Protein AF-A0A0G0BV32-F1 (afdb_monomer)

Sequence (390 aa):
MGALSFEKPTPTEITTEIQASFVKMMQEFFSRGDKEKESNFTVLPVSAGVLGVADAIDNAKGLVAEKYLKEGKTIEENQLKGIAFGGAFHGRYDDPADGTSNKEKTGHKWNNKITRVEEAPIIIYNQDGSVDENGTEELFEQSMAQVERSMAQDEHAYVIIEYPFQAEGGARLVNPNALRRLNEICQKNGKLLIVDNVQMSGRSWTINPDGSASPFTEEVLKYAHITTFGKVFHANGSVYDLEKIKELGLNPEFIREKGPQRLGGTHTSSMHDMLSGMMVMQTIQDKKLWENLFERSYKLYAGLQTLSEVHPDILQKVRMREDTGYLAWSFPSNGEREKFWNFMKDNEHIIFLRAGKDSIRIAPAPDMTQKELDGILTAVSRQLKRMDNK

pLDDT: mean 92.98, std 9.49, range [52.69, 98.94]

Mean predicted aligned error: 4.36 Å

Solvent-accessible surface area (backbone atoms only — not comparable to full-atom values): 19776 Å² total; per-residue (Å²): 110,80,70,48,72,76,54,83,75,42,52,78,81,50,85,43,72,60,58,54,51,40,46,47,54,55,23,38,48,65,32,69,72,40,74,86,46,28,80,40,42,49,67,51,53,20,70,38,45,41,54,10,42,38,51,50,50,53,52,38,25,45,38,42,25,55,43,36,48,76,73,70,48,89,62,51,45,89,68,41,21,37,32,22,31,38,42,27,76,45,43,74,52,66,68,23,7,34,34,19,49,50,51,94,80,18,50,96,52,55,73,81,46,38,50,72,39,78,52,45,42,33,59,38,61,38,63,88,31,49,72,37,64,68,62,19,52,54,42,30,52,57,30,50,55,52,50,48,66,49,49,72,38,88,53,41,25,35,40,44,46,50,46,62,39,28,50,66,41,34,52,39,44,40,37,86,63,46,49,56,55,50,30,53,51,18,55,77,56,46,39,41,32,34,33,45,15,36,81,31,30,71,35,24,39,28,80,44,97,89,72,52,71,22,45,42,37,63,60,53,67,71,38,42,32,30,37,27,31,9,65,71,36,54,28,11,8,29,38,36,33,37,60,61,36,36,74,38,71,30,61,47,62,50,53,72,68,46,39,57,74,75,67,54,46,74,48,40,25,50,72,54,31,33,48,51,16,45,53,53,52,49,51,34,60,80,67,46,24,62,60,49,18,34,56,50,40,51,53,52,48,53,54,50,45,57,49,20,74,76,35,56,87,50,41,18,34,48,47,71,49,82,58,26,30,45,38,28,35,31,28,89,33,46,68,56,35,49,58,54,49,50,45,33,41,76,75,65,69,44,82,72,43,75,14,49,76,25,23,42,35,49,65,68,58,45,79,62,48,70,67,56,52,53,49,49,55,52,49,52,52,54,51,53,59,58,62,72,77,108

Radius of gyration: 21.25 Å; Cα contacts (8 Å, |Δi|>4): 793; chains: 1; bounding box: 53×54×63 Å

Secondary structure (DSSP, 8-state):
-TTTTT----TTTS--HHHHHHHHHHHHHHHTT-TTTGGGEEEEEESSHHHHHHHHHHHHHHHHHHHHHHTT----GGG-EEEEETT----SSHHHHHH---HHHHGGG--S-EEEESS--B--B-TTS-B-HHHHHHHHHHHHHHHHHHHTSTTEEEEEEE-SEETTTT-EEBPTTHHHHHHHHHHHHT-EEEEE-TTTBTTB-EE-TTS-EESS-HHHHHH-SEEEE-GGGSSEEEEEEHHHHHHTT--THHHHHHHHHHH--SSSS-HHHHHHHHHHHHHHHHTTHHHHHHHHHHHHHHHHHHHHHHSTTTSEEEEE-TTBS-EEEE-SSHHHHHHHHHHHHHTS---PEEETTTEEEE---TT--HHHHHHHHHHHHHHHHHHHT-

Structure (mmCIF, N/CA/C/O backbone):
data_AF-A0A0G0BV32-F1
#
_entry.id   AF-A0A0G0BV32-F1
#
loop_
_atom_site.group_PDB
_atom_site.id
_atom_site.type_symbol
_atom_site.label_atom_id
_atom_site.label_alt_id
_atom_site.label_comp_id
_atom_site.label_asym_id
_atom_site.label_entity_id
_atom_site.label_seq_id
_atom_site.pdbx_PDB_ins_code
_atom_site.Cartn_x
_atom_site.Cartn_y
_atom_site.Cartn_z
_atom_site.occupancy
_atom_site.B_iso_or_equiv
_atom_site.auth_seq_id
_atom_site.auth_comp_id
_atom_site.auth_asym_id
_atom_site.auth_atom_id
_atom_site.pdbx_PDB_model_num
ATOM 1 N N . MET A 1 1 ? 10.046 -26.626 9.123 1.00 59.09 1 MET A N 1
ATOM 2 C CA . MET A 1 1 ? 8.889 -26.312 8.252 1.00 59.09 1 MET A CA 1
ATOM 3 C C . MET A 1 1 ? 8.096 -27.554 7.861 1.00 59.09 1 MET A C 1
ATOM 5 O O . MET A 1 1 ? 6.922 -27.586 8.185 1.00 59.09 1 MET A O 1
ATOM 9 N N . GLY A 1 2 ? 8.709 -28.595 7.275 1.00 63.69 2 GLY A N 1
ATOM 10 C CA . GLY A 1 2 ? 7.975 -29.797 6.834 1.00 63.69 2 GLY A CA 1
ATOM 11 C C . GLY A 1 2 ? 7.170 -30.539 7.915 1.00 63.69 2 GLY A C 1
ATOM 12 O O . GLY A 1 2 ? 6.100 -31.038 7.616 1.00 63.69 2 GLY A O 1
ATOM 13 N N . ALA A 1 3 ? 7.617 -30.572 9.176 1.00 61.38 3 ALA A N 1
ATOM 14 C CA . ALA A 1 3 ? 6.830 -31.169 10.266 1.00 61.38 3 ALA A CA 1
ATOM 15 C C . ALA A 1 3 ? 5.583 -30.332 10.631 1.00 61.38 3 ALA A C 1
ATOM 17 O O . ALA A 1 3 ? 4.499 -30.874 10.802 1.00 61.38 3 ALA A O 1
ATOM 18 N N . LEU A 1 4 ? 5.715 -29.000 10.650 1.00 60.56 4 LEU A N 1
ATOM 19 C CA . LEU A 1 4 ? 4.626 -28.066 10.971 1.00 60.56 4 LEU A CA 1
ATOM 20 C C . LEU A 1 4 ? 3.554 -27.992 9.876 1.00 60.56 4 LEU A C 1
ATOM 22 O O . LEU A 1 4 ? 2.455 -27.533 10.143 1.00 60.56 4 LEU A O 1
ATOM 26 N N . SER A 1 5 ? 3.840 -28.428 8.645 1.00 60.97 5 SER A N 1
ATOM 27 C CA . SER A 1 5 ? 2.804 -28.541 7.609 1.00 60.97 5 SER A CA 1
ATOM 28 C C . SER A 1 5 ? 1.875 -29.743 7.809 1.00 60.97 5 SER A C 1
ATOM 30 O O . SER A 1 5 ? 0.805 -29.769 7.206 1.00 60.97 5 SER A O 1
ATOM 32 N N . PHE A 1 6 ? 2.254 -30.722 8.642 1.00 52.69 6 PHE A N 1
ATOM 33 C CA . PHE A 1 6 ? 1.390 -31.854 9.005 1.00 52.69 6 PHE A CA 1
ATOM 34 C C . PHE A 1 6 ? 0.494 -31.558 10.215 1.00 52.69 6 PHE A C 1
ATOM 36 O O . PHE A 1 6 ? -0.518 -32.229 10.399 1.00 52.69 6 PHE A O 1
ATOM 43 N N . GLU A 1 7 ? 0.828 -30.536 11.006 1.00 61.69 7 GLU A N 1
ATOM 44 C CA . GLU A 1 7 ? 0.074 -30.121 12.187 1.00 61.69 7 GLU A CA 1
ATOM 45 C C . GLU A 1 7 ? -0.549 -28.741 11.961 1.00 61.69 7 GLU A C 1
ATOM 47 O O . GLU A 1 7 ? 0.145 -27.733 11.844 1.00 61.69 7 GLU A O 1
ATOM 52 N N . LYS A 1 8 ? -1.884 -28.674 11.924 1.00 61.59 8 LYS A N 1
ATOM 53 C CA . LYS A 1 8 ? -2.630 -27.412 11.815 1.00 61.59 8 LYS A CA 1
ATOM 54 C C . LYS A 1 8 ? -3.488 -27.180 13.069 1.00 61.59 8 LYS A C 1
ATOM 56 O O . LYS A 1 8 ? -4.714 -27.222 12.968 1.00 61.59 8 LYS A O 1
ATOM 61 N N . PRO A 1 9 ? -2.874 -26.991 14.253 1.00 62.81 9 PRO A N 1
ATOM 62 C CA . PRO A 1 9 ? -3.606 -26.662 15.466 1.00 62.81 9 PRO A CA 1
ATOM 63 C C . PRO A 1 9 ? -4.375 -25.352 15.282 1.00 62.81 9 PRO A C 1
ATOM 65 O O . PRO A 1 9 ? -4.025 -24.509 14.452 1.00 62.81 9 PRO A O 1
ATOM 68 N N . THR A 1 10 ? -5.441 -25.221 16.059 1.00 61.50 10 THR A N 1
ATOM 69 C CA . THR A 1 10 ? -6.356 -24.080 16.103 1.00 61.50 10 THR A CA 1
ATOM 70 C C . THR A 1 10 ? -5.689 -22.933 16.877 1.00 61.50 10 THR A C 1
ATOM 72 O O . THR A 1 10 ? -5.686 -22.967 18.110 1.00 61.50 10 THR A O 1
ATOM 75 N N . PRO A 1 11 ? -5.106 -21.909 16.217 1.00 58.00 11 PRO A N 1
ATOM 76 C CA . PRO A 1 11 ? -4.318 -20.880 16.905 1.00 58.00 11 PRO A CA 1
ATOM 77 C C . PRO A 1 11 ? -5.180 -19.925 17.750 1.00 58.00 11 PRO A C 1
ATOM 79 O O . PRO A 1 11 ? -4.651 -19.108 18.497 1.00 58.00 11 PRO A O 1
ATOM 82 N N . THR A 1 12 ? -6.510 -20.014 17.637 1.00 59.66 12 THR A N 1
ATOM 83 C CA . THR A 1 12 ? -7.466 -19.301 18.496 1.00 59.66 12 THR A CA 1
ATOM 84 C C . THR A 1 12 ? -7.650 -19.955 19.862 1.00 59.66 12 THR A C 1
ATOM 86 O O . THR A 1 12 ? -8.074 -19.285 20.796 1.00 59.66 12 THR A O 1
ATOM 89 N N . GLU A 1 13 ? -7.357 -21.251 19.986 1.00 61.84 13 GLU A N 1
ATOM 90 C CA . GLU A 1 13 ? -7.548 -22.021 21.223 1.00 61.84 13 GLU A CA 1
ATOM 91 C C . GLU A 1 13 ? -6.218 -22.366 21.898 1.00 61.84 13 GLU A C 1
ATOM 93 O O . GLU A 1 13 ? -6.156 -22.506 23.118 1.00 61.84 13 GLU A O 1
ATOM 98 N N . ILE A 1 14 ? -5.146 -22.491 21.110 1.00 64.56 14 ILE A N 1
ATOM 99 C CA . ILE A 1 14 ? -3.817 -22.862 21.590 1.00 64.56 14 ILE A CA 1
ATOM 100 C C . ILE A 1 14 ? -2.814 -21.812 21.119 1.00 64.56 14 ILE A C 1
ATOM 102 O O . ILE A 1 14 ? -2.364 -21.833 19.972 1.00 64.56 14 ILE A O 1
ATOM 106 N N . THR A 1 15 ? -2.428 -20.914 22.026 1.00 71.38 15 THR A N 1
ATOM 107 C CA . THR A 1 15 ? -1.340 -19.966 21.771 1.00 71.38 15 THR A CA 1
ATOM 108 C C . THR A 1 15 ? -0.018 -20.720 21.703 1.00 71.38 15 THR A C 1
ATOM 110 O O . THR A 1 15 ? 0.405 -21.343 22.677 1.00 71.38 15 THR A O 1
ATOM 113 N N . THR A 1 16 ? 0.653 -20.650 20.557 1.00 82.50 16 THR A N 1
ATOM 114 C CA . THR A 1 16 ? 1.964 -21.283 20.354 1.00 82.50 16 THR A CA 1
ATOM 115 C C . THR A 1 16 ? 3.098 -20.268 20.458 1.00 82.50 16 THR A C 1
ATOM 117 O O . THR A 1 16 ? 2.902 -19.075 20.217 1.00 82.50 16 THR A O 1
ATOM 120 N N . GLU A 1 17 ? 4.316 -20.734 20.747 1.00 86.56 17 GLU A N 1
ATOM 121 C CA . GLU A 1 17 ? 5.512 -19.878 20.728 1.00 86.56 17 GLU A CA 1
ATOM 122 C C . GLU A 1 17 ? 5.744 -19.232 19.355 1.00 86.56 17 GLU A C 1
ATOM 124 O O . GLU A 1 17 ? 6.178 -18.084 19.282 1.00 86.56 17 GLU A O 1
ATOM 129 N N . ILE A 1 18 ? 5.398 -19.927 18.264 1.00 88.31 18 ILE A N 1
ATOM 130 C CA . ILE A 1 18 ? 5.496 -19.400 16.894 1.00 88.31 18 ILE A CA 1
ATOM 131 C C . ILE A 1 18 ? 4.570 -18.195 16.724 1.00 88.31 18 ILE A C 1
ATOM 133 O O . ILE A 1 18 ? 4.998 -17.148 16.246 1.00 88.31 18 ILE A O 1
ATOM 137 N N . GLN A 1 19 ? 3.308 -18.328 17.137 1.00 87.06 19 GLN A N 1
ATOM 138 C CA . GLN A 1 19 ? 2.335 -17.242 17.048 1.00 87.06 19 GLN A CA 1
ATOM 139 C C . GLN A 1 19 ? 2.745 -16.053 17.916 1.00 87.06 19 GLN A C 1
ATOM 141 O O . GLN A 1 19 ? 2.737 -14.921 17.435 1.00 87.06 19 GLN A O 1
ATOM 146 N N . ALA A 1 20 ? 3.147 -16.306 19.165 1.00 88.81 20 ALA A N 1
ATOM 147 C CA . ALA A 1 20 ? 3.621 -15.262 20.069 1.00 88.81 20 ALA A CA 1
ATOM 148 C C . ALA A 1 20 ? 4.843 -14.526 19.496 1.00 88.81 20 ALA A C 1
ATOM 150 O O . ALA A 1 20 ? 4.900 -13.300 19.539 1.00 88.81 20 ALA A O 1
ATOM 151 N N . SER A 1 21 ? 5.783 -15.258 18.894 1.00 93.44 21 SER A N 1
ATOM 152 C CA . SER A 1 21 ? 6.984 -14.676 18.291 1.00 93.44 21 SER A CA 1
ATOM 153 C C . SER A 1 21 ? 6.679 -13.883 17.016 1.00 93.44 21 SER A C 1
ATOM 155 O O . SER A 1 21 ? 7.271 -12.827 16.809 1.00 93.44 21 SER A O 1
ATOM 157 N N . PHE A 1 22 ? 5.732 -14.336 16.185 1.00 94.12 22 PHE A N 1
ATOM 158 C CA . PHE A 1 22 ? 5.283 -13.578 15.012 1.00 94.12 22 PHE A CA 1
ATOM 159 C C . PHE A 1 22 ? 4.615 -12.268 15.433 1.00 94.12 22 PHE A C 1
ATOM 161 O O . PHE A 1 22 ? 4.952 -11.208 14.910 1.00 94.12 22 PHE A O 1
ATOM 168 N N . VAL A 1 23 ? 3.692 -12.333 16.399 1.00 92.75 23 VAL A N 1
ATOM 169 C CA . VAL A 1 23 ? 3.020 -11.148 16.951 1.00 92.75 23 VAL A CA 1
ATOM 170 C C . VAL A 1 23 ? 4.045 -10.178 17.528 1.00 92.75 23 VAL A C 1
ATOM 172 O O . VAL A 1 23 ? 3.991 -8.996 17.202 1.00 92.75 23 VAL A O 1
ATOM 175 N N . LYS A 1 24 ? 5.015 -10.676 18.301 1.00 94.19 24 LYS A N 1
ATOM 176 C CA . LYS A 1 24 ? 6.073 -9.850 18.882 1.00 94.19 24 LYS A CA 1
ATOM 177 C C . LYS A 1 24 ? 6.925 -9.160 17.817 1.00 94.19 24 LYS A C 1
ATOM 179 O O . LYS A 1 24 ? 7.092 -7.950 17.878 1.00 94.19 24 LYS A O 1
ATOM 184 N N . MET A 1 25 ? 7.394 -9.894 16.806 1.00 95.25 25 MET A N 1
ATOM 185 C CA . MET A 1 25 ? 8.141 -9.318 15.678 1.00 95.25 25 MET A CA 1
ATOM 186 C C . MET A 1 25 ? 7.336 -8.209 14.984 1.00 95.25 25 MET A C 1
ATOM 188 O O . MET A 1 25 ? 7.870 -7.151 14.660 1.00 95.25 25 MET A O 1
ATOM 192 N N . MET A 1 26 ? 6.035 -8.427 14.773 1.00 96.31 26 MET A N 1
ATOM 193 C CA . MET A 1 26 ? 5.163 -7.402 14.204 1.00 96.31 26 MET A CA 1
ATOM 194 C C . MET A 1 26 ? 5.037 -6.187 15.129 1.00 96.31 26 MET A C 1
ATOM 196 O O . MET A 1 26 ? 5.143 -5.071 14.642 1.00 96.31 26 MET A O 1
ATOM 200 N N . GLN A 1 27 ? 4.864 -6.365 16.440 1.00 96.19 27 GLN A N 1
ATOM 201 C CA . GLN A 1 27 ? 4.827 -5.251 17.399 1.00 96.19 27 GLN A CA 1
ATOM 202 C C . GLN A 1 27 ? 6.135 -4.449 17.393 1.00 96.19 27 GLN A C 1
ATOM 204 O O . GLN A 1 27 ? 6.085 -3.223 17.354 1.00 96.19 27 GLN A O 1
ATOM 209 N N . GLU A 1 28 ? 7.287 -5.122 17.347 1.00 95.06 28 GLU A N 1
ATOM 210 C CA . GLU A 1 28 ? 8.616 -4.498 17.289 1.00 95.06 28 GLU A CA 1
ATOM 211 C C . GLU A 1 28 ? 8.796 -3.602 16.051 1.00 95.06 28 GLU A C 1
ATOM 213 O O . GLU A 1 28 ? 9.380 -2.519 16.144 1.00 95.06 28 GLU A O 1
ATOM 218 N N . PHE A 1 29 ? 8.246 -3.993 14.893 1.00 95.94 29 PHE A N 1
ATOM 219 C CA . PHE A 1 29 ? 8.289 -3.158 13.686 1.00 95.94 29 PHE A CA 1
ATOM 220 C C . PHE A 1 29 ? 7.528 -1.837 13.828 1.00 95.94 29 PHE A C 1
ATOM 222 O O . PHE A 1 29 ? 7.912 -0.850 13.193 1.00 95.94 29 PHE A O 1
ATOM 229 N N . PHE A 1 30 ? 6.469 -1.810 14.640 1.00 96.50 30 PHE A N 1
ATOM 230 C CA . PHE A 1 30 ? 5.652 -0.616 14.866 1.00 96.50 30 PHE A CA 1
ATOM 231 C C . PHE A 1 30 ? 6.133 0.206 16.062 1.00 96.50 30 PHE A C 1
ATOM 233 O O . PHE A 1 30 ? 6.123 1.434 16.001 1.00 96.50 30 PHE A O 1
ATOM 240 N N . SER A 1 31 ? 6.625 -0.450 17.115 1.00 94.25 31 SER A N 1
ATOM 241 C CA . SER A 1 31 ? 7.244 0.217 18.261 1.00 94.25 31 SER A CA 1
ATOM 242 C C . SER A 1 31 ? 8.645 0.747 17.953 1.00 94.25 31 SER A C 1
ATOM 244 O O . SER A 1 31 ? 9.164 1.570 18.703 1.00 94.25 31 SER A O 1
ATOM 246 N N . ARG A 1 32 ? 9.252 0.312 16.838 1.00 89.88 32 ARG A N 1
ATOM 247 C CA . ARG A 1 32 ? 10.595 0.715 16.390 1.00 89.88 32 ARG A CA 1
ATOM 248 C C . ARG A 1 32 ? 11.662 0.413 17.445 1.00 89.88 32 ARG A C 1
ATOM 250 O O . ARG A 1 32 ? 12.532 1.235 17.712 1.00 89.88 32 ARG A O 1
ATOM 257 N N . GLY A 1 33 ? 11.548 -0.756 18.075 1.00 81.50 33 GLY A N 1
ATOM 258 C CA . GLY A 1 33 ? 12.451 -1.200 19.141 1.00 81.50 33 GLY A CA 1
ATOM 259 C C . GLY A 1 33 ? 12.175 -0.586 20.520 1.00 81.50 33 GLY A C 1
ATOM 260 O O . GLY A 1 33 ? 12.833 -0.959 21.493 1.00 81.50 33 GLY A O 1
ATOM 261 N N . ASP A 1 34 ? 11.191 0.310 20.640 1.00 88.94 34 ASP A N 1
ATOM 262 C CA . ASP A 1 34 ? 10.739 0.849 21.922 1.00 88.94 34 ASP A CA 1
ATOM 263 C C . ASP A 1 34 ? 9.871 -0.188 22.656 1.00 88.94 34 ASP A C 1
ATOM 265 O O . ASP A 1 34 ? 8.661 -0.302 22.437 1.00 88.94 34 ASP A O 1
ATOM 269 N N . LYS A 1 35 ? 10.505 -0.973 23.533 1.00 86.81 35 LYS A N 1
ATOM 270 C CA . LYS A 1 35 ? 9.849 -2.064 24.273 1.00 86.81 35 LYS A CA 1
ATOM 271 C C . LYS A 1 35 ? 8.668 -1.600 25.122 1.00 86.81 35 LYS A C 1
ATOM 273 O O . LYS A 1 35 ? 7.742 -2.376 25.342 1.00 86.81 35 LYS A O 1
ATOM 278 N N . GLU A 1 36 ? 8.678 -0.354 25.593 1.00 89.50 36 GLU A N 1
ATOM 279 C CA . GLU A 1 36 ? 7.579 0.185 26.400 1.00 89.50 36 GLU A CA 1
ATOM 280 C C . GLU A 1 36 ? 6.314 0.389 25.552 1.00 89.50 36 GLU A C 1
ATOM 282 O O . GLU A 1 36 ? 5.198 0.254 26.056 1.00 89.50 36 GLU A O 1
ATOM 287 N N . LYS A 1 37 ? 6.476 0.612 24.240 1.00 91.25 37 LYS A N 1
ATOM 288 C CA . LYS A 1 37 ? 5.376 0.822 23.289 1.00 91.25 37 LYS A CA 1
ATOM 289 C C . LYS A 1 37 ? 4.872 -0.442 22.608 1.00 91.25 37 LYS A C 1
ATOM 291 O O . LYS A 1 37 ? 3.812 -0.394 21.994 1.00 91.25 37 LYS A O 1
ATOM 296 N N . GLU A 1 38 ? 5.559 -1.581 22.707 1.00 89.69 38 GLU A N 1
ATOM 297 C CA . GLU A 1 38 ? 5.110 -2.839 22.073 1.00 89.69 38 GLU A CA 1
ATOM 298 C C . GLU A 1 38 ? 3.673 -3.207 22.475 1.00 89.69 38 GLU A C 1
ATOM 300 O O . GLU A 1 38 ? 2.863 -3.617 21.641 1.00 89.69 38 GLU A O 1
ATOM 305 N N . SER A 1 39 ? 3.326 -2.988 23.747 1.00 89.44 39 SER A N 1
ATOM 306 C CA . SER A 1 39 ? 1.992 -3.283 24.282 1.00 89.44 39 SER A CA 1
ATOM 307 C C . SER A 1 39 ? 0.873 -2.385 23.727 1.00 89.44 39 SER A C 1
ATOM 309 O O . SER A 1 39 ? -0.301 -2.772 23.800 1.00 89.44 39 SER A O 1
ATOM 311 N N . ASN A 1 40 ? 1.226 -1.247 23.109 1.00 94.50 40 ASN A N 1
ATOM 312 C CA . ASN A 1 40 ? 0.289 -0.337 22.444 1.00 94.50 40 ASN A CA 1
ATOM 313 C C . ASN A 1 40 ? -0.208 -0.902 21.109 1.00 94.50 40 ASN A C 1
ATOM 315 O O . ASN A 1 40 ? -1.212 -0.421 20.590 1.00 94.50 40 ASN A O 1
ATOM 319 N N . PHE A 1 41 ? 0.443 -1.933 20.565 1.00 96.00 41 PHE A N 1
ATOM 320 C CA . PHE A 1 41 ? 0.068 -2.527 19.289 1.00 96.00 41 PHE A CA 1
ATOM 321 C C . PHE A 1 41 ? -0.605 -3.883 19.488 1.00 96.00 41 PHE A C 1
ATOM 323 O O . PHE A 1 41 ? -0.045 -4.797 20.094 1.00 96.00 41 PHE A O 1
ATOM 330 N N . THR A 1 42 ? -1.810 -4.043 18.942 1.00 94.38 42 THR A N 1
ATOM 331 C CA . THR A 1 42 ? -2.468 -5.355 18.835 1.00 94.38 42 THR A CA 1
ATOM 332 C C . THR A 1 42 ? -2.328 -5.878 17.417 1.00 94.38 42 THR A C 1
ATOM 334 O O . THR A 1 42 ? -2.631 -5.163 16.468 1.00 94.38 42 THR A O 1
ATOM 337 N N . VAL A 1 43 ? -1.889 -7.126 17.264 1.00 93.62 43 VAL A N 1
ATOM 338 C CA . VAL A 1 43 ? -1.712 -7.781 15.962 1.00 93.62 43 VAL A CA 1
ATOM 339 C C . VAL A 1 43 ? -2.710 -8.925 15.863 1.00 93.62 43 VAL A C 1
ATOM 341 O O . VAL A 1 43 ? -2.698 -9.818 16.708 1.00 93.62 43 VAL A O 1
ATOM 344 N N . LEU A 1 44 ? -3.551 -8.909 14.829 1.00 91.44 44 LEU A N 1
ATOM 345 C CA . LEU A 1 44 ? -4.541 -9.952 14.555 1.00 91.44 44 LEU A CA 1
ATOM 346 C C . LEU A 1 44 ? -4.215 -10.639 13.218 1.00 91.44 44 LEU A C 1
ATOM 348 O O . LEU A 1 44 ? -4.530 -10.096 12.156 1.00 91.44 44 LEU A O 1
ATOM 352 N N . PRO A 1 45 ? -3.539 -11.805 13.240 1.00 90.81 45 PRO A N 1
ATOM 353 C CA . PRO A 1 45 ? -3.235 -12.559 12.031 1.00 90.81 45 PRO A CA 1
ATOM 354 C C . PRO A 1 45 ? -4.435 -13.342 11.483 1.00 90.81 45 PRO A C 1
ATOM 356 O O . PRO A 1 45 ? -5.184 -13.970 12.229 1.00 90.81 45 PRO A O 1
ATOM 359 N N . VAL A 1 46 ? -4.538 -13.415 10.157 1.00 89.44 46 VAL A N 1
ATOM 360 C CA . VAL A 1 46 ? -5.532 -14.197 9.411 1.00 89.44 46 VAL A CA 1
ATOM 361 C C . VAL A 1 46 ? -4.939 -14.851 8.163 1.00 89.44 46 VAL A C 1
ATOM 363 O O . VAL A 1 46 ? -3.827 -14.561 7.717 1.00 89.44 46 VAL A O 1
ATOM 366 N N . SER A 1 47 ? -5.714 -15.760 7.572 1.00 86.19 47 SER A N 1
ATOM 367 C CA . SER A 1 47 ? -5.253 -16.643 6.494 1.00 86.19 47 SER A CA 1
ATOM 368 C C . SER A 1 47 ? -5.131 -15.978 5.116 1.00 86.19 47 SER A C 1
ATOM 370 O O . SER A 1 47 ? -4.514 -16.555 4.225 1.00 86.19 47 SER A O 1
ATOM 372 N N . ALA A 1 48 ? -5.708 -14.793 4.892 1.00 90.44 48 ALA A N 1
ATOM 373 C CA . ALA A 1 48 ? -5.669 -14.137 3.583 1.00 90.44 48 ALA A CA 1
ATOM 374 C C . ALA A 1 48 ? -5.684 -12.609 3.688 1.00 90.44 48 ALA A C 1
ATOM 376 O O . ALA A 1 48 ? -6.342 -12.050 4.558 1.00 90.44 48 ALA A O 1
ATOM 377 N N . GLY A 1 49 ? -5.022 -11.928 2.745 1.00 92.31 49 GLY A N 1
ATOM 378 C CA . GLY A 1 49 ? -4.928 -10.463 2.730 1.00 92.31 49 GLY A CA 1
ATOM 379 C C . GLY A 1 49 ? -6.283 -9.753 2.742 1.00 92.31 49 GLY A C 1
ATOM 380 O O . GLY A 1 49 ? -6.472 -8.821 3.510 1.00 92.31 49 GLY A O 1
ATOM 381 N N . VAL A 1 50 ? -7.255 -10.238 1.959 1.00 94.19 50 VAL A N 1
ATOM 382 C CA . VAL A 1 50 ? -8.612 -9.660 1.945 1.00 94.19 50 VAL A CA 1
ATOM 383 C C . VAL A 1 50 ? -9.332 -9.805 3.287 1.00 94.19 50 VAL A C 1
ATOM 385 O O . VAL A 1 50 ? -10.107 -8.926 3.639 1.00 94.19 50 VAL A O 1
ATOM 388 N N . LEU A 1 51 ? -9.059 -10.873 4.044 1.00 92.31 51 LEU A N 1
ATOM 389 C CA . LEU A 1 51 ? -9.623 -11.045 5.384 1.00 92.31 51 LEU A CA 1
ATOM 390 C C . LEU A 1 51 ? -8.991 -10.054 6.362 1.00 92.31 51 LEU A C 1
ATOM 392 O O . LEU A 1 51 ? -9.703 -9.476 7.161 1.00 92.31 51 LEU A O 1
ATOM 396 N N . GLY A 1 52 ? -7.688 -9.772 6.239 1.00 93.94 52 GLY A N 1
ATOM 397 C CA . GLY A 1 52 ? -7.043 -8.747 7.067 1.00 93.94 52 GLY A CA 1
ATOM 398 C C . GLY A 1 52 ? -7.671 -7.369 6.847 1.00 93.94 52 GLY A C 1
ATOM 399 O O . GLY A 1 52 ? -7.924 -6.636 7.800 1.00 93.94 52 GLY A O 1
ATOM 400 N N . VAL A 1 53 ? -7.999 -7.044 5.592 1.00 97.12 53 VAL A N 1
ATOM 401 C CA . VAL A 1 53 ? -8.708 -5.802 5.262 1.00 97.12 53 VAL A CA 1
ATOM 402 C C . VAL A 1 53 ? -10.155 -5.814 5.763 1.00 97.12 53 VAL A C 1
ATOM 404 O O . VAL A 1 53 ? -10.604 -4.800 6.289 1.00 97.12 53 VAL A O 1
ATOM 407 N N . ALA A 1 54 ? -10.876 -6.933 5.639 1.00 94.81 54 ALA A N 1
ATOM 408 C CA . ALA A 1 54 ? -12.231 -7.064 6.179 1.00 94.81 54 ALA A CA 1
ATOM 409 C C . ALA A 1 54 ? -12.247 -6.865 7.705 1.00 94.81 54 ALA A C 1
ATOM 411 O O . ALA A 1 54 ? -12.972 -6.009 8.197 1.00 94.81 54 ALA A O 1
ATOM 412 N N . ASP A 1 55 ? -11.344 -7.523 8.432 1.00 92.81 55 ASP A N 1
ATOM 413 C CA . ASP A 1 55 ? -11.208 -7.386 9.884 1.00 92.81 55 ASP A CA 1
ATOM 414 C C . ASP A 1 55 ? -10.852 -5.955 10.312 1.00 92.81 55 ASP A C 1
ATOM 416 O O . ASP A 1 55 ? -11.305 -5.467 11.350 1.00 92.81 55 ASP A O 1
ATOM 420 N N . ALA A 1 56 ? -10.018 -5.257 9.533 1.00 96.38 56 ALA A N 1
ATOM 421 C CA . ALA A 1 56 ? -9.714 -3.846 9.771 1.00 96.38 56 ALA A CA 1
ATOM 422 C C . ALA A 1 56 ? -10.966 -2.969 9.628 1.00 96.38 56 ALA A C 1
ATOM 424 O O . ALA A 1 56 ? -11.187 -2.082 10.453 1.00 96.38 56 ALA A O 1
ATOM 425 N N . ILE A 1 57 ? -11.779 -3.231 8.601 1.00 96.81 57 ILE A N 1
ATOM 426 C CA . ILE A 1 57 ? -13.032 -2.523 8.328 1.00 96.81 57 ILE A CA 1
ATOM 427 C C . ILE A 1 57 ? -14.061 -2.785 9.430 1.00 96.81 57 ILE A C 1
ATOM 429 O O . ILE A 1 57 ? -14.602 -1.829 9.989 1.00 96.81 57 ILE A O 1
ATOM 433 N N . ASP A 1 58 ? -14.298 -4.047 9.777 1.00 94.69 58 ASP A N 1
ATOM 434 C CA . ASP A 1 58 ? -15.304 -4.437 10.767 1.00 94.69 58 ASP A CA 1
ATOM 435 C C . ASP A 1 58 ? -14.959 -3.875 12.147 1.00 94.69 58 ASP A C 1
ATOM 437 O O . ASP A 1 58 ? -15.789 -3.235 12.794 1.00 94.69 58 ASP A O 1
ATOM 441 N N . ASN A 1 59 ? -13.694 -3.987 12.563 1.00 95.44 59 ASN A N 1
ATOM 442 C CA . ASN A 1 59 ? -13.244 -3.376 13.810 1.00 95.44 59 ASN A CA 1
ATOM 443 C C . ASN A 1 59 ? -13.370 -1.847 13.793 1.00 95.44 59 ASN A C 1
ATOM 445 O O . ASN A 1 59 ? -13.725 -1.256 14.813 1.00 95.44 59 ASN A O 1
ATOM 449 N N . ALA A 1 60 ? -13.120 -1.192 12.655 1.00 97.56 60 ALA A N 1
ATOM 450 C CA . ALA A 1 60 ? -13.283 0.253 12.560 1.00 97.56 60 ALA A CA 1
ATOM 451 C C . ALA A 1 60 ? -14.746 0.691 12.703 1.00 97.56 60 ALA A C 1
ATOM 453 O O . ALA A 1 60 ? -15.037 1.652 13.419 1.00 97.56 60 ALA A O 1
ATOM 454 N N . LYS A 1 61 ? -15.675 -0.033 12.071 1.00 96.75 61 LYS A N 1
ATOM 455 C CA . LYS A 1 61 ? -17.112 0.208 12.235 1.00 96.75 61 LYS A CA 1
ATOM 456 C C . LYS A 1 61 ? -17.560 -0.062 13.664 1.00 96.75 61 LYS A C 1
ATOM 458 O O . LYS A 1 61 ? -18.254 0.773 14.231 1.00 96.75 61 LYS A O 1
ATOM 463 N N . GLY A 1 62 ? -17.126 -1.172 14.259 1.00 95.19 62 GLY A N 1
ATOM 464 C CA . GLY A 1 62 ? -17.463 -1.540 15.632 1.00 95.19 62 GLY A CA 1
ATOM 465 C C . GLY A 1 62 ? -17.011 -0.499 16.659 1.00 95.19 62 GLY A C 1
ATOM 466 O O . GLY A 1 62 ? -17.804 -0.092 17.506 1.00 95.19 62 GLY A O 1
ATOM 467 N N . LEU A 1 63 ? -15.778 0.009 16.535 1.00 96.38 63 LEU A N 1
ATOM 468 C CA . LEU A 1 63 ? -15.254 1.084 17.387 1.00 96.38 63 LEU A CA 1
ATOM 469 C C . LEU A 1 63 ? -16.108 2.359 17.308 1.00 96.38 63 LEU A C 1
ATOM 471 O O . LEU A 1 63 ? -16.461 2.938 18.338 1.00 96.38 63 LEU A O 1
ATOM 475 N N . VAL A 1 64 ? -16.441 2.801 16.091 1.00 97.62 64 VAL A N 1
ATOM 476 C CA . VAL A 1 64 ? -17.240 4.019 15.874 1.00 97.62 64 VAL A CA 1
ATOM 477 C C . VAL A 1 64 ? -18.687 3.818 16.328 1.00 97.62 64 VAL A C 1
ATOM 479 O O . VAL A 1 64 ? -19.234 4.688 17.004 1.00 97.62 64 VAL A O 1
ATOM 482 N N . ALA A 1 65 ? -19.289 2.663 16.036 1.00 95.94 65 ALA A N 1
ATOM 483 C CA . ALA A 1 65 ? -20.633 2.315 16.486 1.00 95.94 65 ALA A CA 1
ATOM 484 C C . ALA A 1 65 ? -20.728 2.285 18.017 1.00 95.94 65 ALA A C 1
ATOM 486 O O . ALA A 1 65 ? -21.656 2.857 18.580 1.00 95.94 65 ALA A O 1
ATOM 487 N N . GLU A 1 66 ? -19.750 1.694 18.714 1.00 94.50 66 GLU A N 1
ATOM 488 C CA . GLU A 1 66 ? -19.739 1.660 20.182 1.00 94.50 66 GLU A CA 1
ATOM 489 C C . GLU A 1 66 ? -19.704 3.075 20.781 1.00 94.50 66 GLU A C 1
ATOM 491 O O . GLU A 1 66 ? -20.439 3.375 21.727 1.00 94.50 66 GLU A O 1
ATOM 496 N N . LYS A 1 67 ? -18.887 3.969 20.209 1.00 95.56 67 LYS A N 1
ATOM 497 C CA . LYS A 1 67 ? -18.854 5.385 20.600 1.00 95.56 67 LYS A CA 1
ATOM 498 C C . LYS A 1 67 ? -20.203 6.060 20.358 1.00 95.56 67 LYS A C 1
ATOM 500 O O . LYS A 1 67 ? -20.735 6.701 21.259 1.00 95.56 67 LYS A O 1
ATOM 505 N N . TYR A 1 68 ? -20.780 5.887 19.176 1.00 96.19 68 TYR A N 1
ATOM 506 C CA . TYR A 1 68 ? -22.064 6.483 18.816 1.00 96.19 68 TYR A CA 1
ATOM 507 C C . TYR A 1 68 ? -23.215 6.001 19.703 1.00 96.19 68 TYR A C 1
ATOM 509 O O . TYR A 1 68 ? -24.012 6.824 20.152 1.00 96.19 68 TYR A O 1
ATOM 517 N N . LEU A 1 69 ? -23.261 4.713 20.047 1.00 93.75 69 LEU A N 1
ATOM 518 C CA . LEU A 1 69 ? -24.233 4.175 21.001 1.00 93.75 69 LEU A CA 1
ATOM 519 C C . LEU A 1 69 ? -24.081 4.816 22.390 1.00 93.75 69 LEU A C 1
ATOM 521 O O . LEU A 1 69 ? -25.080 5.179 23.011 1.00 93.75 69 LEU A O 1
ATOM 525 N N . LYS A 1 70 ? -22.844 5.022 22.866 1.00 93.69 70 LYS A N 1
ATOM 526 C CA . LYS A 1 70 ? -22.566 5.734 24.131 1.00 93.69 70 LYS A CA 1
ATOM 527 C C . LYS A 1 70 ? -22.983 7.209 24.083 1.00 93.69 70 LYS A C 1
ATOM 529 O O . LYS A 1 70 ? -23.401 7.753 25.100 1.00 93.69 70 LYS A O 1
ATOM 534 N N . GLU A 1 71 ? -22.906 7.839 22.913 1.00 94.88 71 GLU A N 1
ATOM 535 C CA . GLU A 1 71 ? -23.380 9.208 22.654 1.00 94.88 71 GLU A CA 1
ATOM 536 C C . GLU A 1 71 ? -24.906 9.294 22.432 1.00 94.88 71 GLU A C 1
ATOM 538 O O . GLU A 1 71 ? -25.438 10.385 22.236 1.00 94.88 71 GLU A O 1
ATOM 543 N N . GLY A 1 72 ? -25.630 8.167 22.470 1.00 95.25 72 GLY A N 1
ATOM 544 C CA . GLY A 1 72 ? -27.083 8.116 22.283 1.00 95.25 72 GLY A CA 1
ATOM 545 C C . GLY A 1 72 ? -27.547 8.170 20.823 1.00 95.25 72 GLY A C 1
ATOM 546 O O . GLY A 1 72 ? -28.733 8.388 20.568 1.00 95.25 72 GLY A O 1
ATOM 547 N N . LYS A 1 73 ? -26.644 7.977 19.854 1.00 93.81 73 LYS A N 1
ATOM 548 C CA . LYS A 1 73 ? -26.995 7.837 18.434 1.00 93.81 73 LYS A CA 1
ATOM 549 C C . LYS A 1 73 ? -27.573 6.444 18.166 1.00 93.81 73 LYS A C 1
ATOM 551 O O . LYS A 1 73 ? -27.218 5.473 18.823 1.00 93.81 73 LYS A O 1
ATOM 556 N N . THR A 1 74 ? -28.440 6.341 17.161 1.00 90.69 74 THR A N 1
ATOM 557 C CA . THR A 1 74 ? -29.149 5.097 16.798 1.00 90.69 74 THR A CA 1
ATOM 558 C C . THR A 1 74 ? -28.594 4.429 15.538 1.00 90.69 74 THR A C 1
ATOM 560 O O . THR A 1 74 ? -29.315 3.687 14.874 1.00 90.69 74 THR A O 1
ATOM 563 N N . ILE A 1 75 ? -27.372 4.772 15.129 1.00 90.38 75 ILE A N 1
ATOM 564 C CA . ILE A 1 75 ? -26.735 4.170 13.957 1.00 90.38 75 ILE A CA 1
ATOM 565 C C . ILE A 1 75 ? -26.023 2.882 14.368 1.00 90.38 75 ILE A C 1
ATOM 567 O O . ILE A 1 75 ? -25.175 2.880 15.258 1.00 90.38 75 ILE A O 1
ATOM 571 N N . GLU A 1 76 ? -26.385 1.790 13.711 1.00 89.19 76 GLU A N 1
ATOM 572 C CA . GLU A 1 76 ? -25.819 0.468 13.952 1.00 89.19 76 GLU A CA 1
ATOM 573 C C . GLU A 1 76 ? -24.555 0.237 13.113 1.00 89.19 76 GLU A C 1
ATOM 575 O O . GLU A 1 76 ? -24.359 0.824 12.046 1.00 89.19 76 GLU A O 1
ATOM 580 N N . GLU A 1 77 ? -23.710 -0.691 13.564 1.00 90.00 77 GLU A N 1
ATOM 581 C CA . GLU A 1 77 ? -22.437 -1.051 12.922 1.00 90.00 77 GLU A CA 1
ATOM 582 C C . GLU A 1 77 ? -22.594 -1.379 11.426 1.00 90.00 77 GLU A C 1
ATOM 584 O O . GLU A 1 77 ? -21.828 -0.910 10.584 1.00 90.00 77 GLU A O 1
ATOM 589 N N . ASN A 1 78 ? -23.640 -2.125 11.062 1.00 89.44 78 ASN A N 1
ATOM 590 C CA . ASN A 1 78 ? -23.902 -2.528 9.680 1.00 89.44 78 ASN A CA 1
ATOM 591 C C . ASN A 1 78 ? -24.411 -1.383 8.781 1.00 89.44 78 ASN A C 1
ATOM 593 O O . ASN A 1 78 ? -24.468 -1.559 7.560 1.00 89.44 78 ASN A O 1
ATOM 597 N N . GLN A 1 79 ? -24.792 -0.236 9.348 1.00 92.62 79 GLN A N 1
ATOM 598 C CA . GLN A 1 79 ? -25.207 0.960 8.611 1.00 92.62 79 GLN A CA 1
ATOM 599 C C . GLN A 1 79 ? -24.022 1.876 8.294 1.00 92.62 79 GLN A C 1
ATOM 601 O O . GLN A 1 79 ? -24.120 2.685 7.372 1.00 92.62 79 GLN A O 1
ATOM 606 N N . LEU A 1 80 ? -22.904 1.720 9.010 1.00 97.00 80 LEU A N 1
ATOM 607 C CA . LEU A 1 80 ? -21.691 2.493 8.780 1.00 97.00 80 LEU A CA 1
ATOM 608 C C . LEU A 1 80 ? -21.002 2.098 7.469 1.00 97.00 80 LEU A C 1
ATOM 610 O O . LEU A 1 80 ? -20.935 0.926 7.071 1.00 97.00 80 LEU A O 1
ATOM 614 N N . LYS A 1 81 ? -20.446 3.116 6.819 1.00 97.31 81 LYS A N 1
ATOM 615 C CA . LYS A 1 81 ? -19.732 3.061 5.549 1.00 97.31 81 LYS A CA 1
ATOM 616 C C . LYS A 1 81 ? -18.265 3.433 5.720 1.00 97.31 81 LYS A C 1
ATOM 618 O O . LYS A 1 81 ? -17.873 4.127 6.660 1.00 97.31 81 LYS A O 1
ATOM 623 N N . GLY A 1 82 ? -17.460 2.995 4.765 1.00 98.12 82 GLY A N 1
ATOM 624 C CA . GLY A 1 82 ? -16.093 3.464 4.578 1.00 98.12 82 GLY A CA 1
ATOM 625 C C . GLY A 1 82 ? -15.967 4.483 3.457 1.00 98.12 82 GLY A C 1
ATOM 626 O O . GLY A 1 82 ? -16.896 4.700 2.678 1.00 98.12 82 GLY A O 1
ATOM 627 N N . ILE A 1 83 ? -14.777 5.057 3.337 1.00 98.69 83 ILE A N 1
ATOM 628 C CA . ILE A 1 83 ? -14.347 5.843 2.182 1.00 98.69 83 ILE A CA 1
ATOM 629 C C . ILE A 1 83 ? -13.144 5.150 1.542 1.00 98.69 83 ILE A C 1
ATOM 631 O O . ILE A 1 83 ? -12.203 4.801 2.249 1.00 98.69 83 ILE A O 1
ATOM 635 N N . ALA A 1 84 ? -13.154 4.977 0.221 1.00 98.38 84 ALA A N 1
ATOM 636 C CA . ALA A 1 84 ? -12.006 4.483 -0.546 1.00 98.38 84 ALA A CA 1
ATOM 637 C C . ALA A 1 84 ? -11.792 5.326 -1.810 1.00 98.38 84 ALA A C 1
ATOM 639 O O . ALA A 1 84 ? -12.677 6.075 -2.228 1.00 98.38 84 ALA A O 1
ATOM 640 N N . PHE A 1 85 ? -10.624 5.190 -2.434 1.00 98.44 85 PHE A N 1
ATOM 641 C CA . PHE A 1 85 ? -10.201 6.051 -3.540 1.00 98.44 85 PHE A CA 1
ATOM 642 C C . PHE A 1 85 ? -10.279 5.369 -4.908 1.00 98.44 85 PHE A C 1
ATOM 644 O O . PHE A 1 85 ? -10.149 4.146 -5.041 1.00 98.44 85 PHE A O 1
ATOM 651 N N . GLY A 1 86 ? -10.409 6.188 -5.950 1.00 96.75 86 GLY A N 1
ATOM 652 C CA . GLY A 1 86 ? -10.311 5.769 -7.338 1.00 96.75 86 GLY A CA 1
ATOM 653 C C . GLY A 1 86 ? -9.055 4.957 -7.620 1.00 96.75 86 GLY A C 1
ATOM 654 O O . GLY A 1 86 ? -7.946 5.308 -7.221 1.00 96.75 86 GLY A O 1
ATOM 655 N N . GLY A 1 87 ? -9.238 3.836 -8.316 1.00 95.31 87 GLY 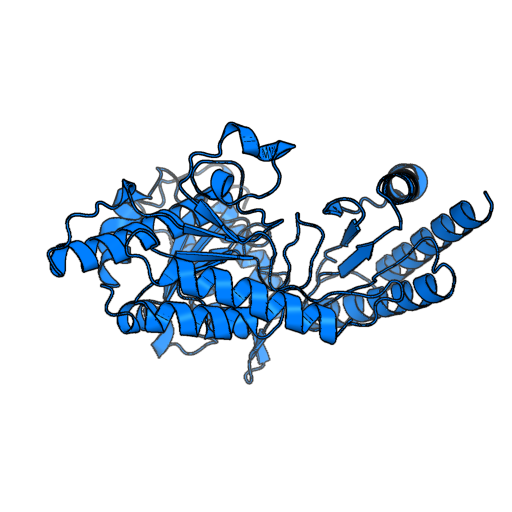A N 1
ATOM 656 C CA . GLY A 1 87 ? -8.215 2.855 -8.689 1.00 95.31 87 GLY A CA 1
ATOM 657 C C . GLY A 1 87 ? -7.612 2.036 -7.531 1.00 95.31 87 GLY A C 1
ATOM 658 O O . GLY A 1 87 ? -6.655 1.299 -7.763 1.00 95.31 87 GLY A O 1
ATOM 659 N N . ALA A 1 88 ? -8.169 2.116 -6.319 1.00 97.31 88 ALA A N 1
ATOM 660 C CA . ALA A 1 88 ? -7.780 1.253 -5.204 1.00 97.31 88 ALA A CA 1
ATOM 661 C C . ALA A 1 88 ? -8.073 -0.239 -5.454 1.00 97.31 88 ALA A C 1
ATOM 663 O O . ALA A 1 88 ? -8.992 -0.597 -6.207 1.00 97.31 88 ALA A O 1
ATOM 664 N N . PHE A 1 89 ? -7.323 -1.120 -4.788 1.00 97.56 89 PHE A N 1
ATOM 665 C CA . PHE A 1 89 ? -7.555 -2.561 -4.740 1.00 97.56 89 PHE A CA 1
ATOM 666 C C . PHE A 1 89 ? -7.345 -3.118 -3.326 1.00 97.56 89 PHE A C 1
ATOM 668 O O . PHE A 1 89 ? -6.228 -3.422 -2.918 1.00 97.56 89 PHE A O 1
ATOM 675 N N . HIS A 1 90 ? -8.454 -3.345 -2.627 1.00 97.56 90 HIS A N 1
ATOM 676 C CA . HIS A 1 90 ? -8.496 -3.832 -1.244 1.00 97.56 90 HIS A CA 1
ATOM 677 C C . HIS A 1 90 ? -8.865 -5.319 -1.134 1.00 97.56 90 HIS A C 1
ATOM 679 O O . HIS A 1 90 ? -8.786 -5.932 -0.073 1.00 97.56 90 HIS A O 1
ATOM 685 N N . GLY A 1 91 ? -9.244 -5.944 -2.251 1.00 95.69 91 GLY A N 1
ATOM 686 C CA . GLY A 1 91 ? -9.541 -7.366 -2.313 1.00 95.69 91 GLY A CA 1
ATOM 687 C C . GLY A 1 91 ? -10.748 -7.668 -3.181 1.00 95.69 91 GLY A C 1
ATOM 688 O O . GLY A 1 91 ? -11.160 -6.881 -4.025 1.00 95.69 91 GLY A O 1
ATOM 689 N N . ARG A 1 92 ? -11.290 -8.875 -3.038 1.00 95.06 92 ARG A N 1
ATOM 690 C CA . ARG A 1 92 ? -12.411 -9.345 -3.867 1.00 95.06 92 ARG A CA 1
ATOM 691 C C . ARG A 1 92 ? -13.531 -9.967 -3.052 1.00 95.06 92 ARG A C 1
ATOM 693 O O . ARG A 1 92 ? -14.345 -10.690 -3.618 1.00 95.06 92 ARG A O 1
ATOM 700 N N . TYR A 1 93 ? -13.556 -9.745 -1.750 1.00 90.94 93 TYR A N 1
ATOM 701 C CA . TYR A 1 93 ? -14.584 -10.276 -0.872 1.00 90.94 93 TYR A CA 1
ATOM 702 C C . TYR A 1 93 ? -15.153 -9.146 -0.020 1.00 90.94 93 TYR A C 1
ATOM 704 O O . TYR A 1 93 ? -14.395 -8.244 0.322 1.00 90.94 93 TYR A O 1
ATOM 712 N N . ASP A 1 94 ? -16.460 -9.212 0.234 1.00 90.19 94 ASP A N 1
ATOM 713 C CA . ASP A 1 94 ? -17.243 -8.301 1.080 1.00 90.19 94 ASP A CA 1
ATOM 714 C C . ASP A 1 94 ? -16.952 -6.796 0.875 1.00 90.19 94 ASP A C 1
ATOM 716 O O . ASP A 1 94 ? -16.662 -6.370 -0.247 1.00 90.19 94 ASP A O 1
ATOM 720 N N . ASP A 1 95 ? -17.004 -5.990 1.935 1.00 93.19 95 ASP A N 1
ATOM 721 C CA . ASP A 1 95 ? -16.670 -4.563 1.942 1.00 93.19 95 ASP A CA 1
ATOM 722 C C . ASP A 1 95 ? -15.316 -4.204 1.286 1.00 93.19 95 ASP A C 1
ATOM 724 O O . ASP A 1 95 ? -15.270 -3.227 0.530 1.00 93.19 95 ASP A O 1
ATOM 728 N N . PRO A 1 96 ? -14.215 -4.974 1.446 1.00 96.19 96 PRO A N 1
ATOM 729 C CA . PRO A 1 96 ? -12.999 -4.746 0.658 1.00 96.19 96 PRO A CA 1
ATOM 730 C C . PRO A 1 96 ? -13.208 -4.837 -0.869 1.00 96.19 96 PRO A C 1
ATOM 732 O O . PRO A 1 96 ? -12.528 -4.155 -1.646 1.00 96.19 96 PRO A O 1
ATOM 735 N N . ALA A 1 97 ? -14.141 -5.674 -1.342 1.00 96.12 97 ALA A N 1
ATOM 736 C CA . ALA A 1 97 ? -14.513 -5.725 -2.758 1.00 96.12 97 ALA A CA 1
ATOM 737 C C . ALA A 1 97 ? -15.252 -4.456 -3.192 1.00 96.12 97 ALA A C 1
ATOM 739 O O . ALA A 1 97 ? -15.004 -3.968 -4.301 1.00 96.12 97 ALA A O 1
ATOM 740 N N . ASP A 1 98 ? -16.116 -3.921 -2.323 1.00 95.06 98 ASP A N 1
ATOM 741 C CA . ASP A 1 98 ? -16.778 -2.636 -2.541 1.00 95.06 98 ASP A CA 1
ATOM 742 C C . ASP A 1 98 ? -15.778 -1.475 -2.493 1.00 95.06 98 ASP A C 1
ATOM 744 O O . ASP A 1 98 ? -15.930 -0.522 -3.237 1.00 95.06 98 ASP A O 1
ATOM 748 N N . GLY A 1 99 ? -14.681 -1.573 -1.740 1.00 95.56 99 GLY A N 1
ATOM 749 C CA . GLY A 1 99 ? -13.584 -0.593 -1.776 1.00 95.56 99 GLY A CA 1
ATOM 750 C C . GLY A 1 99 ? -12.682 -0.707 -3.010 1.00 95.56 99 GLY A C 1
ATOM 751 O O . GLY A 1 99 ? -11.950 0.221 -3.346 1.00 95.56 99 GLY A O 1
ATOM 752 N N . THR A 1 100 ? -12.743 -1.828 -3.730 1.00 96.69 100 THR A N 1
ATOM 753 C CA . THR A 1 100 ? -11.917 -2.066 -4.918 1.00 96.69 100 THR A CA 1
ATOM 754 C C . THR A 1 100 ? -12.530 -1.417 -6.155 1.00 96.69 100 THR A C 1
ATOM 756 O O . THR A 1 100 ? -13.649 -1.731 -6.553 1.00 96.69 100 THR A O 1
ATOM 759 N N . SER A 1 101 ? -11.761 -0.553 -6.816 1.00 93.44 101 SER A N 1
ATOM 760 C CA . SER A 1 101 ? -12.215 0.260 -7.951 1.00 93.44 101 SER A CA 1
ATOM 761 C C . SER A 1 101 ? -12.292 -0.486 -9.287 1.00 93.44 101 SER A C 1
ATOM 763 O O . SER A 1 101 ? -12.927 -0.013 -10.231 1.00 93.44 101 SER A O 1
ATOM 765 N N . ASN A 1 102 ? -11.651 -1.651 -9.409 1.00 91.06 102 ASN A N 1
ATOM 766 C CA . ASN A 1 102 ? -11.679 -2.427 -10.647 1.00 91.06 102 ASN A CA 1
ATOM 767 C C . ASN A 1 102 ? -13.042 -3.127 -10.832 1.00 91.06 102 ASN A C 1
AT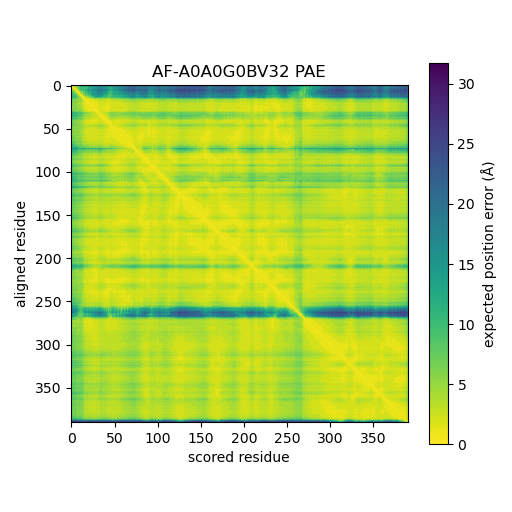OM 769 O O . ASN A 1 102 ? -13.258 -4.241 -10.348 1.00 91.06 102 ASN A O 1
ATOM 773 N N . LYS A 1 103 ? -13.938 -2.478 -11.588 1.00 88.25 103 LYS A N 1
ATOM 774 C CA . LYS A 1 103 ? -15.299 -2.961 -11.882 1.00 88.25 103 LYS A CA 1
ATOM 775 C C . LYS A 1 103 ? -15.340 -4.344 -12.534 1.00 88.25 103 LYS A C 1
ATOM 777 O O . LYS A 1 103 ? -16.219 -5.130 -12.196 1.00 88.25 103 LYS A O 1
ATOM 782 N N . GLU A 1 104 ? -14.393 -4.673 -13.411 1.00 89.31 104 GLU A N 1
ATOM 783 C CA . GLU A 1 104 ? -14.337 -5.998 -14.050 1.00 89.31 104 GLU A CA 1
ATOM 784 C C . GLU A 1 104 ? -14.108 -7.112 -13.019 1.00 89.31 104 GLU A C 1
ATOM 786 O O . GLU A 1 104 ? -14.650 -8.208 -13.143 1.00 89.31 104 GLU A O 1
ATOM 791 N N . LYS A 1 105 ? -13.325 -6.831 -11.968 1.00 88.69 105 LYS A N 1
ATOM 792 C CA . LYS A 1 105 ? -13.000 -7.804 -10.917 1.00 88.69 105 LYS A CA 1
ATOM 793 C C . LYS A 1 105 ? -14.052 -7.863 -9.808 1.00 88.69 105 LYS A C 1
ATOM 795 O O . LYS A 1 105 ? -14.292 -8.953 -9.286 1.00 88.69 105 LYS A O 1
ATOM 800 N N . THR A 1 106 ? -14.630 -6.729 -9.404 1.00 93.00 106 THR A N 1
ATOM 801 C CA . THR A 1 106 ? -15.457 -6.645 -8.181 1.00 93.00 106 THR A CA 1
ATOM 802 C C . THR A 1 106 ? -16.785 -5.914 -8.335 1.00 93.00 106 THR A C 1
ATOM 804 O O . THR A 1 106 ? -17.553 -5.907 -7.382 1.00 93.00 106 THR A O 1
ATOM 807 N N . GLY A 1 107 ? -17.124 -5.369 -9.507 1.00 85.81 107 GLY A N 1
ATOM 808 C CA . GLY A 1 107 ? -18.330 -4.545 -9.683 1.00 85.81 107 GLY A CA 1
ATOM 809 C C . GLY A 1 107 ? -19.640 -5.254 -9.316 1.00 85.81 107 GLY A C 1
ATOM 810 O O . GLY A 1 107 ? -20.547 -4.629 -8.783 1.00 85.81 107 GLY A O 1
ATOM 811 N N . HIS A 1 108 ? -19.715 -6.575 -9.504 1.00 87.75 108 HIS A N 1
ATOM 812 C CA . HIS A 1 108 ? -20.857 -7.408 -9.097 1.00 87.75 108 HIS A CA 1
ATOM 813 C C . HIS A 1 108 ? -20.990 -7.603 -7.572 1.00 87.75 108 HIS A C 1
ATOM 815 O O . HIS A 1 108 ? -21.934 -8.244 -7.124 1.00 87.75 108 HIS A O 1
ATOM 821 N N . LYS A 1 109 ? -20.033 -7.100 -6.782 1.00 89.38 109 LYS A N 1
ATOM 822 C CA . LYS A 1 109 ? -19.993 -7.174 -5.312 1.00 89.38 109 LYS A CA 1
ATOM 823 C C . LYS A 1 109 ? -20.203 -5.817 -4.644 1.00 89.38 109 LYS A C 1
ATOM 825 O O . LYS A 1 109 ? -20.242 -5.756 -3.423 1.00 89.38 109 LYS A O 1
ATOM 830 N N . TRP A 1 110 ? -20.308 -4.739 -5.420 1.00 90.38 110 TRP A N 1
ATOM 831 C CA . TRP A 1 110 ? -20.505 -3.400 -4.877 1.00 90.38 110 TRP A CA 1
ATOM 832 C C . TRP A 1 110 ? -21.904 -3.282 -4.270 1.00 90.38 110 TRP A C 1
ATOM 834 O O . TRP A 1 110 ? -22.904 -3.492 -4.956 1.00 90.38 110 TRP A O 1
ATOM 844 N N . ASN A 1 111 ? -21.968 -2.960 -2.980 1.00 90.62 111 ASN A N 1
ATOM 845 C CA . ASN A 1 111 ? -23.184 -2.983 -2.164 1.00 90.62 111 ASN A CA 1
ATOM 846 C C . ASN A 1 111 ? -23.425 -1.653 -1.416 1.00 90.62 111 ASN A C 1
ATOM 848 O O . ASN A 1 111 ? -24.241 -1.606 -0.495 1.00 90.62 111 ASN A O 1
ATOM 852 N N . ASN A 1 112 ? -22.763 -0.567 -1.843 1.00 91.50 112 ASN A N 1
ATOM 853 C CA . ASN A 1 112 ? -22.895 0.789 -1.292 1.00 91.50 112 ASN A CA 1
ATOM 854 C C . ASN A 1 112 ? -22.482 0.901 0.190 1.00 91.50 112 ASN A C 1
ATOM 856 O O . ASN A 1 112 ? -23.000 1.738 0.933 1.00 91.50 112 ASN A O 1
ATOM 860 N N . LYS A 1 113 ? -21.546 0.050 0.619 1.00 93.62 113 LYS A N 1
ATOM 861 C CA . LYS A 1 113 ? -20.866 0.115 1.919 1.00 93.62 113 LYS A CA 1
ATOM 862 C C . LYS A 1 113 ? -19.650 1.032 1.880 1.00 93.62 113 LYS A C 1
ATOM 864 O O . LYS A 1 113 ? -19.166 1.438 2.933 1.00 93.62 113 LYS A O 1
ATOM 869 N N . ILE A 1 114 ? -19.186 1.405 0.688 1.00 96.38 114 ILE A N 1
ATOM 870 C CA . ILE A 1 114 ? -18.068 2.327 0.495 1.00 96.38 114 ILE A CA 1
ATOM 871 C C . ILE A 1 114 ? -18.480 3.539 -0.346 1.00 96.38 114 ILE A C 1
ATOM 873 O O . ILE A 1 114 ? -18.917 3.410 -1.491 1.00 96.38 114 ILE A O 1
ATOM 877 N N . THR A 1 115 ? -18.253 4.736 0.193 1.00 96.94 115 THR A N 1
ATOM 878 C CA . THR A 1 115 ? -18.252 5.982 -0.578 1.00 96.94 115 THR A CA 1
ATOM 879 C C . THR A 1 115 ? -16.926 6.109 -1.321 1.00 96.94 115 THR A C 1
ATOM 881 O O . THR A 1 115 ? -15.853 6.102 -0.721 1.00 96.94 115 THR A O 1
ATOM 884 N N . ARG A 1 116 ? -16.988 6.220 -2.648 1.00 94.62 116 ARG A N 1
ATOM 885 C CA . ARG A 1 116 ? -15.800 6.387 -3.488 1.00 94.62 116 ARG A CA 1
ATOM 886 C C . ARG A 1 116 ? -15.474 7.858 -3.689 1.00 94.62 116 ARG A C 1
ATOM 888 O O . ARG A 1 116 ? -16.305 8.598 -4.204 1.00 94.62 116 ARG A O 1
ATOM 895 N N . VAL A 1 117 ? -14.246 8.233 -3.351 1.00 96.81 117 VAL A N 1
ATOM 896 C CA . VAL A 1 117 ? -13.601 9.435 -3.885 1.00 96.81 117 VAL A CA 1
ATOM 897 C C . VAL A 1 117 ? -13.139 9.094 -5.295 1.00 96.81 117 VAL A C 1
ATOM 899 O O . VAL A 1 117 ? -12.469 8.077 -5.484 1.00 96.81 117 VAL A O 1
ATOM 902 N N . GLU A 1 118 ? -13.544 9.888 -6.285 1.00 91.00 118 GLU A N 1
ATOM 903 C CA . GLU A 1 118 ? -13.316 9.564 -7.701 1.00 91.00 118 GLU A CA 1
ATOM 904 C C . GLU A 1 118 ? -11.831 9.433 -8.036 1.00 91.00 118 GLU A C 1
ATOM 906 O O . GLU A 1 118 ? -11.434 8.481 -8.704 1.00 91.00 118 GLU A O 1
ATOM 911 N N . GLU A 1 119 ? -11.018 10.330 -7.486 1.00 92.31 119 GLU A N 1
ATOM 912 C CA . GLU A 1 119 ? -9.577 10.345 -7.674 1.00 92.31 119 GLU A CA 1
ATOM 913 C C . GLU A 1 119 ? -8.835 10.067 -6.368 1.00 92.31 119 GLU A C 1
ATOM 915 O O . GLU A 1 119 ? -9.324 10.319 -5.268 1.00 92.31 119 GLU A O 1
ATOM 920 N N . ALA A 1 120 ? -7.648 9.484 -6.492 1.00 97.12 120 ALA A N 1
ATOM 921 C CA . ALA A 1 120 ? -6.761 9.256 -5.361 1.00 97.12 120 ALA A CA 1
ATOM 922 C C . ALA A 1 120 ? -5.742 10.400 -5.245 1.00 97.12 120 ALA A C 1
ATOM 924 O O . ALA A 1 120 ? -5.338 10.942 -6.273 1.00 97.12 120 ALA A O 1
ATOM 925 N N . PRO A 1 121 ? -5.247 10.724 -4.036 1.00 98.19 121 PRO A N 1
ATOM 926 C CA . PRO A 1 121 ? -4.209 11.736 -3.839 1.00 98.19 121 PRO A CA 1
ATOM 927 C C . PRO A 1 121 ? -2.838 11.203 -4.287 1.00 98.19 121 PRO A C 1
ATOM 929 O O . PRO A 1 121 ? -2.004 10.832 -3.463 1.00 98.19 121 PRO A O 1
ATOM 932 N N . ILE A 1 122 ? -2.617 11.102 -5.594 1.00 98.38 122 ILE A N 1
ATOM 933 C CA . ILE A 1 122 ? -1.416 10.522 -6.209 1.00 98.38 122 ILE A CA 1
ATOM 934 C C . ILE A 1 122 ? -0.523 11.591 -6.835 1.00 98.38 122 ILE A C 1
ATOM 936 O O . ILE A 1 122 ? -0.977 12.677 -7.176 1.00 98.38 122 ILE A O 1
ATOM 940 N N . ILE A 1 123 ? 0.747 11.247 -7.023 1.00 98.44 123 ILE A N 1
ATOM 941 C CA . ILE A 1 123 ? 1.684 12.018 -7.835 1.00 98.44 123 ILE A CA 1
ATOM 942 C C . ILE A 1 123 ? 1.329 11.841 -9.314 1.00 98.44 123 ILE A C 1
ATOM 944 O O . ILE A 1 123 ? 1.214 10.709 -9.805 1.00 98.44 123 ILE A O 1
ATOM 948 N N . ILE A 1 124 ? 1.177 12.958 -10.022 1.00 98.00 124 ILE A N 1
ATOM 949 C CA . ILE A 1 124 ? 0.985 12.992 -11.471 1.00 98.00 124 ILE A CA 1
ATOM 950 C C . ILE A 1 124 ? 2.341 13.122 -12.155 1.00 98.00 124 ILE A C 1
ATOM 952 O O . ILE A 1 124 ? 3.176 13.938 -11.778 1.00 98.00 124 ILE A O 1
ATOM 956 N N . TYR A 1 125 ? 2.556 12.279 -13.165 1.00 97.56 125 TYR A N 1
ATOM 957 C CA . TYR A 1 125 ? 3.802 12.212 -13.921 1.00 97.56 125 TYR A CA 1
ATOM 958 C C . TYR A 1 125 ? 3.585 12.646 -15.369 1.00 97.56 125 TYR A C 1
ATOM 960 O O . TYR A 1 125 ? 2.681 12.136 -16.048 1.00 97.56 125 TYR A O 1
ATOM 968 N N . ASN A 1 126 ? 4.474 13.509 -15.852 1.00 97.19 126 ASN A N 1
ATOM 969 C CA . ASN A 1 126 ? 4.660 13.806 -17.268 1.00 97.19 126 ASN A CA 1
ATOM 970 C C . ASN A 1 126 ? 5.218 12.580 -18.006 1.00 97.19 126 ASN A C 1
ATOM 972 O O . ASN A 1 126 ? 5.656 11.605 -17.393 1.00 97.19 126 ASN A O 1
ATOM 976 N N . GLN A 1 127 ? 5.193 12.600 -19.341 1.00 94.56 127 GLN A N 1
ATOM 977 C CA . GLN A 1 127 ? 5.647 11.462 -20.155 1.00 94.56 127 GLN A CA 1
ATOM 978 C C . GLN A 1 127 ? 7.096 11.051 -19.855 1.00 94.56 127 GLN A C 1
ATOM 980 O O . GLN A 1 127 ? 7.374 9.856 -19.782 1.00 94.56 127 GLN A O 1
ATOM 985 N N . ASP A 1 128 ? 7.972 12.020 -19.596 1.00 93.81 128 ASP A N 1
ATOM 986 C CA . ASP A 1 128 ? 9.385 11.826 -19.244 1.00 93.81 128 ASP A CA 1
ATOM 987 C C . ASP A 1 128 ? 9.614 11.331 -17.799 1.00 93.81 128 ASP A C 1
ATOM 989 O O . ASP A 1 128 ? 10.743 11.047 -17.407 1.00 93.81 128 ASP A O 1
ATOM 993 N N . GLY A 1 129 ? 8.555 11.203 -16.992 1.00 94.56 129 GLY A N 1
ATOM 994 C CA . GLY A 1 129 ? 8.650 10.811 -15.586 1.00 94.56 129 GLY A CA 1
ATOM 995 C C . GLY A 1 129 ? 8.963 11.956 -14.621 1.00 94.56 129 GLY A C 1
ATOM 996 O O . GLY A 1 129 ? 9.076 11.702 -13.423 1.00 94.56 129 GLY A O 1
ATOM 997 N N . SER A 1 130 ? 9.045 13.205 -15.090 1.00 96.50 130 SER A N 1
ATOM 998 C CA . SER A 1 130 ? 9.020 14.368 -14.198 1.00 96.50 130 SER A CA 1
ATOM 999 C C . SER A 1 130 ? 7.644 14.515 -13.537 1.00 96.50 130 SER A C 1
ATOM 1001 O O . SER A 1 130 ? 6.623 14.071 -14.072 1.00 96.50 130 SER A O 1
ATOM 1003 N N . VAL A 1 131 ? 7.612 15.109 -12.345 1.00 98.00 131 VAL A N 1
ATOM 1004 C CA . VAL A 1 131 ? 6.367 15.345 -11.606 1.00 98.00 131 VAL A CA 1
ATOM 1005 C C . VAL A 1 131 ? 5.662 16.580 -12.165 1.00 98.00 131 VAL A C 1
ATOM 1007 O O . VAL A 1 131 ? 6.271 17.638 -12.304 1.00 98.00 131 VAL A O 1
ATOM 1010 N N . ASP A 1 132 ? 4.370 16.455 -12.456 1.00 98.25 132 ASP A N 1
ATOM 1011 C CA . ASP A 1 132 ? 3.480 17.598 -12.658 1.00 98.25 132 ASP A CA 1
ATOM 1012 C C . ASP A 1 132 ? 3.035 18.108 -11.283 1.00 98.25 132 ASP A C 1
ATOM 1014 O O . ASP A 1 132 ? 2.112 17.564 -10.671 1.00 98.25 132 ASP A O 1
ATOM 1018 N N . GLU A 1 133 ? 3.743 19.110 -10.761 1.00 98.06 133 GLU A N 1
ATOM 1019 C CA . GLU A 1 133 ? 3.495 19.659 -9.422 1.00 98.06 133 GLU A CA 1
ATOM 1020 C C . GLU A 1 133 ? 2.091 20.263 -9.300 1.00 98.06 133 GLU A C 1
ATOM 1022 O O . GLU A 1 133 ? 1.393 19.995 -8.323 1.00 98.06 133 GLU A O 1
ATOM 1027 N N . ASN A 1 134 ? 1.644 21.009 -10.314 1.00 98.12 134 ASN A N 1
ATOM 1028 C CA . ASN A 1 134 ? 0.337 21.667 -10.301 1.00 98.12 134 ASN A CA 1
ATOM 1029 C C . ASN A 1 134 ? -0.796 20.640 -10.350 1.00 98.12 134 ASN A C 1
ATOM 1031 O O . ASN A 1 134 ? -1.712 20.701 -9.532 1.00 98.12 134 ASN A O 1
ATOM 1035 N N . GLY A 1 135 ? -0.714 19.674 -11.272 1.00 98.31 135 GLY A N 1
ATOM 1036 C CA . GLY A 1 135 ? -1.705 18.603 -11.372 1.00 98.31 135 GLY A CA 1
ATOM 1037 C C . GLY A 1 135 ? -1.732 17.718 -10.125 1.00 98.31 135 GLY A C 1
ATOM 1038 O O . GLY A 1 135 ? -2.799 17.291 -9.688 1.00 98.31 135 GLY A O 1
ATOM 1039 N N . THR A 1 136 ? -0.571 17.479 -9.509 1.00 98.50 136 THR A N 1
ATOM 1040 C CA . THR A 1 136 ? -0.465 16.735 -8.245 1.00 98.50 136 THR A CA 1
ATOM 1041 C C . THR A 1 136 ? -1.148 17.471 -7.093 1.00 98.50 136 THR A C 1
ATOM 1043 O O . THR A 1 136 ? -1.908 16.850 -6.348 1.00 98.50 136 THR A O 1
ATOM 1046 N N . GLU A 1 137 ? -0.893 18.771 -6.936 1.00 98.44 137 GLU A N 1
ATOM 1047 C CA . GLU A 1 137 ? -1.480 19.583 -5.864 1.00 98.44 137 GLU A CA 1
ATOM 1048 C C . GLU A 1 137 ? -2.995 19.743 -6.043 1.00 98.44 137 GLU A C 1
ATOM 1050 O O . GLU A 1 137 ? -3.762 19.540 -5.101 1.00 98.44 137 GLU A O 1
ATOM 1055 N N . GLU A 1 138 ? -3.450 20.023 -7.268 1.00 98.31 138 GLU A N 1
ATOM 1056 C CA . GLU A 1 138 ? -4.876 20.134 -7.577 1.00 98.31 138 GLU A CA 1
ATOM 1057 C C . GLU A 1 138 ? -5.618 18.828 -7.251 1.00 98.31 138 GLU A C 1
ATOM 1059 O O . GLU A 1 138 ? -6.637 18.845 -6.554 1.00 98.31 138 GLU A O 1
ATOM 1064 N N . LEU A 1 139 ? -5.087 17.684 -7.695 1.00 98.38 139 LEU A N 1
ATOM 1065 C CA . LEU A 1 139 ? -5.683 16.376 -7.427 1.00 98.38 139 LEU A CA 1
ATOM 1066 C C . LEU A 1 139 ? -5.696 16.041 -5.932 1.00 98.38 139 LEU A C 1
ATOM 1068 O O . LEU A 1 139 ? -6.662 15.457 -5.425 1.00 98.38 139 LEU A O 1
ATOM 1072 N N . PHE A 1 140 ? -4.623 16.402 -5.224 1.00 98.69 140 PHE A N 1
ATOM 1073 C CA . PHE A 1 140 ? -4.500 16.213 -3.787 1.00 98.69 140 PHE A CA 1
ATOM 1074 C C . PHE A 1 140 ? -5.602 16.969 -3.040 1.00 98.69 140 PHE A C 1
ATOM 1076 O O . PHE A 1 140 ? -6.384 16.344 -2.319 1.00 98.69 140 PHE A O 1
ATOM 1083 N N . GLU A 1 141 ? -5.732 18.276 -3.270 1.00 98.38 141 GLU A N 1
ATOM 1084 C CA . GLU A 1 141 ? -6.727 19.115 -2.596 1.00 98.38 141 GLU A CA 1
ATOM 1085 C C . GLU A 1 141 ? -8.163 18.713 -2.955 1.00 98.38 141 GLU A C 1
ATOM 1087 O O . GLU A 1 141 ? -9.027 18.616 -2.077 1.00 98.38 141 GLU A O 1
ATOM 1092 N N . GLN A 1 142 ? -8.425 18.369 -4.221 1.00 98.25 142 GLN A N 1
ATOM 1093 C CA . GLN A 1 142 ? -9.728 17.846 -4.643 1.00 98.25 142 GLN A CA 1
ATOM 1094 C C . GLN A 1 142 ? -10.097 16.554 -3.900 1.00 98.25 142 GLN A C 1
ATOM 1096 O O . GLN A 1 142 ? -11.221 16.424 -3.397 1.00 98.25 142 GLN A O 1
ATOM 1101 N N . SER A 1 143 ? -9.153 15.613 -3.802 1.00 98.31 143 SER A N 1
ATOM 1102 C CA . SER A 1 143 ? -9.350 14.337 -3.109 1.00 98.31 143 SER A CA 1
ATOM 1103 C C . SER A 1 143 ? -9.585 14.554 -1.612 1.00 98.31 143 SER A C 1
ATOM 1105 O O . SER A 1 143 ? -10.538 14.014 -1.047 1.00 98.31 143 SER A O 1
ATOM 1107 N N . MET A 1 144 ? -8.766 15.388 -0.962 1.00 98.62 144 MET A N 1
ATOM 1108 C CA . MET A 1 144 ? -8.882 15.683 0.470 1.00 98.62 144 MET A CA 1
ATOM 1109 C C . MET A 1 144 ? -10.195 16.393 0.808 1.00 98.62 144 MET A C 1
ATOM 1111 O O . MET A 1 144 ? -10.853 16.023 1.781 1.00 98.62 144 MET A O 1
ATOM 1115 N N . ALA A 1 145 ? -10.641 17.339 -0.022 1.00 98.38 145 ALA A N 1
ATOM 1116 C CA . ALA A 1 145 ? -11.911 18.032 0.177 1.00 98.38 145 ALA A CA 1
ATOM 1117 C C . ALA A 1 145 ? -13.123 17.085 0.074 1.00 98.38 145 ALA A C 1
ATOM 1119 O O . ALA A 1 145 ? -14.101 17.247 0.807 1.00 98.38 145 ALA A O 1
ATOM 1120 N N . GLN A 1 146 ? -13.083 16.086 -0.816 1.00 98.44 146 GLN A N 1
ATOM 1121 C CA . GLN A 1 146 ? -14.125 15.052 -0.898 1.00 98.44 146 GLN A CA 1
ATOM 1122 C C . GLN A 1 146 ? -14.153 14.161 0.351 1.00 98.44 146 GLN A C 1
ATOM 1124 O O . GLN A 1 146 ? -15.236 13.881 0.881 1.00 98.44 146 GLN A O 1
ATOM 1129 N N . VAL A 1 147 ? -12.977 13.750 0.843 1.00 98.69 147 VAL A N 1
ATOM 1130 C CA . VAL A 1 147 ? -12.865 12.979 2.089 1.00 98.69 147 VAL A CA 1
ATOM 1131 C C . VAL A 1 147 ? -13.388 13.795 3.264 1.00 98.69 147 VAL A C 1
ATOM 1133 O O . VAL A 1 147 ? -14.206 13.282 4.018 1.00 98.69 147 VAL A O 1
ATOM 1136 N N . GLU A 1 148 ? -12.989 15.062 3.405 1.00 98.50 148 GLU A N 1
ATOM 1137 C CA . GLU A 1 148 ? -13.419 15.921 4.515 1.00 98.50 148 GLU A CA 1
ATOM 1138 C C . GLU A 1 148 ? -14.944 16.109 4.541 1.00 98.50 148 GLU A C 1
ATOM 1140 O O . GLU A 1 148 ? -15.561 15.956 5.596 1.00 98.50 148 GLU A O 1
ATOM 1145 N N . ARG A 1 149 ? -15.579 16.349 3.383 1.00 98.19 149 ARG A N 1
ATOM 1146 C CA . ARG A 1 149 ? -17.048 16.452 3.286 1.00 98.19 149 ARG A CA 1
ATOM 1147 C C . ARG A 1 149 ? -17.769 15.166 3.686 1.00 98.19 149 ARG A C 1
ATOM 1149 O O . ARG A 1 149 ? -18.835 15.232 4.295 1.00 98.19 149 ARG A O 1
ATOM 1156 N N . SER A 1 150 ? -17.219 14.011 3.321 1.00 97.94 150 SER A N 1
ATOM 1157 C CA . SER A 1 150 ? -17.817 12.711 3.647 1.00 97.94 150 SER A CA 1
ATOM 1158 C C . SER A 1 150 ? -17.592 12.372 5.123 1.00 97.94 150 SER A C 1
ATOM 1160 O O . SER A 1 150 ? -18.521 12.033 5.843 1.00 97.94 150 SER A O 1
ATOM 1162 N N . MET A 1 151 ? -16.375 12.584 5.627 1.00 98.12 151 MET A N 1
ATOM 1163 C CA . MET A 1 151 ? -16.013 12.326 7.020 1.00 98.12 151 MET A CA 1
ATOM 1164 C C . MET A 1 151 ? -16.745 13.197 8.036 1.00 98.12 151 MET A C 1
ATOM 1166 O O . MET A 1 151 ? -16.800 12.809 9.197 1.00 98.12 151 MET A O 1
ATOM 1170 N N . ALA A 1 152 ? -17.358 14.307 7.634 1.00 97.62 152 ALA A N 1
ATOM 1171 C CA . ALA A 1 152 ? -18.232 15.082 8.511 1.00 97.62 152 ALA A CA 1
ATOM 1172 C C . ALA A 1 152 ? -19.585 14.396 8.810 1.00 97.62 152 ALA A C 1
ATOM 1174 O O . ALA A 1 152 ? -20.289 14.816 9.724 1.00 97.62 152 ALA A O 1
ATOM 1175 N N . GLN A 1 153 ? -19.974 13.364 8.053 1.00 97.06 153 GLN A N 1
ATOM 1176 C CA . GLN A 1 153 ? -21.283 12.711 8.170 1.00 97.06 153 GLN A CA 1
ATOM 1177 C C . GLN A 1 153 ? -21.213 11.479 9.069 1.00 97.06 153 GLN A C 1
ATOM 1179 O O . GLN A 1 153 ? -20.324 10.651 8.906 1.00 97.06 153 GLN A O 1
ATOM 1184 N N . ASP A 1 154 ? -22.164 11.301 9.984 1.00 95.62 154 ASP A N 1
ATOM 1185 C CA . ASP A 1 154 ? -22.158 10.181 10.941 1.00 95.62 154 ASP A CA 1
ATOM 1186 C C . ASP A 1 154 ? -22.209 8.788 10.287 1.00 95.62 154 ASP A C 1
ATOM 1188 O O . ASP A 1 154 ? -21.842 7.805 10.917 1.00 95.62 154 ASP A O 1
ATOM 1192 N N . GLU A 1 155 ? -22.617 8.668 9.022 1.00 96.44 155 GLU A N 1
ATOM 1193 C CA . GLU A 1 155 ? -22.649 7.369 8.343 1.00 96.44 155 GLU A CA 1
ATOM 1194 C C . GLU A 1 155 ? -21.262 6.824 7.955 1.00 96.44 155 GLU A C 1
ATOM 1196 O O . GLU A 1 155 ? -21.162 5.653 7.601 1.00 96.44 155 GLU A O 1
ATOM 1201 N N . HIS A 1 156 ? -20.187 7.617 8.027 1.00 98.25 156 HIS A N 1
ATOM 1202 C CA . HIS A 1 156 ? -18.828 7.164 7.691 1.00 98.25 156 HIS A CA 1
ATOM 1203 C C . HIS A 1 156 ? -18.008 6.865 8.942 1.00 98.25 156 HIS A C 1
ATOM 1205 O O . HIS A 1 156 ? -17.884 7.727 9.803 1.00 98.25 156 HIS A O 1
ATOM 1211 N N . ALA A 1 157 ? -17.375 5.697 9.016 1.00 98.44 157 ALA A N 1
ATOM 1212 C CA . ALA A 1 157 ? -16.550 5.302 10.164 1.00 98.44 157 ALA A CA 1
ATOM 1213 C C . ALA A 1 157 ? -15.039 5.407 9.906 1.00 98.44 157 ALA A C 1
ATOM 1215 O O . ALA A 1 157 ? -14.254 5.626 10.831 1.00 98.44 157 ALA A O 1
ATOM 1216 N N . TYR A 1 158 ? -14.614 5.245 8.653 1.00 98.81 158 TYR A N 1
ATOM 1217 C CA . TYR A 1 158 ? -13.198 5.174 8.304 1.00 98.81 158 TYR A CA 1
ATOM 1218 C C . TYR A 1 158 ? -12.924 5.577 6.856 1.00 98.81 158 TYR A C 1
ATOM 1220 O O . TYR A 1 158 ? -13.813 5.575 6.003 1.00 98.81 158 TYR A O 1
ATOM 1228 N N . VAL A 1 159 ? -11.660 5.891 6.577 1.00 98.88 159 VAL A N 1
ATOM 1229 C CA . VAL A 1 159 ? -11.099 6.003 5.227 1.00 98.88 159 VAL A CA 1
ATOM 1230 C C . VAL A 1 159 ? -9.991 4.970 5.085 1.00 98.88 159 VAL A C 1
ATOM 1232 O O . VAL A 1 159 ? -9.199 4.782 6.009 1.00 98.88 159 VAL A O 1
ATOM 1235 N N . ILE A 1 160 ? -9.958 4.287 3.943 1.00 98.88 160 ILE A N 1
ATOM 1236 C CA . ILE A 1 160 ? -8.949 3.287 3.606 1.00 98.88 160 ILE A CA 1
ATOM 1237 C C . ILE A 1 160 ? -8.168 3.694 2.353 1.00 98.88 160 ILE A C 1
ATOM 1239 O O . ILE A 1 160 ? -8.745 4.175 1.376 1.00 98.88 160 ILE A O 1
ATOM 1243 N N . ILE A 1 161 ? -6.846 3.513 2.386 1.00 98.81 161 ILE A N 1
ATOM 1244 C CA . ILE A 1 161 ? -5.943 3.825 1.270 1.00 98.81 161 ILE A CA 1
ATOM 1245 C C . ILE A 1 161 ? -4.753 2.863 1.229 1.00 98.81 161 ILE A C 1
ATOM 1247 O O . ILE A 1 161 ? -4.224 2.498 2.277 1.00 98.81 161 ILE A O 1
ATOM 1251 N N . GLU A 1 162 ? -4.303 2.464 0.035 1.00 98.69 162 GLU A N 1
ATOM 1252 C CA . GLU A 1 162 ? -3.011 1.778 -0.110 1.00 98.69 162 GLU A CA 1
ATOM 1253 C C . GLU A 1 162 ? -1.850 2.781 -0.094 1.00 98.69 162 GLU A C 1
ATOM 1255 O O . GLU A 1 162 ? -1.934 3.823 -0.737 1.00 98.69 162 GLU A O 1
ATOM 1260 N N . TYR A 1 163 ? -0.738 2.470 0.576 1.00 98.50 163 TYR A N 1
ATOM 1261 C CA . TYR A 1 163 ? 0.411 3.384 0.677 1.00 98.50 163 TYR A CA 1
ATOM 1262 C C . TYR A 1 163 ? 1.753 2.630 0.669 1.00 98.50 163 TYR A C 1
ATOM 1264 O O . TYR A 1 163 ? 1.803 1.522 1.194 1.00 98.50 163 TYR A O 1
ATOM 1272 N N . PRO A 1 164 ? 2.856 3.161 0.106 1.00 98.12 164 PRO A N 1
ATOM 1273 C CA . PRO A 1 164 ? 2.964 4.402 -0.664 1.00 98.12 164 PRO A CA 1
ATOM 1274 C C . PRO A 1 164 ? 2.488 4.273 -2.112 1.00 98.12 164 PRO A C 1
ATOM 1276 O O . PRO A 1 164 ? 2.436 5.273 -2.812 1.00 98.12 164 PRO A O 1
ATOM 1279 N N . PHE A 1 165 ? 2.124 3.079 -2.585 1.00 98.25 165 PHE A N 1
ATOM 1280 C CA . PHE A 1 165 ? 1.621 2.891 -3.946 1.00 98.25 165 PHE A CA 1
ATOM 1281 C C . PHE A 1 165 ? 0.241 2.240 -3.967 1.00 98.25 165 PHE A C 1
ATOM 1283 O O . PHE A 1 165 ? 0.024 1.202 -3.343 1.00 98.25 165 PHE A O 1
ATOM 1290 N N . GLN A 1 166 ? -0.633 2.747 -4.837 1.00 97.44 166 GLN A N 1
ATOM 1291 C CA . GLN A 1 166 ? -1.791 1.992 -5.314 1.00 97.44 166 GLN A CA 1
ATOM 1292 C C . GLN A 1 166 ? -1.343 1.061 -6.429 1.00 97.44 166 GLN A C 1
ATOM 1294 O O . GLN A 1 166 ? -1.238 1.419 -7.609 1.00 97.44 166 GLN A O 1
ATOM 1299 N N . ALA A 1 167 ? -0.989 -0.144 -6.014 1.00 94.12 167 ALA A N 1
ATOM 1300 C CA . ALA A 1 167 ? -0.137 -1.013 -6.788 1.00 94.12 167 ALA A CA 1
ATOM 1301 C C . ALA A 1 167 ? -0.889 -1.707 -7.946 1.00 94.12 167 ALA A C 1
ATOM 1303 O O . ALA A 1 167 ? -0.473 -1.559 -9.096 1.00 94.12 167 ALA A O 1
ATOM 1304 N N . GLU A 1 168 ? -2.027 -2.374 -7.714 1.00 94.62 168 GLU A N 1
ATOM 1305 C CA . GLU A 1 168 ? -2.867 -2.930 -8.801 1.00 94.62 168 GLU A CA 1
ATOM 1306 C C . GLU A 1 168 ? -3.464 -1.839 -9.706 1.00 94.62 168 GLU A C 1
ATOM 1308 O O . GLU A 1 168 ? -3.608 -2.043 -10.914 1.00 94.62 168 GLU A O 1
ATOM 1313 N N . GLY A 1 169 ? -3.775 -0.673 -9.130 1.00 93.12 169 GLY A N 1
ATOM 1314 C CA . GLY A 1 169 ? -4.404 0.474 -9.795 1.00 93.12 169 GLY A CA 1
ATOM 1315 C C . GLY A 1 169 ? -3.555 1.177 -10.852 1.00 93.12 169 GLY A C 1
ATOM 1316 O O . GLY A 1 169 ? -4.002 2.156 -11.438 1.00 93.12 169 GLY A O 1
ATOM 1317 N N . GLY A 1 170 ? -2.338 0.696 -11.098 1.00 95.19 170 GLY A N 1
ATOM 1318 C CA . GLY A 1 170 ? -1.386 1.318 -12.015 1.00 95.19 170 GLY A CA 1
ATOM 1319 C C . GLY A 1 170 ? -0.054 1.647 -11.366 1.00 95.19 170 GLY A C 1
ATOM 1320 O O . GLY A 1 170 ? 0.645 2.487 -11.906 1.00 95.19 170 GLY A O 1
ATOM 1321 N N . ALA A 1 171 ? 0.297 1.056 -10.216 1.00 96.44 171 ALA A N 1
ATOM 1322 C CA . ALA A 1 171 ? 1.496 1.427 -9.459 1.00 96.44 171 ALA A CA 1
ATOM 1323 C C . ALA A 1 171 ? 1.618 2.951 -9.299 1.00 96.44 171 ALA A C 1
ATOM 1325 O O . ALA A 1 171 ? 2.627 3.555 -9.658 1.00 96.44 171 ALA A O 1
ATOM 1326 N N . ARG A 1 172 ? 0.529 3.575 -8.844 1.00 97.50 172 ARG A N 1
ATOM 1327 C CA . ARG A 1 172 ? 0.420 5.031 -8.704 1.00 97.50 172 ARG A CA 1
ATOM 1328 C C . ARG A 1 172 ? 1.016 5.429 -7.361 1.00 97.50 172 ARG A C 1
ATOM 1330 O O . ARG A 1 172 ? 0.577 4.893 -6.344 1.00 97.50 172 ARG A O 1
ATOM 1337 N N . LEU A 1 173 ? 2.032 6.291 -7.372 1.00 98.25 173 LEU A N 1
ATOM 1338 C CA . LEU A 1 173 ? 2.666 6.783 -6.149 1.00 98.25 173 LEU A CA 1
ATOM 1339 C C . LEU A 1 173 ? 1.689 7.720 -5.440 1.00 98.25 173 LEU A C 1
ATOM 1341 O O . LEU A 1 173 ? 1.188 8.655 -6.053 1.00 98.25 173 LEU A O 1
ATOM 1345 N N . VAL A 1 174 ? 1.399 7.456 -4.175 1.00 98.56 174 VAL A N 1
ATOM 1346 C CA . VAL A 1 174 ? 0.539 8.293 -3.339 1.00 98.56 174 VAL A CA 1
ATOM 1347 C C . VAL A 1 174 ? 1.344 9.485 -2.833 1.00 98.56 174 VAL A C 1
ATOM 1349 O O . VAL A 1 174 ? 2.516 9.346 -2.482 1.00 98.56 174 VAL A O 1
ATOM 1352 N N . ASN A 1 175 ? 0.715 10.659 -2.797 1.00 98.31 175 ASN A N 1
ATOM 1353 C CA . ASN A 1 175 ? 1.327 11.888 -2.313 1.00 98.31 175 ASN A CA 1
ATOM 1354 C C . ASN A 1 175 ? 1.859 11.688 -0.873 1.00 98.31 175 ASN A C 1
ATOM 1356 O O . ASN A 1 175 ? 1.112 11.205 -0.012 1.00 98.31 175 ASN A O 1
ATOM 1360 N N . PRO A 1 176 ? 3.119 12.066 -0.575 1.00 96.50 176 PRO A N 1
ATOM 1361 C CA . PRO A 1 176 ? 3.714 11.919 0.754 1.00 96.50 176 PRO A CA 1
ATOM 1362 C C . PRO A 1 176 ? 2.892 12.533 1.896 1.00 96.50 176 PRO A C 1
ATOM 1364 O O . PRO A 1 176 ? 2.864 11.996 3.001 1.00 96.50 176 PRO A O 1
ATOM 1367 N N . ASN A 1 177 ? 2.148 13.610 1.628 1.00 98.06 177 ASN A N 1
ATOM 1368 C CA . ASN A 1 177 ? 1.315 14.289 2.621 1.00 98.06 177 ASN A CA 1
ATOM 1369 C C . ASN A 1 177 ? -0.047 13.620 2.870 1.00 98.06 177 ASN A C 1
ATOM 1371 O O . ASN A 1 177 ? -0.753 14.023 3.798 1.00 98.06 177 ASN A O 1
ATOM 1375 N N . ALA A 1 178 ? -0.432 12.608 2.083 1.00 98.69 178 ALA A N 1
ATOM 1376 C CA . ALA A 1 178 ? -1.773 12.027 2.135 1.00 98.69 178 ALA A CA 1
ATOM 1377 C C . ALA A 1 178 ? -2.105 11.434 3.505 1.00 98.69 178 ALA A C 1
ATOM 1379 O O . ALA A 1 178 ? -3.143 11.767 4.069 1.00 98.69 178 ALA A O 1
ATOM 1380 N N . LEU A 1 179 ? -1.227 10.607 4.084 1.00 98.88 179 LEU A N 1
ATOM 1381 C CA . LEU A 1 179 ? -1.530 9.970 5.370 1.00 98.88 179 LEU A CA 1
ATOM 1382 C C . LEU A 1 179 ? -1.629 10.985 6.510 1.00 98.88 179 LEU A C 1
ATOM 1384 O O . LEU A 1 179 ? -2.521 10.858 7.345 1.00 98.88 179 LEU A O 1
ATOM 1388 N N . ARG A 1 180 ? -0.787 12.027 6.506 1.00 98.81 180 ARG A N 1
ATOM 1389 C CA . ARG A 1 180 ? -0.885 13.131 7.469 1.00 98.81 180 ARG A CA 1
ATOM 1390 C C . ARG A 1 180 ? -2.239 13.830 7.356 1.00 98.81 180 ARG A C 1
ATOM 1392 O O . ARG A 1 180 ? -2.943 13.955 8.352 1.00 98.81 180 ARG A O 1
ATOM 1399 N N . ARG A 1 181 ? -2.625 14.249 6.148 1.00 98.81 181 ARG A N 1
ATOM 1400 C CA . ARG A 1 181 ? -3.871 14.998 5.931 1.00 98.81 181 ARG A CA 1
ATOM 1401 C C . ARG A 1 181 ? -5.114 14.154 6.223 1.00 98.81 181 ARG A C 1
ATOM 1403 O O . ARG A 1 181 ? -6.056 14.639 6.842 1.00 98.81 181 ARG A O 1
ATOM 1410 N N . LEU A 1 182 ? -5.103 12.878 5.843 1.00 98.88 182 LEU A N 1
ATOM 1411 C CA . LEU A 1 182 ? -6.176 11.941 6.174 1.00 98.88 182 LEU A CA 1
ATOM 1412 C C . LEU A 1 182 ? -6.267 11.683 7.680 1.00 98.88 182 LEU A C 1
ATOM 1414 O O . LEU A 1 182 ? -7.375 11.613 8.209 1.00 98.88 182 LEU A O 1
ATOM 1418 N N . ASN A 1 183 ? -5.130 11.578 8.374 1.00 98.81 183 ASN A N 1
ATOM 1419 C CA . ASN A 1 183 ? -5.094 11.451 9.827 1.00 98.81 183 ASN A CA 1
ATOM 1420 C C . ASN A 1 183 ? -5.689 12.693 10.511 1.00 98.81 183 ASN A C 1
ATOM 1422 O O . ASN A 1 183 ? -6.564 12.530 11.352 1.00 98.81 183 ASN A O 1
ATOM 1426 N N . GLU A 1 184 ? -5.329 13.910 10.089 1.00 98.81 184 GLU A N 1
ATOM 1427 C CA . GLU A 1 184 ? -5.917 15.158 10.608 1.00 98.81 184 GLU A CA 1
ATOM 1428 C C . GLU A 1 184 ? -7.448 15.192 10.432 1.00 98.81 184 GLU A C 1
ATOM 1430 O O . GLU A 1 184 ? -8.184 15.531 11.362 1.00 98.81 184 GLU A O 1
ATOM 1435 N N . ILE A 1 185 ? -7.950 14.804 9.251 1.00 98.81 185 ILE A N 1
ATOM 1436 C CA . ILE A 1 185 ? -9.395 14.710 8.983 1.00 98.81 185 ILE A CA 1
ATOM 1437 C C . ILE A 1 185 ? -10.047 13.668 9.904 1.00 98.81 185 ILE A C 1
ATOM 1439 O O . ILE A 1 185 ? -11.117 13.915 10.461 1.00 98.81 185 ILE A O 1
ATOM 1443 N N . CYS A 1 186 ? -9.411 12.511 10.083 1.00 98.81 186 CYS A N 1
ATOM 1444 C CA . CYS A 1 186 ? -9.884 11.442 10.959 1.00 98.81 186 CYS A CA 1
ATOM 1445 C C . CYS A 1 186 ? -9.935 11.880 12.428 1.00 98.81 186 CYS A C 1
ATOM 1447 O O . CYS A 1 186 ? -10.968 11.709 13.074 1.00 98.81 186 CYS A O 1
ATOM 1449 N N . GLN A 1 187 ? -8.880 12.529 12.925 1.00 98.56 187 GLN A N 1
ATOM 1450 C CA . GLN A 1 187 ? -8.808 13.083 14.278 1.00 98.56 187 GLN A CA 1
ATOM 1451 C C . GLN A 1 187 ? -9.909 14.112 14.527 1.00 98.56 187 GLN A C 1
ATOM 1453 O O . GLN A 1 187 ? -10.649 13.995 15.503 1.00 98.56 187 GLN A O 1
ATOM 1458 N N . LYS A 1 188 ? -10.094 15.063 13.602 1.00 98.38 188 LYS A N 1
ATOM 1459 C CA . LYS A 1 188 ? -11.147 16.089 13.683 1.00 98.38 188 LYS A CA 1
ATOM 1460 C C . LYS A 1 188 ? -12.553 15.496 13.821 1.00 98.38 188 LYS A C 1
ATOM 1462 O O . LYS A 1 188 ? -13.402 16.105 14.464 1.00 98.38 188 LYS A O 1
ATOM 1467 N N . ASN A 1 189 ? -12.803 14.335 13.216 1.00 98.25 189 ASN A N 1
ATOM 1468 C CA . ASN A 1 189 ? -14.125 13.706 13.187 1.00 98.25 189 ASN A CA 1
ATOM 1469 C C . ASN A 1 189 ? -14.256 12.499 14.137 1.00 98.25 189 ASN A C 1
ATOM 1471 O O . ASN A 1 189 ? -15.332 11.909 14.217 1.00 98.25 189 ASN A O 1
ATOM 1475 N N . GLY A 1 190 ? -13.193 12.121 14.858 1.00 97.88 190 GLY A N 1
ATOM 1476 C CA . GLY A 1 190 ? -13.166 10.932 15.716 1.00 97.88 190 GLY A CA 1
ATOM 1477 C C . GLY A 1 190 ? -13.385 9.622 14.949 1.00 97.88 190 GLY A C 1
ATOM 1478 O O . GLY A 1 190 ? -14.155 8.777 15.403 1.00 97.88 190 GLY A O 1
ATOM 1479 N N . LYS A 1 191 ? -12.755 9.496 13.775 1.00 98.50 191 LYS A N 1
ATOM 1480 C CA . LYS A 1 191 ? -12.887 8.389 12.809 1.00 98.50 191 LYS A CA 1
ATOM 1481 C C . LYS A 1 191 ? -11.529 7.787 12.487 1.00 98.50 191 LYS A C 1
ATOM 1483 O O . LYS A 1 191 ? -10.506 8.349 12.855 1.00 98.50 191 LYS A O 1
ATOM 1488 N N . LEU A 1 192 ? -11.507 6.645 11.808 1.00 98.88 192 LEU A N 1
ATOM 1489 C CA . LEU A 1 192 ? -10.284 5.858 11.651 1.00 98.88 192 LEU A CA 1
ATOM 1490 C C . LEU A 1 192 ? -9.651 6.001 10.261 1.00 98.88 192 LEU A C 1
ATOM 1492 O O . LEU A 1 192 ? -10.323 5.973 9.231 1.00 98.88 192 LEU A O 1
ATOM 1496 N N . LEU A 1 193 ? -8.322 6.076 10.252 1.00 98.94 193 LEU A N 1
ATOM 1497 C CA . LEU A 1 193 ? -7.490 5.906 9.057 1.00 98.94 193 LEU A CA 1
ATOM 1498 C C . LEU A 1 193 ? -6.973 4.468 9.020 1.00 98.94 193 LEU A C 1
ATOM 1500 O O . LEU A 1 193 ? -6.171 4.079 9.876 1.00 98.94 193 LEU A O 1
ATOM 1504 N N . ILE A 1 194 ? -7.419 3.719 8.012 1.00 98.94 194 ILE A N 1
ATOM 1505 C CA . ILE A 1 194 ? -6.925 2.385 7.680 1.00 98.94 194 ILE A CA 1
ATOM 1506 C C . ILE A 1 194 ? -5.921 2.519 6.536 1.00 98.94 194 ILE A C 1
ATOM 1508 O O . ILE A 1 194 ? -6.239 3.049 5.471 1.00 98.94 194 ILE A O 1
ATOM 1512 N N . VAL A 1 195 ? -4.711 2.009 6.728 1.00 98.88 195 VAL A N 1
ATOM 1513 C CA . VAL A 1 195 ? -3.718 1.916 5.658 1.00 98.88 195 VAL A CA 1
ATOM 1514 C C . VAL A 1 195 ? -3.633 0.474 5.184 1.00 98.88 195 VAL A C 1
ATOM 1516 O O . VAL A 1 195 ? -3.193 -0.412 5.917 1.00 98.88 195 VAL A O 1
ATOM 1519 N N . ASP A 1 196 ? -4.045 0.240 3.939 1.00 98.69 196 ASP A N 1
ATOM 1520 C CA . ASP A 1 196 ? -3.895 -1.059 3.302 1.00 98.69 196 ASP A CA 1
ATOM 1521 C C . ASP A 1 196 ? -2.444 -1.249 2.852 1.00 98.69 196 ASP A C 1
ATOM 1523 O O . ASP A 1 196 ? -1.977 -0.653 1.878 1.00 98.69 196 ASP A O 1
ATOM 1527 N N . ASN A 1 197 ? -1.702 -2.072 3.583 1.00 97.56 197 ASN A N 1
ATOM 1528 C CA . ASN A 1 197 ? -0.299 -2.337 3.307 1.00 97.56 197 ASN A CA 1
ATOM 1529 C C . ASN A 1 197 ? -0.046 -3.764 2.827 1.00 97.56 197 ASN A C 1
ATOM 1531 O O . ASN A 1 197 ? 1.105 -4.131 2.618 1.00 97.56 197 ASN A O 1
ATOM 1535 N N . VAL A 1 198 ? -1.086 -4.544 2.498 1.00 97.69 198 VAL A N 1
ATOM 1536 C CA . VAL A 1 198 ? -0.941 -5.945 2.052 1.00 97.69 198 VAL A CA 1
ATOM 1537 C C . VAL A 1 198 ? 0.012 -6.079 0.854 1.00 97.69 198 VAL A C 1
ATOM 1539 O O . VAL A 1 198 ? 0.651 -7.115 0.671 1.00 97.69 198 VAL A O 1
ATOM 1542 N N . GLN A 1 199 ? 0.090 -5.085 -0.043 1.00 95.56 199 GLN A N 1
ATOM 1543 C CA . GLN A 1 199 ? 1.050 -5.105 -1.160 1.00 95.56 199 GLN A CA 1
ATOM 1544 C C . GLN A 1 199 ? 2.401 -4.458 -0.844 1.00 95.56 199 GLN A C 1
ATOM 1546 O O . GLN A 1 199 ? 3.396 -4.899 -1.419 1.00 95.56 199 GLN A O 1
ATOM 1551 N N . MET A 1 200 ? 2.451 -3.466 0.041 1.00 96.56 200 MET A N 1
ATOM 1552 C CA . MET A 1 200 ? 3.646 -2.641 0.235 1.00 96.56 200 MET A CA 1
ATOM 1553 C C . MET A 1 200 ? 4.482 -3.041 1.451 1.00 96.56 200 MET A C 1
ATOM 1555 O O . MET A 1 200 ? 5.698 -2.885 1.412 1.00 96.56 200 MET A O 1
ATOM 1559 N N . SER A 1 201 ? 3.878 -3.666 2.460 1.00 92.75 201 SER A N 1
ATOM 1560 C CA . SER A 1 201 ? 4.581 -4.188 3.629 1.00 92.75 201 SER A CA 1
ATOM 1561 C C . SER A 1 201 ? 5.666 -5.189 3.201 1.00 92.75 201 SER A C 1
ATOM 1563 O O . SER A 1 201 ? 5.384 -6.122 2.437 1.00 92.75 201 SER A O 1
ATOM 1565 N N . GLY A 1 202 ? 6.904 -4.991 3.656 1.00 91.62 202 GLY A N 1
ATOM 1566 C CA . GLY A 1 202 ? 8.076 -5.781 3.243 1.00 91.62 202 GLY A CA 1
ATOM 1567 C C . GLY A 1 202 ? 8.636 -5.420 1.861 1.00 91.62 202 GLY A C 1
ATOM 1568 O O . GLY A 1 202 ? 9.526 -6.101 1.356 1.00 91.62 202 GLY A O 1
ATOM 1569 N N . ARG A 1 203 ? 8.111 -4.364 1.230 1.00 94.06 203 ARG A N 1
ATOM 1570 C CA . ARG A 1 203 ? 8.630 -3.741 -0.004 1.00 94.06 203 ARG A CA 1
ATOM 1571 C C . ARG A 1 203 ? 8.882 -2.244 0.157 1.00 94.06 203 ARG A C 1
ATOM 1573 O O . ARG A 1 203 ? 9.462 -1.638 -0.735 1.00 94.06 203 ARG A O 1
ATOM 1580 N N . SER A 1 204 ? 8.447 -1.660 1.260 1.00 94.56 204 SER A N 1
ATOM 1581 C CA . SER A 1 204 ? 8.681 -0.281 1.665 1.00 94.56 204 SER A CA 1
ATOM 1582 C C . SER A 1 204 ? 9.218 -0.284 3.086 1.00 94.56 204 SER A C 1
ATOM 1584 O O . SER A 1 204 ? 8.802 -1.138 3.866 1.00 94.56 204 SER A O 1
ATOM 1586 N N . TRP A 1 205 ? 10.129 0.621 3.415 1.00 96.12 205 TRP A N 1
ATOM 1587 C CA . TRP A 1 205 ? 10.961 0.462 4.601 1.00 96.12 205 TRP A CA 1
ATOM 1588 C C . TRP A 1 205 ? 11.192 1.781 5.332 1.00 96.12 205 TRP A C 1
ATOM 1590 O O . TRP A 1 205 ? 11.218 2.844 4.727 1.00 96.12 205 TRP A O 1
ATOM 1600 N N . THR A 1 206 ? 11.438 1.687 6.633 1.00 96.38 206 THR A N 1
ATOM 1601 C CA . THR A 1 206 ? 11.949 2.774 7.470 1.00 96.38 206 THR A CA 1
ATOM 1602 C C . THR A 1 206 ? 13.197 2.282 8.169 1.00 96.38 206 THR A C 1
ATOM 1604 O O . THR A 1 206 ? 13.151 1.254 8.841 1.00 96.38 206 THR A O 1
ATOM 1607 N N . ILE A 1 207 ? 14.302 3.011 8.041 1.00 94.62 207 ILE A N 1
ATOM 1608 C CA . ILE A 1 207 ? 15.534 2.699 8.768 1.00 94.62 207 ILE A CA 1
ATOM 1609 C C . ILE A 1 207 ? 15.533 3.498 10.068 1.00 94.62 207 ILE A C 1
ATOM 1611 O O . ILE A 1 207 ? 15.432 4.725 10.057 1.00 94.62 207 ILE A O 1
ATOM 1615 N N . ASN A 1 208 ? 15.602 2.799 11.194 1.00 89.56 208 ASN A N 1
ATOM 1616 C CA . ASN A 1 208 ? 15.614 3.407 12.514 1.00 89.56 208 ASN A CA 1
ATOM 1617 C C . ASN A 1 208 ? 17.021 3.919 12.869 1.00 89.56 208 ASN A C 1
ATOM 1619 O O . ASN A 1 208 ? 18.017 3.393 12.364 1.00 89.56 208 ASN A O 1
ATOM 1623 N N . PRO A 1 209 ? 17.136 4.910 13.775 1.00 85.69 209 PRO A N 1
ATOM 1624 C CA . PRO A 1 209 ? 18.434 5.439 14.206 1.00 85.69 209 PRO A CA 1
ATOM 1625 C C . PRO A 1 209 ? 19.388 4.395 14.807 1.00 85.69 209 PRO A C 1
ATOM 1627 O O . PRO A 1 209 ? 20.600 4.582 14.765 1.00 85.69 209 PRO A O 1
ATOM 1630 N N . ASP A 1 210 ? 18.857 3.301 15.358 1.00 83.00 210 ASP A N 1
ATOM 1631 C CA . ASP A 1 210 ? 19.630 2.185 15.919 1.00 83.00 210 ASP A CA 1
ATOM 1632 C C . ASP A 1 210 ? 20.146 1.191 14.856 1.00 83.00 210 ASP A C 1
ATOM 1634 O O . ASP A 1 210 ? 20.850 0.235 15.183 1.00 83.00 210 ASP A O 1
ATOM 1638 N N . GLY A 1 211 ? 19.821 1.419 13.580 1.00 83.12 211 GLY A N 1
ATOM 1639 C CA . GLY A 1 211 ? 20.212 0.578 12.452 1.00 83.12 211 GLY A CA 1
ATOM 1640 C C . GLY A 1 211 ? 19.282 -0.606 12.176 1.00 83.12 211 GLY A C 1
ATOM 1641 O O . GLY A 1 211 ? 19.557 -1.358 11.238 1.00 83.12 211 GLY A O 1
ATOM 1642 N N . SER A 1 212 ? 18.202 -0.780 12.947 1.00 85.44 212 SER A N 1
ATOM 1643 C CA . SER A 1 212 ? 17.118 -1.714 12.618 1.00 85.44 212 SER A CA 1
ATOM 1644 C C . SER A 1 212 ? 16.234 -1.161 11.492 1.00 85.44 212 SER A C 1
ATOM 1646 O O . SER A 1 212 ? 16.206 0.047 11.250 1.00 85.44 212 SER A O 1
ATOM 1648 N N . ALA A 1 213 ? 15.498 -2.027 10.790 1.00 92.56 213 ALA A N 1
ATOM 1649 C CA . ALA A 1 213 ? 14.588 -1.600 9.728 1.00 92.56 213 ALA A CA 1
ATOM 1650 C C . ALA A 1 213 ? 13.154 -2.073 9.982 1.00 92.56 213 ALA A C 1
ATOM 1652 O O . ALA A 1 213 ? 12.910 -3.257 10.209 1.00 92.56 213 ALA A O 1
ATOM 1653 N N . SER A 1 214 ? 12.186 -1.168 9.868 1.00 96.06 214 SER A N 1
ATOM 1654 C CA . SER A 1 214 ? 10.771 -1.523 9.805 1.00 96.06 214 SER A CA 1
ATOM 1655 C C . SER A 1 214 ? 10.358 -1.747 8.345 1.00 96.06 214 SER A C 1
ATOM 1657 O O . SER A 1 214 ? 10.667 -0.906 7.504 1.00 96.06 214 SER A O 1
ATOM 1659 N N . PRO A 1 215 ? 9.645 -2.834 8.006 1.00 96.62 215 PRO A N 1
ATOM 1660 C CA . PRO A 1 215 ? 9.122 -3.117 6.664 1.00 96.62 215 PRO A CA 1
ATOM 1661 C C . PRO A 1 215 ? 7.851 -2.309 6.320 1.00 96.62 215 PRO A C 1
ATOM 1663 O O . PRO A 1 215 ? 7.000 -2.777 5.556 1.00 96.62 215 PRO A O 1
ATOM 1666 N N . PHE A 1 216 ? 7.724 -1.108 6.887 1.00 97.50 216 PHE A N 1
ATOM 1667 C CA . PHE A 1 216 ? 6.658 -0.128 6.677 1.00 97.50 216 PHE A CA 1
ATOM 1668 C C . PHE A 1 216 ? 7.290 1.264 6.538 1.00 97.50 216 PHE A C 1
ATOM 1670 O O . PHE A 1 216 ? 8.357 1.503 7.105 1.00 97.50 216 PHE A O 1
ATOM 1677 N N . THR A 1 217 ? 6.664 2.188 5.802 1.00 97.44 217 THR A N 1
ATOM 1678 C CA . THR A 1 217 ? 7.188 3.565 5.693 1.00 97.44 217 THR A CA 1
ATOM 1679 C C . THR A 1 217 ? 6.896 4.386 6.949 1.00 97.44 217 THR A C 1
ATOM 1681 O O . THR A 1 217 ? 5.955 4.095 7.694 1.00 97.44 217 THR A O 1
ATOM 1684 N N . GLU A 1 218 ? 7.671 5.450 7.155 1.00 96.81 218 GLU A N 1
ATOM 1685 C CA . GLU A 1 218 ? 7.564 6.329 8.324 1.00 96.81 218 GLU A CA 1
ATOM 1686 C C . GLU A 1 218 ? 6.150 6.913 8.450 1.00 96.81 218 GLU A C 1
ATOM 1688 O O . GLU A 1 218 ? 5.600 6.996 9.545 1.00 96.81 218 GLU A O 1
ATOM 1693 N N . GLU A 1 219 ? 5.511 7.263 7.331 1.00 98.38 219 GLU A N 1
ATOM 1694 C CA . GLU A 1 219 ? 4.155 7.809 7.326 1.00 98.38 219 GLU A CA 1
ATOM 1695 C C . GLU A 1 219 ? 3.115 6.788 7.795 1.00 98.38 219 GLU A C 1
ATOM 1697 O O . GLU A 1 219 ? 2.176 7.161 8.498 1.00 98.38 219 GLU A O 1
ATOM 1702 N N . VAL A 1 220 ? 3.279 5.505 7.451 1.00 98.44 220 VAL A N 1
ATOM 1703 C CA . VAL A 1 220 ? 2.386 4.440 7.935 1.00 98.44 220 VAL A CA 1
ATOM 1704 C C . VAL A 1 220 ? 2.528 4.300 9.445 1.00 98.44 220 VAL A C 1
ATOM 1706 O O . VAL A 1 220 ? 1.531 4.378 10.162 1.00 98.44 220 VAL A O 1
ATOM 1709 N N . LEU A 1 221 ? 3.767 4.182 9.933 1.00 97.62 221 LEU A N 1
ATOM 1710 C CA . LEU A 1 221 ? 4.071 4.051 11.361 1.00 97.62 221 LEU A CA 1
ATOM 1711 C C . LEU A 1 221 ? 3.554 5.252 12.168 1.00 97.62 221 LEU A C 1
ATOM 1713 O O . LEU A 1 221 ? 3.047 5.104 13.282 1.00 97.62 221 LEU A O 1
ATOM 1717 N N . LYS A 1 222 ? 3.641 6.452 11.593 1.00 97.38 222 LYS A N 1
ATOM 1718 C CA . LYS A 1 222 ? 3.270 7.697 12.262 1.00 97.38 222 LYS A CA 1
ATOM 1719 C C . LYS A 1 222 ? 1.773 7.990 12.242 1.00 97.38 222 LYS A C 1
ATOM 1721 O O . LYS A 1 222 ? 1.255 8.452 13.251 1.00 97.38 222 LYS A O 1
ATOM 1726 N N . TYR A 1 223 ? 1.076 7.750 11.132 1.00 98.62 223 TYR A N 1
ATOM 1727 C CA . TYR A 1 223 ? -0.272 8.300 10.925 1.00 98.62 223 TYR A CA 1
ATOM 1728 C C . TYR A 1 223 ? -1.397 7.262 10.892 1.00 98.62 223 TYR A C 1
ATOM 1730 O O . TYR A 1 223 ? -2.556 7.627 11.104 1.00 98.62 223 TYR A O 1
ATOM 1738 N N . ALA A 1 224 ? -1.104 5.987 10.629 1.00 98.62 224 ALA A N 1
ATOM 1739 C CA . ALA A 1 224 ? -2.141 4.963 10.584 1.00 98.62 224 ALA A CA 1
ATOM 1740 C C . ALA A 1 224 ? -2.698 4.669 11.987 1.00 98.62 224 ALA A C 1
ATOM 1742 O O . ALA A 1 224 ? -1.940 4.594 12.955 1.00 98.62 224 ALA A O 1
ATOM 1743 N N . HIS A 1 225 ? -4.016 4.456 12.074 1.00 98.75 225 HIS A N 1
ATOM 1744 C CA . HIS A 1 225 ? -4.653 3.878 13.265 1.00 98.75 225 HIS A CA 1
ATOM 1745 C C . HIS A 1 225 ? -4.710 2.352 13.150 1.00 98.75 225 HIS A C 1
ATOM 1747 O O . HIS A 1 225 ? -4.509 1.630 14.124 1.00 98.75 225 HIS A O 1
ATOM 1753 N N . ILE A 1 226 ? -4.981 1.866 11.933 1.00 98.75 226 ILE A N 1
ATOM 1754 C CA . ILE A 1 226 ? -5.026 0.445 11.591 1.00 98.75 226 ILE A CA 1
ATOM 1755 C C . ILE A 1 226 ? -4.185 0.240 10.333 1.00 98.75 226 ILE A C 1
ATOM 1757 O O . ILE A 1 226 ? -4.358 0.961 9.351 1.00 98.75 226 ILE A O 1
ATOM 1761 N N . THR A 1 227 ? -3.285 -0.739 10.346 1.00 98.75 227 THR A N 1
ATOM 1762 C CA . THR A 1 227 ? -2.438 -1.084 9.195 1.00 98.75 227 THR A CA 1
ATOM 1763 C C . THR A 1 227 ? -2.621 -2.547 8.840 1.00 98.75 227 THR A C 1
ATOM 1765 O O . THR A 1 227 ? -2.438 -3.409 9.696 1.00 98.75 227 THR A O 1
ATOM 1768 N N . THR A 1 228 ? -2.946 -2.856 7.587 1.00 98.31 228 THR A N 1
ATOM 1769 C CA . THR A 1 228 ? -3.034 -4.250 7.130 1.00 98.31 228 THR A CA 1
ATOM 1770 C C . THR A 1 228 ? -1.683 -4.736 6.606 1.00 98.31 228 THR A C 1
ATOM 1772 O O . THR A 1 228 ? -0.883 -3.959 6.085 1.00 98.31 228 THR A O 1
ATOM 1775 N N . PHE A 1 229 ? -1.416 -6.035 6.709 1.00 97.75 229 PHE A N 1
ATOM 1776 C CA . PHE A 1 229 ? -0.197 -6.662 6.198 1.00 97.75 229 PHE A CA 1
ATOM 1777 C C . PHE A 1 229 ? -0.502 -7.993 5.508 1.00 97.75 229 PHE A C 1
ATOM 1779 O O . PHE A 1 229 ? -1.557 -8.607 5.697 1.00 97.75 229 PHE A O 1
ATOM 1786 N N . GLY A 1 230 ? 0.438 -8.454 4.687 1.00 96.06 230 GLY A N 1
ATOM 1787 C CA . GLY A 1 230 ? 0.321 -9.741 4.013 1.00 96.06 230 GLY A CA 1
ATOM 1788 C C . 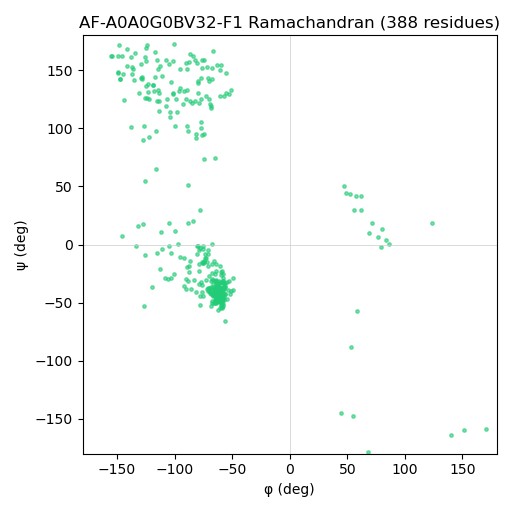GLY A 1 230 ? 1.393 -9.966 2.961 1.00 96.06 230 G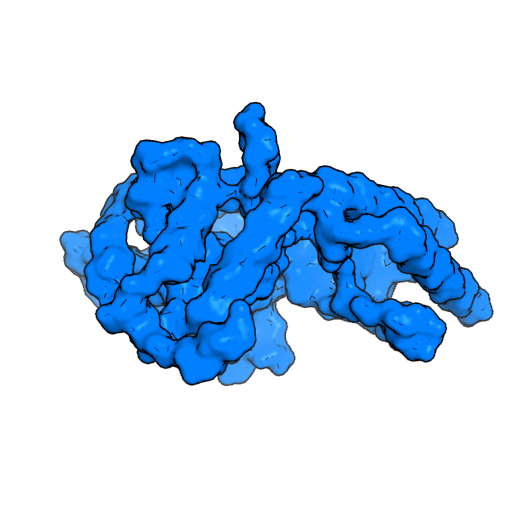LY A C 1
ATOM 1789 O O . GLY A 1 230 ? 2.443 -9.323 2.970 1.00 96.06 230 GLY A O 1
ATOM 1790 N N . LYS A 1 231 ? 1.117 -10.878 2.023 1.00 94.50 231 LYS A N 1
ATOM 1791 C CA . LYS A 1 231 ? 2.017 -11.256 0.916 1.00 94.50 231 LYS A CA 1
ATOM 1792 C C . LYS A 1 231 ? 3.421 -11.654 1.388 1.00 94.50 231 LYS A C 1
ATOM 1794 O O . LYS A 1 231 ? 3.640 -12.834 1.602 1.00 94.50 231 LYS A O 1
ATOM 1799 N N . VAL A 1 232 ? 4.358 -10.710 1.528 1.00 93.69 232 VAL A N 1
ATOM 1800 C CA . VAL A 1 232 ? 5.764 -10.981 1.905 1.00 93.69 232 VAL A CA 1
ATOM 1801 C C . VAL A 1 232 ? 5.853 -11.648 3.280 1.00 93.69 232 VAL A C 1
ATOM 1803 O O . VAL A 1 232 ? 6.700 -12.505 3.495 1.00 93.69 232 VAL A O 1
ATOM 1806 N N . PHE A 1 233 ? 4.925 -11.321 4.180 1.00 94.44 233 PHE A N 1
ATOM 1807 C CA . PHE A 1 233 ? 4.829 -11.946 5.500 1.00 94.44 233 PHE A CA 1
ATOM 1808 C C . PHE A 1 233 ? 4.275 -13.372 5.479 1.00 94.44 233 PHE A C 1
ATOM 1810 O O . PHE A 1 233 ? 4.288 -14.017 6.520 1.00 94.44 233 PHE A O 1
ATOM 1817 N N . HIS A 1 234 ? 3.787 -13.858 4.329 1.00 93.25 234 HIS A N 1
ATOM 1818 C CA . HIS A 1 234 ? 3.016 -15.094 4.130 1.00 93.25 234 HIS A CA 1
ATOM 1819 C C . HIS A 1 234 ? 1.712 -15.140 4.948 1.00 93.25 234 HIS A C 1
ATOM 1821 O O . HIS A 1 234 ? 0.626 -15.217 4.369 1.00 93.25 234 HIS A O 1
ATOM 1827 N N . ALA A 1 235 ? 1.801 -14.999 6.271 1.00 92.69 235 ALA A N 1
ATOM 1828 C CA . ALA A 1 235 ? 0.691 -14.614 7.123 1.00 92.69 235 ALA A CA 1
ATOM 1829 C C . ALA A 1 235 ? 0.160 -13.230 6.720 1.00 92.69 235 ALA A C 1
ATOM 1831 O O . ALA A 1 235 ? 0.888 -12.375 6.214 1.00 92.69 235 ALA A O 1
ATOM 1832 N N . ASN A 1 236 ? -1.132 -13.017 6.946 1.00 94.25 236 ASN A N 1
ATOM 1833 C CA . ASN A 1 236 ? -1.822 -11.765 6.654 1.00 94.25 236 ASN A CA 1
ATOM 1834 C C . ASN A 1 236 ? -2.491 -11.268 7.934 1.00 94.25 236 ASN A C 1
ATOM 1836 O O . ASN A 1 236 ? -2.522 -12.001 8.919 1.00 94.25 236 ASN A O 1
ATOM 1840 N N . GLY A 1 237 ? -3.034 -10.058 7.934 1.00 94.69 237 GLY A N 1
ATOM 1841 C CA . GLY A 1 237 ? -3.744 -9.543 9.101 1.00 94.69 237 GLY A CA 1
ATOM 1842 C C . GLY A 1 237 ? -3.690 -8.041 9.217 1.00 94.69 237 GLY A C 1
ATOM 1843 O O . GLY A 1 237 ? -3.426 -7.344 8.234 1.00 94.69 237 GLY A O 1
ATOM 1844 N N . SER A 1 238 ? -3.935 -7.580 10.438 1.00 96.00 238 SER A N 1
ATOM 1845 C CA . SER A 1 238 ? -3.993 -6.164 10.777 1.00 96.00 238 SER A CA 1
ATOM 1846 C C . SER A 1 238 ? -3.278 -5.868 12.089 1.00 96.00 238 SER A C 1
ATOM 1848 O O . SER A 1 238 ? -3.265 -6.689 13.008 1.00 96.00 238 SER A O 1
ATOM 1850 N N . VAL A 1 239 ? -2.673 -4.687 12.156 1.00 97.38 239 VAL A N 1
ATOM 1851 C CA . VAL A 1 239 ? -2.053 -4.103 13.345 1.00 97.38 239 VAL A CA 1
ATOM 1852 C C . VAL A 1 239 ? -2.861 -2.877 13.752 1.00 97.38 239 VAL A C 1
ATOM 1854 O O . VAL A 1 239 ? -3.161 -2.027 12.913 1.00 97.38 239 VAL A O 1
ATOM 1857 N N . TYR A 1 240 ? -3.211 -2.797 15.031 1.00 97.94 240 TYR A N 1
ATOM 1858 C CA . TYR A 1 240 ? -4.029 -1.744 15.626 1.00 97.94 240 TYR A CA 1
ATOM 1859 C C . TYR A 1 240 ? -3.183 -0.957 16.623 1.00 97.94 240 TYR A C 1
ATOM 1861 O O . TYR A 1 240 ? -2.642 -1.549 17.559 1.00 97.94 240 TYR A O 1
ATOM 1869 N N . ASP A 1 241 ?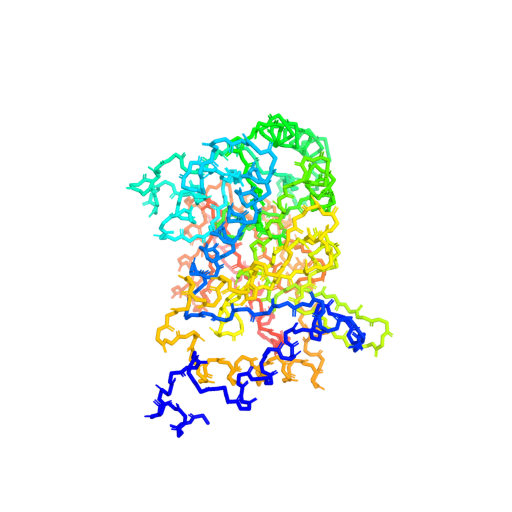 -3.090 0.357 16.430 1.00 97.88 241 ASP A N 1
ATOM 1870 C CA . ASP A 1 241 ? -2.422 1.279 17.349 1.00 97.88 241 ASP A CA 1
ATOM 1871 C C . ASP A 1 241 ? -3.426 1.752 18.408 1.00 97.88 241 ASP A C 1
ATOM 1873 O O . ASP A 1 241 ? -4.263 2.626 18.167 1.00 97.88 241 ASP A O 1
ATOM 1877 N N . LEU A 1 242 ? -3.396 1.114 19.577 1.00 97.25 242 LEU A N 1
ATOM 1878 C CA . LEU A 1 242 ? -4.387 1.325 20.630 1.00 97.25 242 LEU A CA 1
ATOM 1879 C C . LEU A 1 242 ? -4.309 2.729 21.235 1.00 97.25 242 LEU A C 1
ATOM 1881 O O . LEU A 1 242 ? -5.330 3.256 21.679 1.00 97.25 242 LEU A O 1
ATOM 1885 N N . GLU A 1 243 ? -3.119 3.328 21.254 1.00 96.75 243 GLU A N 1
ATOM 1886 C CA . GLU A 1 243 ? -2.904 4.676 21.772 1.00 96.75 243 GLU A CA 1
ATOM 1887 C C . GLU A 1 243 ? -3.569 5.699 20.851 1.00 96.75 243 GLU A C 1
ATOM 1889 O O . GLU A 1 243 ? -4.456 6.431 21.295 1.00 96.75 243 GLU A O 1
ATOM 1894 N N . LYS A 1 244 ? -3.274 5.653 19.545 1.00 97.56 244 LYS A N 1
ATOM 1895 C CA . LYS A 1 244 ? -3.920 6.542 18.567 1.00 97.56 244 LYS A CA 1
ATOM 1896 C C . LYS A 1 244 ? -5.428 6.318 18.479 1.00 97.56 244 LYS A C 1
ATOM 1898 O O . LYS A 1 244 ? -6.188 7.270 18.340 1.00 97.56 244 LYS A O 1
ATOM 1903 N N . ILE A 1 245 ? -5.899 5.071 18.575 1.00 98.38 245 ILE A N 1
ATOM 1904 C CA . ILE A 1 245 ? -7.342 4.776 18.612 1.00 98.38 245 ILE A CA 1
ATOM 1905 C C . ILE A 1 245 ? -7.996 5.444 19.832 1.00 98.38 245 ILE A C 1
ATOM 1907 O O . ILE A 1 245 ? -9.068 6.040 19.709 1.00 98.38 245 ILE A O 1
ATOM 1911 N N . LYS A 1 246 ? -7.345 5.399 20.999 1.00 97.69 246 LYS A N 1
ATOM 1912 C CA . LYS A 1 246 ? -7.833 6.051 22.221 1.00 97.69 246 LYS A CA 1
ATOM 1913 C C . LYS A 1 246 ? -7.883 7.576 22.090 1.00 97.69 246 LYS A C 1
ATOM 1915 O O . LYS A 1 246 ? -8.833 8.185 22.580 1.00 97.69 246 LYS A O 1
ATOM 1920 N N . GLU A 1 247 ? -6.913 8.191 21.415 1.00 97.56 247 GLU A N 1
ATOM 1921 C CA . GLU A 1 247 ? -6.883 9.643 21.158 1.00 97.56 247 GLU A CA 1
ATOM 1922 C C . GLU A 1 247 ? -8.104 10.141 20.362 1.00 97.56 247 GLU A C 1
ATOM 1924 O O . GLU A 1 247 ? -8.531 11.279 20.540 1.00 97.56 247 GLU A O 1
ATOM 1929 N N . LEU A 1 248 ? -8.736 9.279 19.556 1.00 97.81 248 LEU A N 1
ATOM 1930 C CA . LEU A 1 248 ? -9.988 9.579 18.841 1.00 97.81 248 LEU A CA 1
ATOM 1931 C C . LEU A 1 248 ? -11.244 9.561 19.742 1.00 97.81 248 LEU A C 1
ATOM 1933 O O . LEU A 1 248 ? -12.373 9.772 19.270 1.00 97.81 248 LEU A O 1
ATOM 1937 N N . GLY A 1 249 ? -11.075 9.259 21.032 1.00 96.94 249 GLY A N 1
ATOM 1938 C CA . GLY A 1 249 ? -12.167 8.997 21.970 1.00 96.94 249 GLY A CA 1
ATOM 1939 C C . GLY A 1 249 ? -12.865 7.655 21.727 1.00 96.94 249 GLY A C 1
ATOM 1940 O O . GLY A 1 249 ? -14.001 7.475 22.160 1.00 96.94 249 GLY A O 1
ATOM 1941 N N . LEU A 1 250 ? -12.221 6.732 21.005 1.00 97.50 250 LEU A N 1
ATOM 1942 C CA . LEU A 1 250 ? -12.709 5.368 20.795 1.00 97.50 250 LEU A CA 1
ATOM 1943 C C . LEU A 1 250 ? -12.174 4.451 21.903 1.00 97.50 250 LEU A C 1
ATOM 1945 O O . LEU A 1 250 ? -11.150 4.734 22.522 1.00 97.50 250 LEU A O 1
ATOM 1949 N N . ASN A 1 251 ? -12.867 3.345 22.168 1.00 95.75 251 ASN A N 1
ATOM 1950 C CA . ASN A 1 251 ? -12.468 2.377 23.188 1.00 95.75 251 ASN A CA 1
ATOM 1951 C C . ASN A 1 251 ? -11.539 1.302 22.591 1.00 95.75 251 ASN A C 1
ATOM 1953 O O . ASN A 1 251 ? -12.042 0.373 21.961 1.00 95.75 251 ASN A O 1
ATOM 1957 N N . PRO A 1 252 ? -10.209 1.360 22.790 1.00 93.94 252 PRO A N 1
ATOM 1958 C CA . PRO A 1 252 ? -9.298 0.367 22.217 1.00 93.94 252 PRO A CA 1
ATOM 1959 C C . PRO A 1 252 ? -9.515 -1.054 22.760 1.00 93.94 252 PRO A C 1
ATOM 1961 O O . PRO A 1 252 ? -9.169 -2.016 22.075 1.00 93.94 252 PRO A O 1
ATOM 1964 N N . GLU A 1 253 ? -10.115 -1.212 23.948 1.00 90.50 253 GLU A N 1
ATOM 1965 C CA . GLU A 1 253 ? -10.373 -2.532 24.541 1.00 90.50 253 GLU A CA 1
ATOM 1966 C C . GLU A 1 253 ? -11.364 -3.354 23.704 1.00 90.50 253 GLU A C 1
ATOM 1968 O O . GLU A 1 253 ? -11.275 -4.580 23.655 1.00 90.50 253 GLU A O 1
ATOM 1973 N N . PHE A 1 254 ? -12.221 -2.679 22.927 1.00 90.31 254 PHE A N 1
ATOM 1974 C CA . PHE A 1 254 ? -13.092 -3.318 21.942 1.00 90.31 254 PHE A CA 1
ATOM 1975 C C . PHE A 1 254 ? -12.314 -4.263 21.011 1.00 90.31 254 PHE A C 1
ATOM 1977 O O . PHE A 1 254 ? -12.782 -5.361 20.713 1.00 90.31 254 PHE A O 1
ATOM 1984 N N . ILE A 1 255 ? -11.104 -3.881 20.584 1.00 88.94 255 ILE A N 1
ATOM 1985 C CA . ILE A 1 255 ? -10.277 -4.708 19.695 1.00 88.94 255 ILE A CA 1
ATOM 1986 C C . ILE A 1 255 ? -9.873 -6.013 20.380 1.00 88.94 255 ILE A C 1
ATOM 1988 O O . ILE A 1 255 ? -9.906 -7.061 19.742 1.00 88.94 255 ILE A O 1
ATOM 1992 N N . ARG A 1 256 ? -9.524 -5.977 21.670 1.00 80.88 256 ARG A N 1
ATOM 1993 C CA . ARG A 1 256 ? -9.096 -7.163 22.428 1.00 80.88 256 ARG A CA 1
ATOM 1994 C C . ARG A 1 256 ? -10.277 -8.059 22.797 1.00 80.88 256 ARG A C 1
ATOM 1996 O O . ARG A 1 256 ? -10.174 -9.277 22.680 1.00 80.88 256 ARG A O 1
ATOM 2003 N N . GLU A 1 257 ? -11.401 -7.469 23.195 1.00 80.94 257 GLU A N 1
ATOM 2004 C CA . GLU A 1 257 ? -12.589 -8.209 23.632 1.00 80.94 257 GLU A CA 1
ATOM 2005 C C . GLU A 1 257 ? -13.402 -8.778 22.467 1.00 80.94 257 GLU A C 1
ATOM 2007 O O . GLU A 1 257 ? -13.873 -9.916 22.523 1.00 80.94 257 GLU A O 1
ATOM 2012 N N . LYS A 1 258 ? -13.620 -7.969 21.425 1.00 76.69 258 LYS A N 1
ATOM 2013 C CA . LYS A 1 258 ? -14.551 -8.279 20.335 1.00 76.69 258 LYS A CA 1
ATOM 2014 C C . LYS A 1 258 ? -13.848 -8.669 19.050 1.00 76.69 258 LYS A C 1
ATOM 2016 O O . LYS A 1 258 ? -14.407 -9.494 18.338 1.00 76.69 258 LYS A O 1
ATOM 2021 N N . GLY A 1 259 ? -12.643 -8.172 18.776 1.00 71.06 259 GLY A N 1
ATOM 2022 C CA . GLY A 1 259 ? -11.895 -8.515 17.563 1.00 71.06 259 GLY A CA 1
ATOM 2023 C C . GLY A 1 259 ? -11.688 -10.031 17.417 1.00 71.06 259 GLY A C 1
ATOM 2024 O O . GLY A 1 259 ? -12.300 -10.632 16.536 1.00 71.06 259 GLY A O 1
ATOM 2025 N N . PRO A 1 260 ? -10.920 -10.692 18.308 1.00 61.91 260 PRO A N 1
ATOM 2026 C CA . PRO A 1 260 ? -10.694 -12.137 18.255 1.00 61.91 260 PRO A CA 1
ATOM 2027 C C . PRO A 1 260 ? -11.975 -12.980 18.284 1.00 61.91 260 PRO A C 1
ATOM 2029 O O . PRO A 1 260 ? -12.046 -14.002 17.611 1.00 61.91 260 PRO A O 1
ATOM 2032 N N . GLN A 1 261 ? -12.994 -12.561 19.046 1.00 59.38 261 GLN A N 1
ATOM 2033 C CA . GLN A 1 261 ? -14.248 -13.313 19.188 1.00 59.38 261 GLN A CA 1
ATOM 2034 C C . GLN A 1 261 ? -15.171 -13.192 17.970 1.00 59.38 261 GLN A C 1
ATOM 2036 O O . GLN A 1 261 ? -15.891 -14.138 17.661 1.00 59.38 261 GLN A O 1
ATOM 2041 N N . ARG A 1 262 ? -15.191 -12.031 17.303 1.00 61.19 262 ARG A N 1
ATOM 2042 C CA . ARG A 1 262 ? -16.046 -11.778 16.132 1.00 61.19 262 ARG A CA 1
ATOM 2043 C C . ARG A 1 262 ? -15.376 -12.174 14.818 1.00 61.19 262 ARG A C 1
ATOM 2045 O O . ARG A 1 262 ? -16.076 -12.568 13.894 1.00 61.19 262 ARG A O 1
ATOM 2052 N N . LEU A 1 263 ? -14.051 -12.059 14.746 1.00 57.78 263 LEU A N 1
ATOM 2053 C CA . LEU A 1 263 ? -13.276 -12.148 13.501 1.00 57.78 263 LEU A CA 1
ATOM 2054 C C . LEU A 1 263 ? -12.329 -13.360 13.469 1.00 57.78 263 LEU A C 1
ATOM 2056 O O . LEU A 1 263 ? -11.738 -13.683 12.440 1.00 57.78 263 LEU A O 1
ATOM 2060 N N . GLY A 1 264 ? -12.193 -14.081 14.586 1.00 57.34 264 GLY A N 1
ATOM 2061 C CA . GLY A 1 264 ? -11.406 -15.308 14.651 1.00 57.34 264 GLY A CA 1
ATOM 2062 C C . GLY A 1 264 ? -12.042 -16.447 13.848 1.00 57.34 264 GLY A C 1
ATOM 2063 O O . GLY A 1 264 ? -13.127 -16.923 14.169 1.00 57.34 264 GLY A O 1
ATOM 2064 N N . GLY A 1 265 ? -11.342 -16.934 12.821 1.00 56.69 265 GLY A N 1
ATOM 2065 C CA . GLY A 1 265 ? -11.631 -18.233 12.204 1.00 56.69 265 GLY A CA 1
ATOM 2066 C C . GLY A 1 265 ? -10.907 -19.376 12.925 1.00 56.69 265 GLY A C 1
ATOM 2067 O O . GLY A 1 265 ? -9.913 -19.138 13.604 1.00 56.69 265 GLY A O 1
ATOM 2068 N N . THR A 1 266 ? -11.317 -20.635 12.702 1.00 56.22 266 THR A N 1
ATOM 2069 C CA . THR A 1 266 ? -10.649 -21.844 13.256 1.00 56.22 266 THR A CA 1
ATOM 2070 C C . THR A 1 266 ? -9.128 -21.843 13.035 1.00 56.22 266 THR A C 1
ATOM 2072 O O . THR A 1 266 ? -8.362 -22.396 13.815 1.00 56.22 266 THR A O 1
ATOM 2075 N N . HIS A 1 267 ? -8.668 -21.188 11.968 1.00 54.84 267 HIS A N 1
ATOM 2076 C CA . HIS A 1 267 ? -7.255 -20.934 11.728 1.00 54.84 267 HIS A CA 1
ATOM 2077 C C . HIS A 1 267 ? -7.046 -19.433 11.475 1.00 54.84 267 HIS A C 1
ATOM 2079 O O . HIS A 1 267 ? -7.146 -18.960 10.336 1.00 54.84 267 HIS A O 1
ATOM 2085 N N . THR A 1 268 ? -6.794 -18.668 12.541 1.00 65.62 268 THR A N 1
ATOM 2086 C CA . THR A 1 268 ? -6.289 -17.282 12.504 1.00 65.62 268 THR A CA 1
ATOM 2087 C C . THR A 1 268 ? -4.872 -17.263 11.918 1.00 65.62 268 THR A C 1
ATOM 2089 O O . THR A 1 268 ? -3.877 -17.156 12.634 1.00 65.62 268 THR A O 1
ATOM 2092 N N . SER A 1 269 ? -4.793 -17.443 10.592 1.00 77.81 269 SER A N 1
ATOM 2093 C CA . SER A 1 269 ? -3.595 -17.814 9.821 1.00 77.81 269 SER A CA 1
ATOM 2094 C C . SER A 1 269 ? -3.100 -19.247 10.095 1.00 77.81 269 SER A C 1
ATOM 2096 O O . SER A 1 269 ? -3.727 -20.014 10.829 1.00 77.81 269 SER A O 1
ATOM 2098 N N . SER A 1 270 ? -1.995 -19.645 9.457 1.00 82.00 270 SER A N 1
ATOM 2099 C CA . SER A 1 270 ? -1.309 -20.918 9.698 1.00 82.00 270 SER A CA 1
ATOM 2100 C C . SER A 1 270 ? 0.047 -20.696 10.380 1.00 82.00 270 SER A C 1
ATOM 2102 O O . SER A 1 270 ? 0.751 -19.727 10.091 1.00 82.00 270 SER A O 1
ATOM 2104 N N . MET A 1 271 ? 0.448 -21.612 11.272 1.00 84.38 271 MET A N 1
ATOM 2105 C CA . MET A 1 271 ? 1.768 -21.546 11.925 1.00 84.38 271 MET A CA 1
ATOM 2106 C C . MET A 1 271 ? 2.913 -21.629 10.915 1.00 84.38 271 MET A C 1
ATOM 2108 O O . MET A 1 271 ? 3.957 -21.013 11.112 1.00 84.38 271 MET A O 1
ATOM 2112 N N . HIS A 1 272 ? 2.715 -22.384 9.830 1.00 87.44 272 HIS A N 1
ATOM 2113 C CA . HIS A 1 272 ? 3.668 -22.469 8.731 1.00 87.44 272 HIS A CA 1
ATOM 2114 C C . HIS A 1 272 ? 3.924 -21.089 8.117 1.00 87.44 272 HIS A C 1
ATOM 2116 O O . HIS A 1 272 ? 5.077 -20.698 7.949 1.00 87.44 272 HIS A O 1
ATOM 2122 N N . ASP A 1 273 ? 2.860 -20.339 7.830 1.00 90.38 273 ASP A N 1
ATOM 2123 C CA . ASP A 1 273 ? 2.977 -19.030 7.192 1.00 90.38 273 ASP A CA 1
ATOM 2124 C C . ASP A 1 273 ? 3.575 -17.997 8.144 1.00 90.38 273 ASP A C 1
ATOM 2126 O O . ASP A 1 273 ? 4.449 -17.238 7.737 1.00 90.38 273 ASP A O 1
ATOM 2130 N N . MET A 1 274 ? 3.186 -18.019 9.424 1.00 91.12 274 MET A N 1
ATOM 2131 C CA . MET A 1 274 ? 3.803 -17.168 10.447 1.00 91.12 274 MET A CA 1
ATOM 2132 C C . MET A 1 274 ? 5.303 -17.446 10.580 1.00 91.12 274 MET A C 1
ATOM 2134 O O . MET A 1 274 ? 6.109 -16.524 10.477 1.00 91.12 274 MET A O 1
ATOM 2138 N N . LEU A 1 275 ? 5.695 -18.715 10.747 1.00 92.44 275 LEU A N 1
ATOM 2139 C CA . LEU A 1 275 ? 7.103 -19.085 10.872 1.00 92.44 275 LEU A CA 1
ATOM 2140 C C . LEU A 1 275 ? 7.884 -18.717 9.609 1.00 92.44 275 LEU A C 1
ATOM 2142 O O . LEU A 1 275 ? 8.968 -18.149 9.696 1.00 92.44 275 LEU A O 1
ATOM 2146 N N . SER A 1 276 ? 7.343 -19.024 8.431 1.00 94.00 276 SER A N 1
ATOM 2147 C CA . SER A 1 276 ? 8.008 -18.705 7.173 1.00 94.00 276 SER A CA 1
ATOM 2148 C C . SER A 1 276 ? 8.176 -17.196 6.997 1.00 94.00 276 SER A C 1
ATOM 2150 O O . SER A 1 276 ? 9.258 -16.763 6.611 1.00 94.00 276 SER A O 1
ATOM 2152 N N . GLY A 1 277 ? 7.147 -16.402 7.302 1.00 94.25 277 GLY A N 1
ATOM 2153 C CA . GLY A 1 277 ? 7.215 -14.943 7.277 1.00 94.25 277 GLY A CA 1
ATOM 2154 C C . GLY A 1 277 ? 8.271 -14.388 8.224 1.00 94.25 277 GLY A C 1
ATOM 2155 O O . GLY A 1 277 ? 9.077 -13.553 7.818 1.00 94.25 277 GLY A O 1
ATOM 2156 N N . MET A 1 278 ? 8.322 -14.904 9.457 1.00 94.88 278 MET A N 1
ATOM 2157 C CA . MET A 1 278 ? 9.362 -14.538 10.422 1.00 94.88 278 MET A CA 1
ATOM 2158 C C . MET A 1 278 ? 10.757 -14.844 9.900 1.00 94.88 278 MET A C 1
ATOM 2160 O O . MET A 1 278 ? 11.628 -13.991 9.976 1.00 94.88 278 MET A O 1
ATOM 2164 N N . MET A 1 279 ? 10.984 -16.041 9.355 1.00 95.81 279 MET A N 1
ATOM 2165 C CA . MET A 1 279 ? 12.308 -16.425 8.857 1.00 95.81 279 MET A CA 1
ATOM 2166 C C . MET A 1 279 ? 12.747 -15.558 7.673 1.00 95.81 279 MET A C 1
ATOM 2168 O O . MET A 1 279 ? 13.922 -15.198 7.582 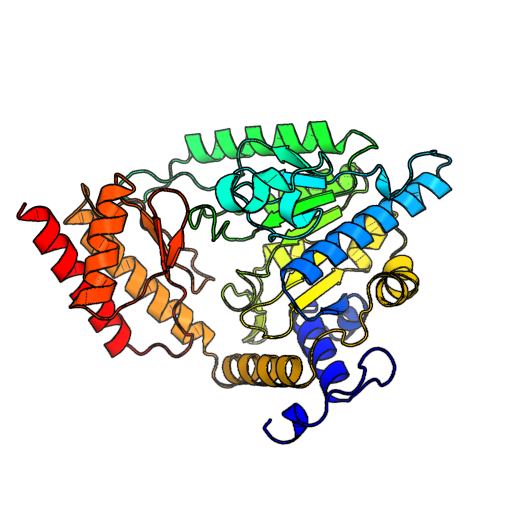1.00 95.81 279 MET A O 1
ATOM 2172 N N . VAL A 1 280 ? 11.816 -15.185 6.787 1.00 95.44 280 VAL A N 1
ATOM 2173 C CA . VAL A 1 280 ? 12.092 -14.248 5.688 1.00 95.44 280 VAL A CA 1
ATOM 2174 C C . VAL A 1 280 ? 12.468 -12.873 6.242 1.00 95.44 280 VAL A C 1
ATOM 2176 O O . VAL A 1 280 ? 13.515 -12.345 5.873 1.00 95.44 280 VAL A O 1
ATOM 2179 N N . MET A 1 281 ? 11.668 -12.313 7.156 1.00 95.31 281 MET A N 1
ATOM 2180 C CA . MET A 1 281 ? 11.960 -11.008 7.761 1.00 95.31 281 MET A CA 1
ATOM 2181 C C . MET A 1 281 ? 13.273 -11.022 8.545 1.00 95.31 281 MET A C 1
ATOM 2183 O O . MET A 1 281 ? 14.106 -10.152 8.321 1.00 95.31 281 MET A O 1
ATOM 2187 N N . GLN A 1 282 ? 13.510 -12.036 9.379 1.00 94.44 282 GLN A N 1
ATOM 2188 C CA . GLN A 1 282 ? 14.754 -12.202 10.132 1.00 94.44 282 GLN A CA 1
ATOM 2189 C C . GLN A 1 282 ? 15.964 -12.269 9.197 1.00 94.44 282 GLN A C 1
ATOM 2191 O O . GLN A 1 282 ? 16.956 -11.590 9.426 1.00 94.44 282 GLN A O 1
ATOM 2196 N N . THR A 1 283 ? 15.867 -13.014 8.091 1.00 95.81 283 THR A N 1
ATOM 2197 C CA . THR A 1 283 ? 16.949 -13.087 7.097 1.00 95.81 283 THR A CA 1
ATOM 2198 C C . THR A 1 283 ? 17.235 -11.722 6.473 1.00 95.81 283 THR A C 1
ATOM 2200 O O . THR A 1 283 ? 18.399 -11.381 6.263 1.00 95.81 283 THR A O 1
ATOM 2203 N N . ILE A 1 284 ? 16.192 -10.939 6.173 1.00 94.38 284 ILE A N 1
ATOM 2204 C CA . ILE A 1 284 ? 16.352 -9.575 5.657 1.00 94.38 284 ILE A CA 1
ATOM 2205 C C . ILE A 1 284 ? 17.022 -8.674 6.704 1.00 94.38 284 ILE A C 1
ATOM 2207 O O . ILE A 1 284 ? 17.922 -7.928 6.329 1.00 94.38 284 ILE A O 1
ATOM 2211 N N . GLN A 1 285 ? 16.643 -8.788 7.984 1.00 92.50 285 GLN A N 1
ATOM 2212 C CA . GLN A 1 285 ? 17.256 -8.067 9.110 1.00 92.50 285 GLN A CA 1
ATOM 2213 C C . GLN A 1 285 ? 18.726 -8.419 9.317 1.00 92.50 285 GLN A C 1
ATOM 2215 O O . GLN A 1 285 ? 19.583 -7.541 9.228 1.00 92.50 285 GLN A O 1
ATOM 2220 N N . ASP A 1 286 ? 19.039 -9.698 9.503 1.00 94.44 286 ASP A N 1
ATOM 2221 C CA . ASP A 1 286 ? 20.392 -10.162 9.823 1.00 94.44 286 ASP A CA 1
ATOM 2222 C C . ASP A 1 286 ? 21.404 -9.811 8.731 1.00 94.44 286 ASP A C 1
ATOM 2224 O O . ASP A 1 286 ? 22.558 -9.486 9.009 1.00 94.44 286 ASP A O 1
ATOM 2228 N N . LYS A 1 287 ? 20.970 -9.884 7.469 1.00 95.62 287 LYS A N 1
ATOM 2229 C CA . LYS A 1 287 ? 21.816 -9.618 6.301 1.00 95.62 287 LYS A CA 1
ATOM 2230 C C . LYS A 1 287 ? 21.674 -8.197 5.759 1.00 95.62 287 LYS A C 1
ATOM 2232 O O . LYS A 1 287 ? 22.302 -7.895 4.748 1.00 95.62 287 LYS A O 1
ATOM 2237 N N . LYS A 1 288 ? 20.839 -7.357 6.381 1.00 95.00 288 LYS A N 1
ATOM 2238 C CA . LYS A 1 288 ? 20.515 -5.994 5.930 1.00 95.00 288 LYS A CA 1
ATOM 2239 C C . LYS A 1 288 ? 20.146 -5.917 4.446 1.00 95.00 288 LYS A C 1
ATOM 2241 O O . LYS A 1 288 ? 20.593 -5.035 3.715 1.00 95.00 288 LYS A O 1
ATOM 2246 N N . LEU A 1 289 ? 19.320 -6.853 3.968 1.00 95.81 289 LEU A N 1
ATOM 2247 C CA . LEU A 1 289 ? 19.021 -6.971 2.532 1.00 95.81 289 LEU A CA 1
ATOM 2248 C C . LEU A 1 289 ? 18.253 -5.765 1.962 1.00 95.81 289 LEU A C 1
ATOM 2250 O O . LEU A 1 289 ? 18.207 -5.611 0.744 1.00 95.81 289 LEU A O 1
ATOM 2254 N N . TRP A 1 290 ? 17.687 -4.886 2.798 1.00 94.25 290 TRP A N 1
ATOM 2255 C CA . TRP A 1 290 ? 17.129 -3.611 2.326 1.00 94.25 290 TRP A CA 1
ATOM 2256 C C . TRP A 1 290 ? 18.189 -2.710 1.683 1.00 94.25 290 TRP A C 1
ATOM 2258 O O . TRP A 1 290 ? 17.863 -1.999 0.740 1.00 94.25 290 TRP A O 1
ATOM 2268 N N . GLU A 1 291 ? 19.453 -2.758 2.124 1.00 94.62 291 GLU A N 1
ATOM 2269 C CA . GLU A 1 291 ? 20.528 -1.947 1.533 1.00 94.62 291 GLU A CA 1
ATOM 2270 C C . GLU A 1 291 ? 20.755 -2.354 0.073 1.00 94.62 291 GLU A C 1
ATOM 2272 O O . GLU A 1 291 ? 20.745 -1.511 -0.827 1.00 94.62 291 GLU A O 1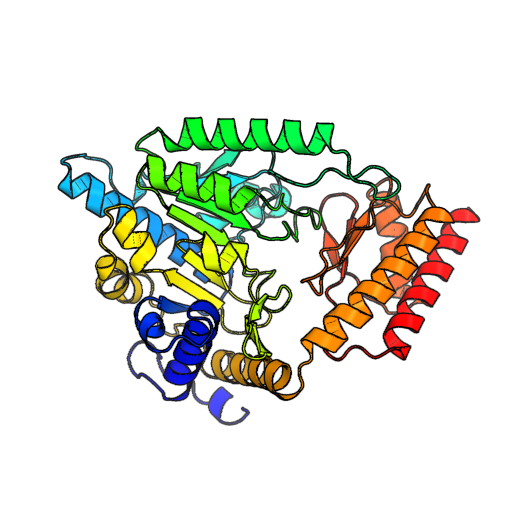
ATOM 2277 N N . ASN A 1 292 ? 20.862 -3.665 -0.179 1.00 96.19 292 ASN A N 1
ATOM 2278 C CA . ASN A 1 292 ? 20.946 -4.199 -1.538 1.00 96.19 292 ASN A CA 1
ATOM 2279 C C . ASN A 1 292 ? 19.663 -3.903 -2.326 1.00 96.19 292 ASN A C 1
ATOM 2281 O O . ASN A 1 292 ? 19.741 -3.505 -3.487 1.00 96.19 292 ASN A O 1
ATOM 2285 N N . LEU A 1 293 ? 18.486 -4.043 -1.708 1.00 95.75 293 LEU A N 1
ATOM 2286 C CA . LEU A 1 293 ? 17.212 -3.728 -2.351 1.00 95.75 293 LEU A CA 1
ATOM 2287 C C . LEU A 1 293 ? 17.168 -2.277 -2.849 1.00 95.75 293 LEU A C 1
ATOM 2289 O O . LEU A 1 293 ? 16.797 -2.060 -4.003 1.00 95.75 293 LEU A O 1
ATOM 2293 N N . PHE A 1 294 ? 17.559 -1.301 -2.024 1.00 95.50 294 PHE A N 1
ATOM 2294 C CA . PHE A 1 294 ? 17.588 0.114 -2.405 1.00 95.50 294 PHE A CA 1
ATOM 2295 C C . PHE A 1 294 ? 18.610 0.377 -3.508 1.00 95.50 294 PHE A C 1
ATOM 2297 O O . PHE A 1 294 ? 18.268 0.971 -4.530 1.00 95.50 294 PHE A O 1
ATOM 2304 N N . GLU A 1 295 ? 19.839 -0.126 -3.353 1.00 96.56 295 GLU A N 1
ATOM 2305 C CA . GLU A 1 295 ? 20.909 0.065 -4.336 1.00 96.56 295 GLU A CA 1
ATOM 2306 C C . GLU A 1 295 ? 20.500 -0.473 -5.716 1.00 96.56 295 GLU A C 1
ATOM 2308 O O . GLU A 1 295 ? 20.653 0.195 -6.743 1.00 96.56 295 GLU A O 1
ATOM 2313 N N . ARG A 1 296 ? 19.949 -1.690 -5.752 1.00 97.19 296 ARG A N 1
ATOM 2314 C CA . ARG A 1 296 ? 19.534 -2.348 -6.992 1.00 97.19 296 ARG A CA 1
ATOM 2315 C C . ARG A 1 296 ? 18.285 -1.705 -7.585 1.00 97.19 296 ARG A C 1
ATOM 2317 O O . ARG A 1 296 ? 18.213 -1.554 -8.802 1.00 97.19 296 ARG A O 1
ATOM 2324 N N . SER A 1 297 ? 17.329 -1.296 -6.753 1.00 96.69 297 SER A N 1
ATOM 2325 C CA . SER A 1 297 ? 16.134 -0.579 -7.209 1.00 96.69 297 SER A CA 1
ATOM 2326 C C . SER A 1 297 ? 16.514 0.752 -7.849 1.00 96.69 297 SER A C 1
ATOM 2328 O O . SER A 1 297 ? 16.094 1.021 -8.969 1.00 96.69 297 SER A O 1
ATOM 2330 N N . TYR A 1 298 ? 17.395 1.531 -7.219 1.00 97.19 298 TYR A N 1
ATOM 2331 C CA . TYR A 1 298 ? 17.877 2.790 -7.780 1.00 97.19 298 TYR A CA 1
ATOM 2332 C C . TYR A 1 298 ? 18.624 2.596 -9.108 1.00 97.19 298 TYR A C 1
ATOM 2334 O O . TYR A 1 298 ? 18.359 3.296 -10.082 1.00 97.19 298 TYR A O 1
ATOM 2342 N N . LYS A 1 299 ? 19.517 1.601 -9.198 1.00 98.06 299 LYS A N 1
ATOM 2343 C CA . LYS A 1 299 ? 20.222 1.278 -10.452 1.00 98.06 299 LYS A CA 1
ATOM 2344 C C . LYS A 1 299 ? 19.266 0.861 -11.573 1.00 98.06 299 LYS A C 1
ATOM 2346 O O . LYS A 1 299 ? 19.445 1.279 -12.716 1.00 98.06 299 LYS A O 1
ATOM 2351 N N . LEU A 1 300 ? 18.252 0.054 -11.256 1.00 98.19 300 LEU A N 1
ATOM 2352 C CA . LEU A 1 300 ? 17.227 -0.345 -12.217 1.00 98.19 300 LEU A CA 1
ATOM 2353 C C . LEU A 1 300 ? 16.399 0.863 -12.672 1.00 98.19 300 LEU A C 1
ATOM 2355 O O . LEU A 1 300 ? 16.169 1.021 -13.867 1.00 98.19 300 LEU A O 1
ATOM 2359 N N . TYR A 1 301 ? 15.998 1.730 -11.741 1.00 98.12 301 TYR A N 1
ATOM 2360 C CA . TYR A 1 301 ? 15.294 2.975 -12.036 1.00 98.12 301 TYR A CA 1
ATOM 2361 C C . TYR A 1 301 ? 16.095 3.883 -12.967 1.00 98.12 301 TYR A C 1
ATOM 2363 O O . TYR A 1 301 ? 15.588 4.249 -14.022 1.00 98.12 301 TYR A O 1
ATOM 2371 N N . ALA A 1 302 ? 17.352 4.174 -12.628 1.00 98.12 302 ALA A N 1
ATOM 2372 C CA . ALA A 1 302 ? 18.224 5.016 -13.440 1.00 98.12 302 ALA A CA 1
ATOM 2373 C C . ALA A 1 302 ? 18.402 4.442 -14.855 1.00 98.12 302 ALA A C 1
ATOM 2375 O O . ALA A 1 302 ? 18.278 5.163 -15.841 1.00 98.12 302 ALA A O 1
ATOM 2376 N N . GLY A 1 303 ? 18.605 3.124 -14.974 1.00 98.44 303 GLY A N 1
ATOM 2377 C CA . GLY A 1 303 ? 18.685 2.461 -16.276 1.00 98.44 303 GLY A CA 1
ATOM 2378 C C . GLY A 1 303 ? 17.388 2.564 -17.087 1.00 98.44 303 GLY A C 1
ATOM 2379 O O . GLY A 1 303 ? 17.435 2.790 -18.295 1.00 98.44 303 GLY A O 1
ATOM 2380 N N . LEU A 1 304 ? 16.226 2.439 -16.440 1.00 98.38 304 LEU A N 1
ATOM 2381 C CA . LEU A 1 304 ? 14.927 2.625 -17.090 1.00 98.38 304 LEU A CA 1
ATOM 2382 C C . LEU A 1 304 ? 14.688 4.083 -17.501 1.00 98.38 304 LEU A C 1
ATOM 2384 O O . LEU A 1 304 ? 14.131 4.301 -18.572 1.00 98.38 304 LEU A O 1
ATOM 2388 N N . GLN A 1 305 ? 15.130 5.065 -16.710 1.00 98.00 305 GLN A N 1
ATOM 2389 C CA . GLN A 1 305 ? 15.068 6.480 -17.089 1.00 98.00 305 GLN A CA 1
ATOM 2390 C C . GLN A 1 305 ? 15.914 6.761 -18.333 1.00 98.00 305 GLN A C 1
ATOM 2392 O O . GLN A 1 305 ? 15.399 7.320 -19.293 1.00 98.00 305 GLN A O 1
ATOM 2397 N N . THR A 1 306 ? 17.158 6.275 -18.386 1.00 98.19 306 THR A N 1
ATOM 2398 C CA . THR A 1 306 ? 17.990 6.401 -19.594 1.00 98.19 306 THR A CA 1
ATOM 2399 C C . THR A 1 306 ? 17.324 5.755 -20.813 1.00 98.19 306 THR A C 1
ATOM 2401 O O . THR A 1 306 ? 17.365 6.297 -21.912 1.00 98.19 306 THR A O 1
ATOM 2404 N N . LEU A 1 307 ? 16.668 4.602 -20.646 1.00 98.19 307 LEU A N 1
ATOM 2405 C CA . LEU A 1 307 ? 15.911 3.981 -21.738 1.00 98.19 307 LEU A CA 1
ATOM 2406 C C . LEU A 1 307 ? 14.659 4.784 -22.124 1.00 98.19 307 LEU A C 1
ATOM 2408 O O . LEU A 1 307 ? 14.294 4.779 -23.295 1.00 98.19 307 LEU A O 1
ATOM 2412 N N . SER A 1 308 ? 14.024 5.474 -21.176 1.00 97.75 308 SER A N 1
ATOM 2413 C CA . SER A 1 308 ? 12.901 6.385 -21.430 1.00 97.75 308 SER A CA 1
ATOM 2414 C C . SER A 1 308 ? 13.336 7.584 -22.267 1.00 97.75 308 SER A C 1
ATOM 2416 O O . SER A 1 308 ? 12.652 7.931 -23.219 1.00 97.75 308 SER A O 1
ATOM 2418 N N . GLU A 1 309 ? 14.507 8.159 -21.986 1.00 97.06 309 GLU A N 1
ATOM 2419 C CA . GLU A 1 309 ? 15.077 9.265 -22.769 1.00 97.06 309 GLU A CA 1
ATOM 2420 C C . GLU A 1 309 ? 15.384 8.858 -24.219 1.00 97.06 309 GLU A C 1
ATOM 2422 O O . GLU A 1 309 ? 15.226 9.660 -25.137 1.00 97.06 309 GLU A O 1
ATOM 2427 N N . VAL A 1 310 ? 15.803 7.606 -24.437 1.00 97.00 310 VAL A N 1
ATOM 2428 C CA . VAL A 1 310 ? 16.078 7.064 -25.780 1.00 97.00 310 VAL A CA 1
ATOM 2429 C C . VAL A 1 310 ? 14.792 6.661 -26.513 1.00 97.00 310 VAL A C 1
ATOM 2431 O O . VAL A 1 310 ? 14.724 6.800 -27.731 1.00 97.00 310 VAL A O 1
ATOM 2434 N N . HIS A 1 311 ? 13.778 6.179 -25.787 1.00 97.00 311 HIS A N 1
ATOM 2435 C CA . HIS A 1 311 ? 12.519 5.653 -26.333 1.00 97.00 311 HIS A CA 1
ATOM 2436 C C . HIS A 1 311 ? 11.267 6.341 -25.731 1.00 97.00 311 HIS A C 1
ATOM 2438 O O . HIS A 1 311 ? 10.376 5.644 -25.219 1.00 97.00 311 HIS A O 1
ATOM 2444 N N . PRO A 1 312 ? 11.156 7.685 -25.774 1.00 95.94 312 PRO A N 1
ATOM 2445 C CA . PRO A 1 312 ? 10.132 8.433 -25.029 1.00 95.94 312 PRO A CA 1
ATOM 2446 C C . PRO A 1 312 ? 8.704 8.185 -25.534 1.00 95.94 312 PRO A C 1
ATOM 2448 O O . PRO A 1 312 ? 7.734 8.278 -24.778 1.00 95.94 312 PRO A O 1
ATOM 2451 N N . ASP A 1 313 ? 8.558 7.790 -26.799 1.00 95.19 313 ASP A N 1
ATOM 2452 C CA . ASP A 1 313 ? 7.266 7.458 -27.403 1.00 95.19 313 ASP A CA 1
ATOM 2453 C C . ASP A 1 313 ? 6.752 6.065 -27.008 1.00 95.19 313 ASP A C 1
ATOM 2455 O O . ASP A 1 313 ? 5.649 5.688 -27.393 1.00 95.19 313 ASP A O 1
ATOM 2459 N N . ILE A 1 314 ? 7.524 5.282 -26.241 1.00 96.81 314 ILE A N 1
ATOM 2460 C CA . ILE A 1 314 ? 7.174 3.904 -25.863 1.00 96.81 314 ILE A CA 1
ATOM 2461 C C . ILE A 1 314 ? 7.242 3.703 -24.353 1.00 96.81 314 ILE A C 1
ATOM 2463 O O . ILE A 1 314 ? 6.281 3.208 -23.761 1.00 96.81 314 ILE A O 1
ATOM 2467 N N . LEU A 1 315 ? 8.371 4.044 -23.729 1.00 97.88 315 LEU A N 1
ATOM 2468 C CA . LEU A 1 315 ? 8.599 3.852 -22.301 1.00 97.88 315 LEU A CA 1
ATOM 2469 C C . LEU A 1 315 ? 8.473 5.201 -21.599 1.00 97.88 315 LEU A C 1
ATOM 2471 O O . LEU A 1 315 ? 9.326 6.067 -21.755 1.00 97.88 315 LEU A O 1
ATOM 2475 N N . GLN A 1 316 ? 7.400 5.364 -20.830 1.00 97.94 316 GLN A N 1
ATOM 2476 C CA . GLN A 1 316 ? 6.993 6.638 -20.238 1.00 97.94 316 GLN A CA 1
ATOM 2477 C C . GLN A 1 316 ? 6.823 6.517 -18.725 1.00 97.94 316 GLN A C 1
ATOM 2479 O O . GLN A 1 316 ? 6.606 5.425 -18.196 1.00 97.94 316 GLN A O 1
ATOM 2484 N N . LYS A 1 317 ? 6.832 7.650 -18.015 1.00 97.88 317 LYS A N 1
ATOM 2485 C CA . LYS A 1 317 ? 6.440 7.749 -16.595 1.00 97.88 317 LYS A CA 1
ATOM 2486 C C . LYS A 1 317 ? 7.167 6.743 -15.694 1.00 97.88 317 LYS A C 1
ATOM 2488 O O . LYS A 1 317 ? 6.534 6.083 -14.860 1.00 97.88 317 LYS A O 1
ATOM 2493 N N . VAL A 1 318 ? 8.475 6.570 -15.887 1.00 98.25 318 VAL A N 1
ATOM 2494 C CA . VAL A 1 318 ? 9.293 5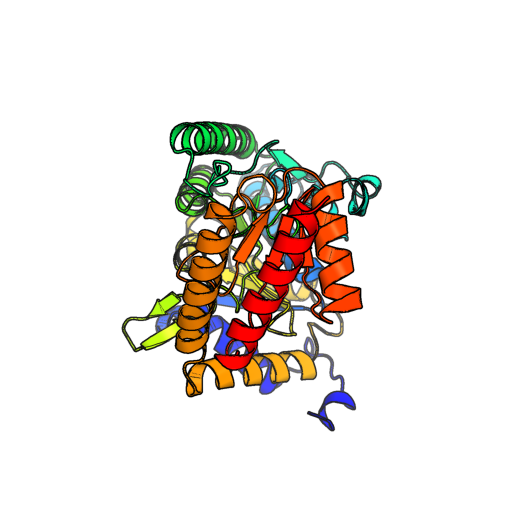.741 -14.991 1.00 98.25 318 VAL A CA 1
ATOM 2495 C C . VAL A 1 318 ? 9.229 6.345 -13.596 1.00 98.25 318 VAL A C 1
ATOM 2497 O O . VAL A 1 318 ? 9.442 7.540 -13.427 1.00 98.25 318 VAL A O 1
ATOM 2500 N N . ARG A 1 319 ? 8.899 5.531 -12.596 1.00 97.31 319 ARG A N 1
ATOM 2501 C CA . ARG A 1 319 ? 8.657 6.007 -11.234 1.00 97.31 319 ARG A CA 1
ATOM 2502 C C . ARG A 1 319 ? 9.081 4.984 -10.195 1.00 97.31 319 ARG A C 1
ATOM 2504 O O . ARG A 1 319 ? 8.874 3.778 -10.360 1.00 97.31 319 ARG A O 1
ATOM 2511 N N . MET A 1 320 ? 9.635 5.499 -9.108 1.00 96.12 320 MET A N 1
ATOM 2512 C CA . MET A 1 320 ? 9.965 4.769 -7.891 1.00 96.12 320 MET A CA 1
ATOM 2513 C C . MET A 1 320 ? 9.827 5.702 -6.684 1.00 96.12 320 MET A C 1
ATOM 2515 O O . MET A 1 320 ? 9.676 6.913 -6.843 1.00 96.12 320 MET A O 1
ATOM 2519 N N . ARG A 1 321 ? 9.930 5.134 -5.484 1.00 95.75 321 ARG A N 1
ATOM 2520 C CA . ARG A 1 321 ? 10.166 5.873 -4.241 1.00 95.75 321 ARG A CA 1
ATOM 2521 C C . ARG A 1 321 ? 11.401 5.276 -3.563 1.00 95.75 321 ARG A C 1
ATOM 2523 O O . ARG A 1 321 ? 11.557 4.056 -3.571 1.00 95.75 321 ARG A O 1
ATOM 2530 N N . GLU A 1 322 ? 12.288 6.120 -3.048 1.00 94.19 322 GLU A N 1
ATOM 2531 C CA . GLU A 1 322 ? 13.651 5.750 -2.624 1.00 94.19 322 GLU A CA 1
ATOM 2532 C C . GLU A 1 322 ? 13.719 4.712 -1.495 1.00 94.19 322 GLU A C 1
ATOM 2534 O O . GLU A 1 322 ? 14.578 3.836 -1.510 1.00 94.19 322 GLU A O 1
ATOM 2539 N N . ASP A 1 323 ? 12.765 4.748 -0.569 1.00 94.75 323 ASP A N 1
ATOM 2540 C CA . ASP A 1 323 ? 12.630 3.819 0.556 1.00 94.75 323 ASP A CA 1
ATOM 2541 C C . ASP A 1 323 ? 11.806 2.567 0.190 1.00 94.75 323 ASP A C 1
ATOM 2543 O O . ASP A 1 323 ? 11.312 1.838 1.059 1.00 94.75 323 ASP A O 1
ATOM 2547 N N . THR A 1 324 ? 11.649 2.287 -1.110 1.00 94.94 324 THR A N 1
ATOM 2548 C CA . THR A 1 324 ? 10.896 1.137 -1.615 1.00 94.94 324 THR A CA 1
ATOM 2549 C C . THR A 1 324 ? 11.687 0.297 -2.613 1.00 94.94 324 THR A C 1
ATOM 2551 O O . THR A 1 324 ? 12.388 0.797 -3.488 1.00 94.94 324 THR A O 1
ATOM 2554 N N . GLY A 1 325 ? 11.493 -1.018 -2.535 1.00 93.94 325 GLY A N 1
ATOM 2555 C CA . GLY A 1 325 ? 11.841 -1.974 -3.581 1.00 93.94 325 GLY A CA 1
ATOM 2556 C C . GLY A 1 325 ? 10.699 -2.149 -4.573 1.00 93.94 325 GLY A C 1
ATOM 2557 O O . GLY A 1 325 ? 10.232 -3.271 -4.785 1.00 93.94 325 GLY A O 1
ATOM 2558 N N . TYR A 1 326 ? 10.166 -1.047 -5.102 1.00 96.00 326 TYR A N 1
ATOM 2559 C CA . TYR A 1 326 ? 8.992 -1.067 -5.965 1.00 96.00 326 TYR A CA 1
ATOM 2560 C C . TYR A 1 326 ? 9.092 -0.009 -7.063 1.00 96.00 326 TYR A C 1
ATOM 2562 O O . TYR A 1 326 ? 9.277 1.176 -6.792 1.00 96.00 326 TYR A O 1
ATOM 2570 N N . LEU A 1 327 ? 8.971 -0.446 -8.316 1.00 96.44 327 LEU A N 1
ATOM 2571 C CA . LEU A 1 327 ? 9.143 0.407 -9.487 1.00 96.44 327 LEU A CA 1
ATOM 2572 C C . LEU A 1 327 ? 8.065 0.131 -10.518 1.00 96.44 327 LEU A C 1
ATOM 2574 O O . LEU A 1 327 ? 7.555 -0.989 -10.628 1.00 96.44 327 LEU A O 1
ATOM 2578 N N . ALA A 1 328 ? 7.763 1.142 -11.321 1.00 98.06 328 ALA A N 1
ATOM 2579 C CA . ALA A 1 328 ? 6.869 1.001 -12.451 1.00 98.06 328 ALA A CA 1
ATOM 2580 C C . ALA A 1 328 ? 7.226 1.949 -13.590 1.00 98.06 328 ALA A C 1
ATOM 2582 O O . ALA A 1 328 ? 7.923 2.944 -13.410 1.00 98.06 328 ALA A O 1
ATOM 2583 N N . TRP A 1 329 ? 6.703 1.629 -14.763 1.00 98.50 329 TRP A N 1
ATOM 2584 C CA . TRP A 1 329 ? 6.686 2.503 -15.925 1.00 98.50 329 TRP A CA 1
ATOM 2585 C C . TRP A 1 329 ? 5.402 2.253 -16.711 1.00 98.50 329 TRP A C 1
ATOM 2587 O O . TRP A 1 329 ? 4.702 1.249 -16.523 1.00 98.50 329 TRP A O 1
ATOM 2597 N N . SER A 1 330 ? 5.069 3.206 -17.561 1.00 98.56 330 SER A N 1
ATOM 2598 C CA . SER A 1 330 ? 3.855 3.238 -18.362 1.00 98.56 330 SER A CA 1
ATOM 2599 C C . SER A 1 330 ? 4.187 3.204 -19.847 1.00 98.56 330 SER A C 1
ATOM 2601 O O . SER A 1 330 ? 5.327 3.408 -20.261 1.00 98.56 330 SER A O 1
ATOM 2603 N N . PHE A 1 331 ? 3.158 2.933 -20.638 1.00 98.44 331 PHE A N 1
ATOM 2604 C CA . PHE A 1 331 ? 3.199 2.937 -22.092 1.00 98.44 331 PHE A CA 1
ATOM 2605 C C . PHE A 1 331 ? 2.110 3.886 -22.617 1.00 98.44 331 PHE A C 1
ATOM 2607 O O . PHE A 1 331 ? 1.117 4.094 -21.917 1.00 98.44 331 PHE A O 1
ATOM 2614 N N . PRO A 1 332 ? 2.213 4.400 -23.856 1.00 96.94 332 PRO A N 1
ATOM 2615 C CA . PRO A 1 332 ? 1.189 5.275 -24.438 1.00 96.94 332 PRO A CA 1
ATOM 2616 C C . PRO A 1 332 ? -0.199 4.629 -24.530 1.00 96.94 332 PRO A C 1
ATOM 2618 O O . PRO A 1 332 ? -1.214 5.315 -24.631 1.00 96.94 332 PRO A O 1
ATOM 2621 N N . SER A 1 333 ? -0.260 3.292 -24.554 1.00 96.88 333 SER A N 1
ATOM 2622 C CA . SER A 1 333 ? -1.515 2.549 -24.595 1.00 96.88 333 SER A CA 1
ATOM 2623 C C . SER A 1 333 ? -1.393 1.142 -24.003 1.00 96.88 333 SER A C 1
ATOM 2625 O O . SER A 1 333 ? -0.311 0.556 -23.923 1.00 96.88 333 SER A O 1
ATOM 2627 N N . ASN A 1 334 ? -2.544 0.544 -23.674 1.00 97.06 334 ASN A N 1
ATOM 2628 C CA . ASN A 1 334 ? -2.645 -0.871 -23.301 1.00 97.06 334 ASN A CA 1
ATOM 2629 C C . ASN A 1 334 ? -2.074 -1.804 -24.387 1.00 97.06 334 ASN A C 1
ATOM 2631 O O . ASN A 1 334 ? -1.488 -2.833 -24.063 1.00 97.06 334 ASN A O 1
ATOM 2635 N N . GLY A 1 335 ? -2.244 -1.454 -25.669 1.00 97.75 335 GLY A N 1
ATOM 2636 C CA . GLY A 1 335 ? -1.727 -2.245 -26.787 1.00 97.75 335 GLY A CA 1
ATOM 2637 C C . GLY A 1 335 ? -0.199 -2.292 -26.807 1.00 97.75 335 GLY A C 1
ATOM 2638 O O . GLY A 1 335 ? 0.374 -3.372 -26.940 1.00 97.75 335 GLY A O 1
ATOM 2639 N N . GLU A 1 336 ? 0.456 -1.148 -26.597 1.00 97.38 336 GLU A N 1
ATOM 2640 C CA . GLU A 1 336 ? 1.921 -1.079 -26.509 1.00 97.38 336 GLU A CA 1
ATOM 2641 C C . GLU A 1 336 ? 2.454 -1.814 -25.276 1.00 97.38 336 GLU A C 1
ATOM 2643 O O . GLU A 1 336 ? 3.384 -2.617 -25.396 1.00 97.38 336 GLU A O 1
ATOM 2648 N N . ARG A 1 337 ? 1.791 -1.661 -24.118 1.00 98.06 337 ARG A N 1
ATOM 2649 C CA . ARG A 1 337 ? 2.108 -2.453 -22.921 1.00 98.06 337 ARG A CA 1
ATOM 2650 C C . ARG A 1 337 ? 2.056 -3.956 -23.208 1.00 98.06 337 ARG A C 1
ATOM 2652 O O . ARG A 1 337 ? 2.959 -4.684 -22.806 1.00 98.06 337 ARG A O 1
ATOM 2659 N N . GLU A 1 338 ? 1.011 -4.444 -23.881 1.00 98.12 338 GLU A N 1
ATOM 2660 C CA . GLU A 1 338 ? 0.870 -5.877 -24.173 1.00 98.12 338 GLU A CA 1
ATOM 2661 C C . GLU A 1 338 ? 1.911 -6.386 -25.171 1.00 98.12 338 GLU A C 1
ATOM 2663 O O . GLU A 1 338 ? 2.420 -7.494 -24.997 1.00 98.12 338 GLU A O 1
ATOM 2668 N N . LYS A 1 339 ? 2.271 -5.599 -26.192 1.00 97.69 339 LYS A N 1
ATOM 2669 C CA . LYS A 1 339 ? 3.361 -5.960 -27.113 1.00 97.69 339 LYS A CA 1
ATOM 2670 C C . LYS A 1 339 ? 4.675 -6.134 -26.356 1.00 97.69 339 LYS A C 1
ATOM 2672 O O . LYS A 1 339 ? 5.338 -7.156 -26.526 1.00 97.69 339 LYS A O 1
ATOM 2677 N N . PHE A 1 340 ? 5.017 -5.166 -25.502 1.00 98.38 340 PHE A N 1
ATOM 2678 C CA . PHE A 1 340 ? 6.191 -5.244 -24.640 1.00 98.38 340 PHE A CA 1
ATOM 2679 C C . PHE A 1 340 ? 6.124 -6.474 -23.729 1.00 98.38 340 PHE A C 1
ATOM 2681 O O . PHE A 1 340 ? 7.022 -7.313 -23.748 1.00 98.38 340 PHE A O 1
ATOM 2688 N N . TRP A 1 341 ? 5.037 -6.623 -22.969 1.00 98.44 341 TRP A N 1
ATOM 2689 C CA . TRP A 1 341 ? 4.901 -7.671 -21.960 1.00 98.44 341 TRP A CA 1
ATOM 2690 C C . TRP A 1 341 ? 4.965 -9.084 -22.556 1.00 98.44 341 TRP A C 1
ATOM 2692 O O . TRP A 1 341 ? 5.655 -9.945 -22.010 1.00 98.44 341 TRP A O 1
ATOM 2702 N N . ASN A 1 342 ? 4.300 -9.321 -23.693 1.00 98.38 342 ASN A N 1
ATOM 2703 C CA . ASN A 1 342 ? 4.341 -10.620 -24.367 1.00 98.38 342 ASN A CA 1
ATOM 2704 C C . ASN A 1 342 ? 5.754 -10.963 -24.842 1.00 98.38 342 ASN A C 1
ATOM 2706 O O . ASN A 1 342 ? 6.193 -12.094 -24.656 1.00 98.38 342 ASN A O 1
ATOM 2710 N N . PHE A 1 343 ? 6.506 -9.997 -25.379 1.00 98.31 343 PHE A N 1
ATOM 2711 C CA . PHE A 1 343 ? 7.892 -10.256 -25.758 1.00 98.31 343 PHE A CA 1
ATOM 2712 C C . PHE A 1 343 ? 8.760 -10.609 -24.547 1.00 98.31 343 PHE A C 1
ATOM 2714 O O . PHE A 1 343 ? 9.471 -11.614 -24.593 1.00 98.31 343 PHE A O 1
ATOM 2721 N N . MET A 1 344 ? 8.654 -9.842 -23.455 1.00 98.50 344 MET A N 1
ATOM 2722 C CA . MET A 1 344 ? 9.415 -10.111 -22.230 1.00 98.50 344 MET A CA 1
ATOM 2723 C C . MET A 1 344 ? 9.123 -11.512 -21.682 1.00 98.50 344 MET A C 1
ATOM 2725 O O . MET A 1 344 ? 10.050 -12.245 -21.346 1.00 98.50 344 MET A O 1
ATOM 2729 N N . LYS A 1 345 ? 7.852 -11.931 -21.666 1.00 98.12 345 LYS A N 1
ATOM 2730 C CA . LYS A 1 345 ? 7.456 -13.274 -21.222 1.00 98.12 345 LYS A CA 1
ATOM 2731 C C . LYS A 1 345 ? 7.941 -14.377 -22.170 1.00 98.12 345 LYS A C 1
ATOM 2733 O O . LYS A 1 345 ? 8.501 -15.368 -21.710 1.00 98.12 345 LYS A O 1
ATOM 2738 N N . ASP A 1 346 ? 7.690 -14.231 -23.469 1.00 97.94 346 ASP A N 1
ATOM 2739 C CA . ASP A 1 346 ? 7.830 -15.329 -24.435 1.00 97.94 346 ASP A CA 1
ATOM 2740 C C . ASP A 1 346 ? 9.243 -15.474 -25.008 1.00 97.94 346 ASP A C 1
ATOM 2742 O O . ASP A 1 346 ? 9.601 -16.562 -25.450 1.00 97.94 346 ASP A O 1
ATOM 2746 N N . ASN A 1 347 ? 10.044 -14.403 -24.997 1.00 98.00 347 ASN A N 1
ATOM 2747 C CA . ASN A 1 347 ? 11.370 -14.376 -25.629 1.00 98.00 347 ASN A CA 1
ATOM 2748 C C . ASN A 1 347 ? 12.495 -14.101 -24.626 1.00 98.00 347 ASN A C 1
ATOM 2750 O O . ASN A 1 347 ? 13.574 -14.665 -24.765 1.00 98.00 347 ASN A O 1
ATOM 2754 N N . GLU A 1 348 ? 12.256 -13.249 -23.624 1.00 97.94 348 GLU A N 1
ATOM 2755 C CA . GLU A 1 348 ? 13.251 -12.957 -22.575 1.00 97.94 348 GLU A CA 1
ATOM 2756 C C . GLU A 1 348 ? 13.052 -13.821 -21.323 1.00 97.94 348 GLU A C 1
ATOM 2758 O O . GLU A 1 348 ? 13.909 -13.842 -20.444 1.00 97.94 348 GLU A O 1
ATOM 2763 N N . HIS A 1 349 ? 11.927 -14.540 -21.232 1.00 97.06 349 HIS A N 1
ATOM 2764 C CA . HIS A 1 349 ? 11.528 -15.338 -20.070 1.00 97.06 349 HIS A CA 1
ATOM 2765 C C . HIS A 1 349 ? 11.468 -14.537 -18.756 1.00 97.06 349 HIS A C 1
ATOM 2767 O O . HIS A 1 349 ? 11.640 -15.085 -17.668 1.00 97.06 349 HIS A O 1
ATOM 2773 N N . ILE A 1 350 ? 11.168 -13.238 -18.854 1.00 97.31 350 ILE A N 1
ATOM 2774 C CA . ILE A 1 350 ? 10.979 -12.331 -17.720 1.00 97.31 350 ILE A CA 1
ATOM 2775 C C . ILE A 1 350 ? 9.492 -12.012 -17.587 1.00 97.31 350 ILE A C 1
ATOM 2777 O O . ILE A 1 350 ? 8.872 -11.420 -18.473 1.00 97.31 350 ILE A O 1
ATOM 2781 N N . ILE A 1 351 ? 8.911 -12.374 -16.443 1.00 95.81 351 ILE A N 1
ATOM 2782 C CA . ILE A 1 351 ? 7.505 -12.101 -16.142 1.00 95.81 351 ILE A CA 1
ATOM 2783 C C . ILE A 1 351 ? 7.418 -10.866 -15.253 1.00 95.81 351 ILE A C 1
ATOM 2785 O O . ILE A 1 351 ? 7.606 -10.938 -14.040 1.00 95.81 351 ILE A O 1
ATOM 2789 N N . PHE A 1 352 ? 7.061 -9.733 -15.850 1.00 97.25 352 PHE A N 1
ATOM 2790 C CA . PHE A 1 352 ? 6.638 -8.572 -15.075 1.00 97.25 352 PHE A CA 1
ATOM 2791 C C . PHE A 1 352 ? 5.155 -8.645 -14.707 1.00 97.25 352 PHE A C 1
ATOM 2793 O O . PHE A 1 352 ? 4.369 -9.356 -15.339 1.00 97.25 352 PHE A O 1
ATOM 2800 N N . LEU A 1 353 ? 4.735 -7.851 -13.722 1.00 96.69 353 LEU A N 1
ATOM 2801 C CA . LEU A 1 353 ? 3.321 -7.704 -13.395 1.00 96.69 353 LEU A CA 1
ATOM 2802 C C . LEU A 1 353 ? 2.740 -6.471 -14.079 1.00 96.69 353 LEU A C 1
ATOM 2804 O O . LEU A 1 353 ? 3.276 -5.371 -13.992 1.00 96.69 353 LEU A O 1
ATOM 2808 N N . ARG A 1 354 ? 1.587 -6.650 -14.718 1.00 96.56 354 ARG A N 1
ATOM 2809 C CA . ARG A 1 354 ? 0.779 -5.547 -15.246 1.00 96.56 354 ARG A CA 1
ATOM 2810 C C . ARG A 1 354 ? 0.123 -4.785 -14.089 1.00 96.56 354 ARG A C 1
ATOM 2812 O O . ARG A 1 354 ? -0.132 -5.363 -13.024 1.00 96.56 354 ARG A O 1
ATOM 2819 N N . ALA A 1 355 ? -0.159 -3.506 -14.299 1.00 95.38 355 ALA A N 1
ATOM 2820 C CA . ALA A 1 355 ? -0.992 -2.700 -13.415 1.00 95.38 355 ALA A CA 1
ATOM 2821 C C . ALA A 1 355 ? -1.741 -1.613 -14.176 1.00 95.38 355 ALA A C 1
ATOM 2823 O O . ALA A 1 355 ? -1.246 -1.060 -15.158 1.00 95.38 355 ALA A O 1
ATOM 2824 N N . GLY A 1 356 ? -2.932 -1.285 -13.676 1.00 94.31 356 GLY A N 1
ATOM 2825 C CA . GLY A 1 356 ? -3.796 -0.287 -14.290 1.00 94.31 356 GLY A CA 1
ATOM 2826 C C . GLY A 1 356 ? -4.079 -0.594 -15.762 1.00 94.31 356 GLY A C 1
ATOM 2827 O O . GLY A 1 356 ? -4.151 -1.754 -16.174 1.00 94.31 356 GLY A O 1
ATOM 2828 N N . LYS A 1 357 ? -4.249 0.464 -16.557 1.00 93.88 357 LYS A N 1
ATOM 2829 C CA . LYS A 1 357 ? -4.587 0.356 -17.983 1.00 93.88 357 LYS A CA 1
ATOM 2830 C C . LYS A 1 357 ? -3.364 0.118 -18.868 1.00 93.88 357 LYS A C 1
ATOM 2832 O O . LYS A 1 357 ? -3.476 -0.556 -19.883 1.00 93.88 357 LYS A O 1
ATOM 2837 N N . ASP A 1 358 ? -2.203 0.627 -18.483 1.00 96.38 358 ASP A N 1
ATOM 2838 C CA . ASP A 1 358 ? -1.075 0.825 -19.398 1.00 96.38 358 ASP A CA 1
ATOM 2839 C C . ASP A 1 358 ? 0.295 0.608 -18.749 1.00 96.38 358 ASP A C 1
ATOM 2841 O O . ASP A 1 358 ? 1.303 0.890 -19.378 1.00 96.38 358 ASP A O 1
ATOM 2845 N N . SER A 1 359 ? 0.362 0.136 -17.503 1.00 98.12 359 SER A N 1
ATOM 2846 C CA . SER A 1 359 ? 1.613 0.128 -16.746 1.00 98.12 359 SER A CA 1
ATOM 2847 C C . SER A 1 359 ? 2.130 -1.281 -16.476 1.00 98.12 359 SER A C 1
ATOM 2849 O O . SER A 1 359 ? 1.375 -2.258 -16.395 1.00 98.12 359 SER A O 1
ATOM 2851 N N . ILE A 1 360 ? 3.444 -1.373 -16.301 1.00 98.19 360 ILE A N 1
ATOM 2852 C CA . ILE A 1 360 ? 4.145 -2.544 -15.781 1.00 98.19 360 ILE A CA 1
ATOM 2853 C C . ILE A 1 360 ? 4.822 -2.152 -14.469 1.00 98.19 360 ILE A C 1
ATOM 2855 O O . ILE A 1 360 ? 5.286 -1.026 -14.317 1.00 98.19 360 ILE A O 1
ATOM 2859 N N . ARG A 1 361 ? 4.863 -3.085 -13.515 1.00 97.25 361 ARG A N 1
ATOM 2860 C CA . ARG A 1 361 ? 5.577 -2.936 -12.248 1.00 97.25 361 ARG A CA 1
ATOM 2861 C C . ARG A 1 361 ? 6.487 -4.118 -11.956 1.00 97.25 361 ARG A C 1
ATOM 2863 O O . ARG A 1 361 ? 6.234 -5.250 -12.386 1.00 97.25 361 ARG A O 1
ATOM 2870 N N . ILE A 1 362 ? 7.495 -3.840 -11.146 1.00 96.25 362 ILE A N 1
ATOM 2871 C CA . ILE A 1 362 ? 8.424 -4.813 -10.595 1.00 96.25 362 ILE A CA 1
ATOM 2872 C C . ILE A 1 362 ? 8.643 -4.526 -9.110 1.00 96.25 362 ILE A C 1
ATOM 2874 O O . ILE A 1 362 ? 8.714 -3.376 -8.682 1.00 96.25 362 ILE A O 1
ATOM 2878 N N . ALA A 1 363 ? 8.745 -5.602 -8.336 1.00 94.12 363 ALA A N 1
ATOM 2879 C CA . ALA A 1 363 ? 9.195 -5.579 -6.955 1.00 94.12 363 ALA A CA 1
ATOM 2880 C C . ALA A 1 363 ? 10.413 -6.506 -6.862 1.00 94.12 363 ALA A C 1
ATOM 2882 O O . ALA A 1 363 ? 10.214 -7.721 -6.756 1.00 94.12 363 ALA A O 1
ATOM 2883 N N . PRO A 1 364 ? 11.642 -5.981 -7.016 1.00 93.06 364 PRO A N 1
ATOM 2884 C CA . PRO A 1 364 ? 12.847 -6.798 -6.965 1.00 93.06 364 PRO A CA 1
ATOM 2885 C C . PRO A 1 364 ? 12.943 -7.593 -5.660 1.00 93.06 364 PRO A C 1
ATOM 2887 O O . PRO A 1 364 ? 12.495 -7.136 -4.606 1.00 93.06 364 PRO A O 1
ATOM 2890 N N . ALA A 1 365 ? 13.537 -8.784 -5.726 1.00 93.19 365 ALA A N 1
ATOM 2891 C CA . ALA A 1 365 ? 13.877 -9.525 -4.519 1.00 93.19 365 ALA A CA 1
ATOM 2892 C C . ALA A 1 365 ? 14.989 -8.779 -3.748 1.00 93.19 365 ALA A C 1
ATOM 2894 O O . ALA A 1 365 ? 15.888 -8.222 -4.388 1.00 93.19 365 ALA A O 1
ATOM 2895 N N . PRO A 1 366 ? 14.972 -8.759 -2.401 1.00 94.94 366 PRO A N 1
ATOM 2896 C CA . PRO A 1 366 ? 15.999 -8.071 -1.613 1.00 94.94 366 PRO A CA 1
ATOM 2897 C C . PRO A 1 366 ? 17.431 -8.568 -1.851 1.00 94.94 366 PRO A C 1
ATOM 2899 O O . PRO A 1 366 ? 18.384 -7.828 -1.628 1.00 94.94 366 PRO A O 1
ATOM 2902 N N . ASP A 1 367 ? 17.602 -9.794 -2.336 1.00 95.81 367 ASP A N 1
ATOM 2903 C CA . ASP A 1 367 ? 18.882 -10.419 -2.672 1.00 95.81 367 ASP A CA 1
ATOM 2904 C C . ASP A 1 367 ? 19.219 -10.385 -4.175 1.00 95.81 367 ASP A C 1
ATOM 2906 O O . ASP A 1 367 ? 20.184 -11.026 -4.593 1.00 95.81 367 ASP A O 1
ATOM 2910 N N . MET A 1 368 ? 18.479 -9.612 -4.985 1.00 97.25 368 MET A N 1
ATOM 2911 C CA . MET A 1 368 ? 18.741 -9.486 -6.422 1.00 97.25 368 MET A CA 1
ATOM 2912 C C . MET A 1 368 ? 20.203 -9.104 -6.692 1.00 97.25 368 MET A C 1
ATOM 2914 O O . MET A 1 368 ? 20.745 -8.135 -6.146 1.00 97.25 368 MET A O 1
ATOM 2918 N N . THR A 1 369 ? 20.835 -9.860 -7.580 1.00 98.12 369 THR A N 1
ATOM 2919 C CA . THR A 1 369 ? 22.232 -9.684 -7.967 1.00 98.12 369 THR A CA 1
ATOM 2920 C C . THR A 1 369 ? 22.391 -8.597 -9.032 1.00 98.12 369 THR A C 1
ATOM 2922 O O . THR A 1 369 ? 21.472 -8.290 -9.794 1.00 98.12 369 THR A O 1
ATOM 2925 N N . GLN A 1 370 ? 23.601 -8.038 -9.153 1.00 97.94 370 GLN A N 1
ATOM 2926 C CA . GLN A 1 370 ? 23.919 -7.096 -10.234 1.00 97.94 370 GLN A CA 1
ATOM 2927 C C . GLN A 1 370 ? 23.728 -7.738 -11.621 1.00 97.94 370 GLN A C 1
ATOM 2929 O O . GLN A 1 370 ? 23.210 -7.098 -12.526 1.00 97.94 370 GLN A O 1
ATOM 2934 N N . LYS A 1 371 ? 24.063 -9.027 -11.770 1.00 98.38 371 LYS A N 1
ATOM 2935 C CA . LYS A 1 371 ? 23.903 -9.762 -13.032 1.00 98.38 371 LYS A CA 1
ATOM 2936 C C . LYS A 1 371 ? 22.436 -9.879 -13.458 1.00 98.38 371 LYS A C 1
ATOM 2938 O O . LYS A 1 371 ? 22.139 -9.764 -14.644 1.00 98.38 371 LYS A O 1
ATOM 2943 N N . GLU A 1 372 ? 21.527 -10.125 -12.515 1.00 98.19 372 GLU A N 1
ATOM 2944 C CA . GLU A 1 372 ? 20.086 -10.168 -12.800 1.00 98.19 372 GLU A CA 1
ATOM 2945 C C . GLU A 1 372 ? 19.563 -8.792 -13.212 1.00 98.19 372 GLU A C 1
ATOM 2947 O O . GLU A 1 372 ? 18.837 -8.692 -14.199 1.00 98.19 372 GLU A O 1
ATOM 2952 N N . LEU A 1 373 ? 19.989 -7.731 -12.520 1.00 98.19 373 LEU A N 1
ATOM 2953 C CA . LEU A 1 373 ? 19.663 -6.351 -12.881 1.00 98.19 373 LEU A CA 1
ATOM 2954 C C . LEU A 1 373 ? 20.125 -6.016 -14.307 1.00 98.19 373 LEU A C 1
ATOM 2956 O O . LEU A 1 373 ? 19.324 -5.551 -15.120 1.00 98.19 373 LEU A O 1
ATOM 2960 N N . ASP A 1 374 ? 21.391 -6.289 -14.628 1.00 98.44 374 ASP A N 1
ATOM 2961 C CA . ASP A 1 374 ? 21.966 -6.031 -15.954 1.00 98.44 374 ASP A CA 1
ATOM 2962 C C . ASP A 1 374 ? 21.232 -6.831 -17.042 1.00 98.44 374 ASP A C 1
ATOM 2964 O O . ASP A 1 374 ? 20.977 -6.330 -18.142 1.00 98.44 374 ASP A O 1
ATOM 2968 N N . GLY A 1 375 ? 20.846 -8.071 -16.719 1.00 98.44 375 GLY A N 1
ATOM 2969 C CA . GLY A 1 375 ? 20.023 -8.923 -17.572 1.00 98.44 375 GLY A CA 1
ATOM 2970 C C . GLY A 1 375 ? 18.651 -8.313 -17.857 1.00 98.44 375 GLY A C 1
ATOM 2971 O O . GLY A 1 375 ? 18.251 -8.246 -19.020 1.00 98.44 375 GLY A O 1
ATOM 2972 N N . ILE A 1 376 ? 17.967 -7.799 -16.827 1.00 98.31 376 ILE A N 1
ATOM 2973 C CA . ILE A 1 376 ? 16.682 -7.101 -16.970 1.00 98.31 376 ILE A CA 1
ATOM 2974 C C . ILE A 1 376 ? 16.838 -5.891 -17.896 1.00 98.31 376 ILE A C 1
ATOM 2976 O O . ILE A 1 376 ? 16.121 -5.801 -18.890 1.00 98.31 376 ILE A O 1
ATOM 2980 N N . LEU A 1 377 ? 17.787 -4.987 -17.629 1.00 98.62 377 LEU A N 1
ATOM 2981 C CA . LEU A 1 377 ? 17.978 -3.781 -18.448 1.00 98.62 377 LEU A CA 1
ATOM 2982 C C . LEU A 1 377 ? 18.335 -4.110 -19.904 1.00 98.62 377 LEU A C 1
ATOM 2984 O O . LEU A 1 377 ? 17.813 -3.485 -20.830 1.00 98.62 377 LEU A O 1
ATOM 2988 N N . THR A 1 378 ? 19.172 -5.127 -20.123 1.00 98.69 378 THR A N 1
ATOM 2989 C CA . THR A 1 378 ? 19.535 -5.599 -21.469 1.00 98.69 378 THR A CA 1
ATOM 2990 C C . THR A 1 378 ? 18.312 -6.109 -22.232 1.00 98.69 378 THR A C 1
ATOM 2992 O O . THR A 1 378 ? 18.119 -5.763 -23.400 1.00 98.69 378 THR A O 1
ATOM 2995 N N . ALA A 1 379 ? 17.477 -6.914 -21.576 1.00 98.62 379 ALA A N 1
ATOM 2996 C CA . ALA A 1 379 ? 16.269 -7.484 -22.157 1.00 98.62 379 ALA A CA 1
ATOM 2997 C C . ALA A 1 379 ? 15.222 -6.397 -22.474 1.00 98.62 379 ALA A C 1
ATOM 2999 O O . ALA A 1 379 ? 14.680 -6.359 -23.580 1.00 98.62 379 ALA A O 1
ATOM 300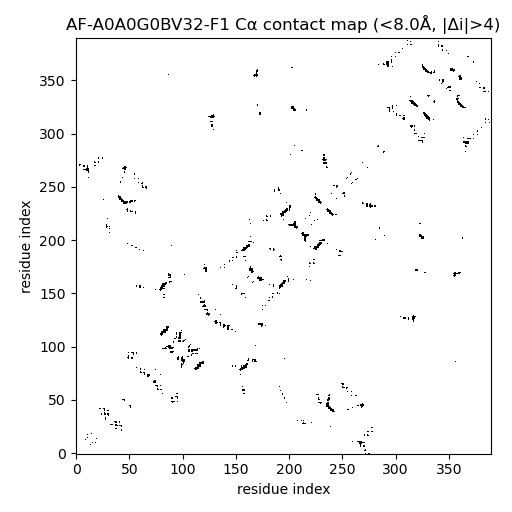0 N N . VAL A 1 380 ? 15.014 -5.446 -21.552 1.00 98.62 380 VAL A N 1
ATOM 3001 C CA . VAL A 1 380 ? 14.146 -4.275 -21.771 1.00 98.62 380 VAL A CA 1
ATOM 3002 C C . VAL A 1 380 ? 14.643 -3.455 -22.966 1.00 98.62 380 VAL A C 1
ATOM 3004 O O . VAL A 1 380 ? 13.870 -3.192 -23.884 1.00 98.62 380 VAL A O 1
ATOM 3007 N N . SER A 1 381 ? 15.935 -3.112 -23.015 1.00 98.44 381 SER A N 1
ATOM 3008 C CA . SER A 1 381 ? 16.524 -2.352 -24.128 1.00 98.44 381 SER A CA 1
ATOM 3009 C C . SER A 1 381 ? 16.339 -3.053 -25.478 1.00 98.44 381 SER A C 1
ATOM 3011 O O . SER A 1 381 ? 16.005 -2.412 -26.476 1.00 98.44 381 SER A O 1
ATOM 3013 N N . ARG A 1 382 ? 16.519 -4.381 -25.529 1.00 98.19 382 ARG A N 1
ATOM 3014 C CA . ARG A 1 382 ? 16.312 -5.166 -26.754 1.00 98.19 382 ARG A CA 1
ATOM 3015 C C . ARG A 1 382 ? 14.870 -5.071 -27.241 1.00 98.19 382 ARG A C 1
ATOM 3017 O O . ARG A 1 382 ? 14.652 -4.918 -28.444 1.00 98.19 382 ARG A O 1
ATOM 3024 N N . GLN A 1 383 ? 13.906 -5.153 -26.327 1.00 97.94 383 GLN A N 1
ATOM 3025 C CA . GLN A 1 383 ? 12.503 -5.060 -26.700 1.00 97.94 383 GLN A CA 1
ATOM 3026 C C . GLN A 1 383 ? 12.123 -3.661 -27.182 1.00 97.94 383 GLN A C 1
ATOM 3028 O O . GLN A 1 383 ? 11.444 -3.547 -28.199 1.00 97.94 383 GLN A O 1
ATOM 3033 N N . LEU A 1 384 ? 12.594 -2.604 -26.518 1.00 97.88 384 LEU A N 1
ATOM 3034 C CA . LEU A 1 384 ? 12.325 -1.229 -26.951 1.00 97.88 384 LEU A CA 1
ATOM 3035 C C . LEU A 1 384 ? 12.861 -0.974 -28.366 1.00 97.88 384 LEU A C 1
ATOM 3037 O O . LEU A 1 384 ? 12.103 -0.571 -29.243 1.00 97.88 384 LEU A O 1
ATOM 3041 N N . LYS A 1 385 ? 14.103 -1.384 -28.656 1.00 96.81 385 LYS A N 1
ATOM 3042 C CA . LYS A 1 385 ? 14.677 -1.316 -30.014 1.00 96.81 385 LYS A CA 1
ATOM 3043 C C . LYS A 1 385 ? 13.859 -2.078 -31.060 1.00 96.81 385 LYS A C 1
ATOM 3045 O O . LYS A 1 385 ? 13.833 -1.693 -32.224 1.00 96.81 385 LYS A O 1
ATOM 3050 N N . ARG A 1 386 ? 13.213 -3.192 -30.699 1.00 95.94 386 ARG A N 1
ATOM 3051 C CA . ARG A 1 386 ? 12.326 -3.922 -31.625 1.00 95.94 386 ARG A CA 1
ATOM 3052 C C . ARG A 1 386 ? 11.014 -3.194 -31.877 1.00 95.94 386 ARG A C 1
ATOM 3054 O O . ARG A 1 386 ? 10.434 -3.393 -32.942 1.00 95.94 386 ARG A O 1
ATOM 3061 N N . MET A 1 387 ? 10.528 -2.445 -30.895 1.00 95.00 387 MET A N 1
ATOM 3062 C CA . MET A 1 387 ? 9.296 -1.676 -31.014 1.00 95.00 387 MET A CA 1
ATOM 3063 C C . MET A 1 387 ? 9.508 -0.393 -31.828 1.00 95.00 387 MET A C 1
ATOM 3065 O O . MET A 1 387 ? 8.611 -0.061 -32.584 1.00 95.00 387 MET A O 1
ATOM 3069 N N . ASP A 1 388 ? 10.694 0.227 -31.779 1.00 87.19 388 ASP A N 1
ATOM 3070 C CA . ASP A 1 388 ? 11.055 1.377 -32.637 1.00 87.19 388 ASP A CA 1
ATOM 3071 C C . ASP A 1 388 ? 11.164 1.038 -34.131 1.00 87.19 388 ASP A C 1
ATOM 3073 O O . ASP A 1 388 ? 10.908 1.868 -34.995 1.00 87.19 388 ASP A O 1
ATOM 3077 N N . ASN A 1 389 ? 11.622 -0.174 -34.456 1.00 75.00 389 ASN A N 1
ATOM 3078 C CA . ASN A 1 389 ? 11.907 -0.592 -35.835 1.00 75.00 389 ASN A CA 1
ATOM 3079 C C . ASN A 1 389 ? 10.658 -1.095 -36.592 1.00 75.00 389 ASN A C 1
ATOM 3081 O O . ASN A 1 389 ? 10.780 -1.853 -37.559 1.00 75.00 389 ASN A O 1
ATOM 3085 N N . LYS A 1 390 ? 9.460 -0.738 -36.126 1.00 56.53 390 LYS A N 1
ATOM 3086 C CA . LYS A 1 390 ? 8.160 -1.101 -36.699 1.00 56.53 390 LYS A CA 1
ATOM 3087 C C . LYS A 1 390 ? 7.289 0.132 -36.815 1.00 56.53 390 LYS A C 1
ATOM 3089 O O . LYS A 1 390 ? 6.523 0.172 -37.802 1.00 56.53 390 LYS A O 1
#

Organism: NCBI:txid1618478

Foldseek 3Di:
DVVQVVDFAQCLVDPDPLNVVLLQVQLCLLCVNVPVQSVLKDWQWAADQLLQLVLLLLLLLVQLQVVCVVVVHPDHSVLAAEEAEALAQRDADANSLLNHNPCVRRVVRNDPRYDYDDHALFFDADFLQDTPPVVNVVRNVSSLVVLLVVLQDSRYAEYEDEPQASCQSFRTGHDPCNLVSRLVSCLVSLHFYEYECQPQQQFFWDQDPVRFIRSDDPSCSPRHQKYWYHDLLLITHIMGRNVSNVSSVTHSVCCVPPSCVPSPDSRSHGSVSSNVSVVSSVVCGVVVLLVLLLVLQVVLLVLLSVLCVVQSQAWGNWDDDRRGLKTKTFGPFLVSQCLLQCCCCPPLVDHWDDHHTTMTMDRDDSPDDPVNSVSVSVSSSVSSVVVVVD

InterPro domains:
  IPR005814 Aminotransferase class-III [PF00202] (55-382)
  IPR015421 Pyridoxal phosphate-dependent transferase, major domain [G3DSA:3.40.640.10] (7-288)
  IPR015422 Pyridoxal phosphate-dependent transferase, small domain [G3DSA:3.90.1150.10] (289-380)
  IPR015424 Pyridoxal phosphate-dependent transferase [SSF53383] (76-387)

Nearest PDB structures (foldseek):
  5ghf-assembly1_B  TM=7.637E-01  e=1.182E-12  Brucella anthropi ATCC 49188
  5ghg-assembly1_A  TM=7.654E-01  e=1.972E-12  Brucella anthropi ATCC 49188
  6tb1-assembly1_A  TM=7.919E-01  e=2.187E-11  Pseudomonas sp.
  7b4i-assembly1_AAA  TM=7.752E-01  e=2.684E-11  Pseudomonas sp.
  6tb0-assembly1_A  TM=7.578E-01  e=2.423E-11  Pseudomonas sp.